Protein 1XT8 (pdb70)

InterPro domains:
  IPR001638 Solute-binding protein family 3/N-terminal domain of MltF [PF00497] (41-256)
  IPR001638 Solute-binding protein family 3/N-terminal domain of MltF [SM00062] (40-262)
  IPR051455 Bacterial solute-binding protein 3 [PTHR30085] (8-264)

Foldseek 3Di:
DFLLVVCLVVLAFEEEEACPQPLAWHQDPVRHIHHLLLLLQLVLSCVSHVGSPRYDYDYDWQQCQLVCQVVVVGFKYSHQAWDDPVCCVRWPWADFWWKWFKFKKFFPPDPQQDPVSQQAWEEEEAPNAVQNVVCCPPVVNRHYDYHPHPVVRVVCRVVPVTGMYMHILLSVQLVCVVVVSMDTSYNGDDDTTTGTMTGGPPSVVVRVSSNVVQQVCLVVVVSVVSCVVRPPVSHDPPDDSVNITDGD/DDDDFLLVVCLVVQAFEEEEAQPQPLAWHADPVRHIHHLLLLLCLVLSCLRRVGSPRYDYHYDWLQCQLVCQQVVVGFKYSHQAWDDPVVCVRWPWADFWWKWFKFKKFFPPDLQQDVVSQQAWEEFEAPNAPQCVCCCPVPVRRHYDYDRHPVVRVVCRVVVVTGMYMHILLSVQLVCLVPVRMDTSYNGDDDTITTTMIHGPPSVVSRVSSNVVQQVCLVVCNSVVSCVVRPDVSHDDVDDSVNITDRD

Secondary structure (DSSP, 8-state):
--HHHHHHHHSSEEEEE-SEETTTEEE-TTS-EESHHHHHHHHHHHHHHS-TT-EEEEE--GGGHHHHHHTTS-SEE-SS-B--HHHHTTEEE----EEEEEEEEEETT----SSGGGTTSEEEEETTSHHHHHHHHH-TTSEEEEESSHHHHHHHHHTTSSSEEEEEHHHHHHHHHH-TTEEEEEEEEEEEEEE--EEETT-HHHHHHHHHHHHHHHTTTHHHHHHHHHTGGGS-TT--HHHHB---/--PPPHHHHHHHHSSEEEEE-SEETTTEEE-TTS-EESHHHHHHHHHHHHHHS-TT-EEEEE--GGGHHHHHHTTS-SEE-SS-B--HHHHTTEEE----EEEEEEEEEETT----SGGGGTTSEEEEETTSHHHHHHHHH-TTSEEEEESSHHHHHHHHHTTSSSEEEEEHHHHHHHHHH-TTEEEEEEEEEEEEEE--EEETT-HHHHHHHHHHHHHHHTTTHHHHHHHHHTGGGS-TTS-HHHHB---

Structure (mmCIF, N/CA/C/O backbone):
data_1XT8
#
_entry.id   1XT8
#
_cell.length_a   93.863
_cell.length_b   88.787
_cell.length_c   72.110
_cell.angle_alpha   90.00
_cell.angle_beta   107.81
_cell.angle_gamma   90.00
#
_symmetry.space_group_name_H-M   'C 1 2 1'
#
loop_
_entity.id
_entity.type
_entity.pdbx_description
1 polymer 'putative amino-acid transporter periplasmic solute-binding protein'
2 non-polymer CYSTEINE
3 non-polymer GLYCEROL
4 water water
#
loop_
_atom_site.group_PDB
_atom_site.id
_atom_site.type_symbol
_atom_site.label_atom_id
_atom_site.label_alt_id
_atom_site.label_comp_id
_atom_site.label_asym_id
_atom_site.label_entity_id
_atom_site.label_seq_id
_atom_site.pdbx_PDB_ins_code
_atom_site.Cartn_x
_atom_site.Cartn_y
_atom_site.Cartn_z
_atom_site.occupancy
_atom_site.B_iso_or_equiv
_atom_site.auth_seq_id
_atom_site.auth_comp_id
_atom_site.auth_asym_id
_atom_site.auth_atom_id
_atom_site.pdbx_PDB_model_num
ATOM 1 N N . LEU A 1 34 ? -31.232 61.207 -40.065 1.00 43.77 10 LEU A N 1
ATOM 2 C CA . LEU A 1 34 ? -30.977 62.528 -40.716 1.00 43.41 10 LEU A CA 1
ATOM 3 C C . LEU A 1 34 ? -29.539 63.005 -40.567 1.00 43.44 10 LEU A C 1
ATOM 4 O O . LEU A 1 34 ? -29.009 63.045 -39.454 1.00 44.05 10 LEU A O 1
ATOM 9 N N . ASN A 1 35 ? -28.927 63.445 -41.665 1.00 42.61 11 ASN A N 1
ATOM 10 C CA . ASN A 1 35 ? -27.647 64.146 -41.562 1.00 41.67 11 ASN A CA 1
ATOM 11 C C . ASN A 1 35 ? -27.867 65.435 -40.785 1.00 40.81 11 ASN A C 1
ATOM 12 O O . ASN A 1 35 ? -29.014 65.880 -40.624 1.00 40.43 11 ASN A O 1
ATOM 17 N N . SER A 1 36 ? -26.795 66.033 -40.276 1.00 39.90 12 SER A N 1
ATOM 18 C CA . SER A 1 36 ? -26.952 67.171 -39.363 1.00 39.45 12 SER A CA 1
ATOM 19 C C . SER A 1 36 ? -27.527 68.421 -40.006 1.00 38.54 12 SER A C 1
ATOM 20 O O . SER A 1 36 ? -28.175 69.196 -39.318 1.00 38.38 12 SER A O 1
ATOM 23 N N . LEU A 1 37 ? -27.289 68.621 -41.303 1.00 37.83 13 LEU A N 1
ATOM 24 C CA . LEU A 1 37 ? -27.843 69.788 -42.027 1.00 37.65 13 LEU A CA 1
ATOM 25 C C . LEU A 1 37 ? -29.369 69.715 -42.165 1.00 36.99 13 LEU A C 1
ATOM 26 O O . LEU A 1 37 ? -30.053 70.697 -41.944 1.00 36.69 13 LEU A O 1
ATOM 31 N N . ASP A 1 38 ? -29.899 68.547 -42.491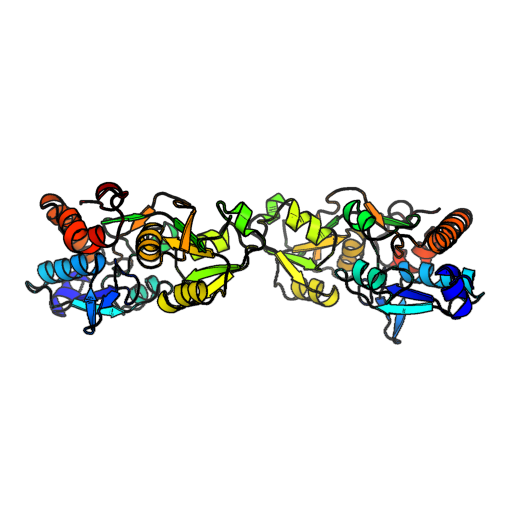 1.00 37.57 14 ASP A N 1
ATOM 32 C CA . ASP A 1 38 ? -31.348 68.355 -42.570 1.00 37.61 14 ASP A CA 1
ATOM 33 C C . ASP A 1 38 ? -31.984 68.410 -41.199 1.00 37.45 14 ASP A C 1
ATOM 34 O O . ASP A 1 38 ? -33.114 68.907 -41.055 1.00 37.21 14 ASP A O 1
ATOM 39 N N . LYS A 1 39 ? -31.263 67.933 -40.184 1.00 37.24 15 LYS A N 1
ATOM 40 C CA . LYS A 1 39 ? -31.731 68.118 -38.808 1.00 37.08 15 LYS A CA 1
ATOM 41 C C . LYS A 1 39 ? -31.881 69.599 -38.463 1.00 36.21 15 LYS A C 1
ATOM 42 O O . LYS A 1 39 ? -32.919 70.031 -37.960 1.00 34.87 15 LYS A O 1
ATOM 48 N N . ILE A 1 40 ? -30.830 70.373 -38.718 1.00 36.13 16 ILE A N 1
ATOM 49 C CA . ILE A 1 40 ? -30.856 71.800 -38.414 1.00 36.44 16 ILE A CA 1
ATOM 50 C C . ILE A 1 40 ? -31.958 72.485 -39.225 1.00 35.76 16 ILE A C 1
ATOM 51 O O . ILE A 1 40 ? -32.684 73.326 -38.701 1.00 35.66 16 ILE A O 1
ATOM 56 N N . LYS A 1 41 ? -32.101 72.116 -40.501 1.00 35.59 17 LYS A N 1
ATOM 57 C CA . LYS A 1 41 ? -33.204 72.678 -41.290 1.00 35.26 17 LYS A CA 1
ATOM 58 C C . LYS A 1 41 ? -34.551 72.308 -40.651 1.00 34.52 17 LYS A C 1
ATOM 59 O O . LYS A 1 41 ? -35.392 73.166 -40.475 1.00 34.48 17 LYS A O 1
ATOM 65 N N . GLN A 1 42 ? -34.744 71.057 -40.258 1.00 34.52 18 GLN A N 1
ATOM 66 C CA . GLN A 1 42 ? -36.006 70.668 -39.601 1.00 34.37 18 GLN A CA 1
ATOM 67 C C . GLN A 1 42 ? -36.248 71.368 -38.254 1.00 34.01 18 GLN A C 1
ATOM 68 O O . GLN A 1 42 ? -37.390 71.584 -37.871 1.00 34.35 18 GLN A O 1
ATOM 74 N N . ASN A 1 43 ? -35.176 71.674 -37.522 1.00 34.03 19 ASN A N 1
ATOM 75 C CA . ASN A 1 43 ? -35.277 72.363 -36.240 1.00 33.52 19 ASN A CA 1
ATOM 76 C C . ASN A 1 43 ? -35.892 73.760 -36.433 1.00 33.62 19 ASN A C 1
ATOM 77 O O . ASN A 1 43 ? -36.776 74.139 -35.695 1.00 34.01 19 ASN A O 1
ATOM 82 N N . GLY A 1 44 ? -35.447 74.503 -37.452 1.00 33.99 20 GLY A N 1
ATOM 83 C CA . GLY A 1 44 ? -35.935 75.887 -37.681 1.00 34.12 20 GLY A CA 1
ATOM 84 C C . GLY A 1 44 ? -35.060 76.957 -37.050 1.00 34.58 20 GLY A C 1
ATOM 85 O O . GLY A 1 44 ? -35.276 78.161 -37.255 1.00 33.38 20 GLY A O 1
ATOM 86 N N . VAL A 1 45 ? -34.076 76.511 -36.276 1.00 34.63 21 VAL A N 1
ATOM 87 C CA . VAL A 1 45 ? -33.070 77.392 -35.671 1.00 35.07 21 VAL A CA 1
ATOM 88 C C . VAL A 1 45 ? -31.692 76.719 -35.806 1.00 34.52 21 VAL A C 1
ATOM 89 O O . VAL A 1 45 ? -31.593 75.487 -35.953 1.00 35.18 21 VAL A O 1
ATOM 93 N N . VAL A 1 46 ? -30.640 77.523 -35.806 1.00 33.49 22 VAL A N 1
ATOM 94 C CA . VAL A 1 46 ? -29.284 77.010 -35.732 1.00 33.89 22 VAL A CA 1
ATOM 95 C C . VAL A 1 46 ? -28.644 77.503 -34.420 1.00 33.44 22 VAL A C 1
ATOM 96 O O . VAL A 1 46 ? -28.739 78.690 -34.068 1.00 32.85 22 VAL A O 1
ATOM 100 N N . ARG A 1 47 ? -28.087 76.554 -33.659 1.00 33.92 23 ARG A N 1
ATOM 101 C CA . ARG A 1 47 ? -27.404 76.845 -32.392 1.00 34.46 23 ARG A CA 1
ATOM 102 C C . ARG A 1 47 ? -25.946 77.145 -32.684 1.00 34.54 23 ARG A C 1
ATOM 103 O O . ARG A 1 47 ? -25.224 76.294 -33.178 1.00 33.14 23 ARG A O 1
ATOM 111 N N . ILE A 1 48 ? -25.507 78.361 -32.379 1.00 34.94 24 ILE A N 1
ATOM 112 C CA . ILE A 1 48 ? -24.135 78.736 -32.674 1.00 34.65 24 ILE A CA 1
ATOM 113 C C . ILE A 1 48 ? -23.470 79.189 -31.412 1.00 34.14 24 ILE A C 1
ATOM 114 O O . ILE A 1 48 ? -23.960 80.100 -30.750 1.00 34.54 24 ILE A O 1
ATOM 119 N N . GLY A 1 49 ? -22.347 78.562 -31.083 1.00 33.51 25 GLY A N 1
ATOM 120 C CA . GLY A 1 49 ? -21.597 78.923 -29.892 1.00 33.35 25 GLY A CA 1
ATOM 121 C C . GLY A 1 49 ? -20.811 80.166 -30.176 1.00 32.88 25 GLY A C 1
ATOM 122 O O . GLY A 1 49 ? -20.120 80.213 -31.189 1.00 33.39 25 GLY A O 1
ATOM 123 N N . VAL A 1 50 ? -20.935 81.191 -29.311 1.00 32.82 26 VAL A N 1
ATOM 124 C CA . VAL A 1 50 ? -20.173 82.430 -29.482 1.00 33.19 26 VAL A CA 1
ATOM 125 C C . VAL A 1 50 ? -19.566 82.908 -28.170 1.00 33.63 26 VAL A C 1
ATOM 126 O O . VAL A 1 50 ? -19.965 82.449 -27.109 1.00 34.74 26 VAL A O 1
ATOM 130 N N . PHE A 1 51 ? -18.566 83.795 -28.247 1.00 33.98 27 PHE A N 1
ATOM 131 C CA . PHE A 1 51 ? -18.097 84.465 -27.029 1.00 34.10 27 PHE A CA 1
ATOM 132 C C . PHE A 1 51 ? -19.142 85.496 -26.585 1.00 33.68 27 PHE A C 1
ATOM 133 O O . PHE A 1 51 ? -19.766 86.149 -27.409 1.00 34.59 27 PHE A O 1
ATOM 141 N N . GLY A 1 52 ? -19.358 85.601 -25.284 1.00 33.46 28 GLY A N 1
ATOM 142 C CA . GLY A 1 52 ? -20.092 86.731 -24.720 1.00 33.70 28 GLY A CA 1
ATOM 143 C C . GLY A 1 52 ? -19.213 87.882 -24.258 1.00 33.50 28 GLY A C 1
ATOM 144 O O . GLY A 1 52 ? -19.727 88.910 -23.811 1.00 32.94 28 GLY A O 1
ATOM 145 N N . ASP A 1 53 ? -17.890 87.726 -24.365 1.00 34.02 29 ASP A N 1
ATOM 146 C CA . ASP A 1 53 ? -16.966 88.661 -23.728 1.00 33.91 29 ASP A CA 1
ATOM 147 C C . ASP A 1 53 ? -15.614 88.808 -24.395 1.00 34.16 29 ASP A C 1
ATOM 148 O O . ASP A 1 53 ? -14.640 89.134 -23.724 1.00 34.50 29 ASP A O 1
ATOM 153 N N . LYS A 1 54 ? -15.558 88.568 -25.701 1.00 33.56 30 LYS A N 1
ATOM 154 C CA . LYS A 1 54 ? -14.369 88.874 -26.487 1.00 34.01 30 LYS A CA 1
ATOM 155 C C . LYS A 1 54 ? -14.695 89.835 -27.625 1.00 34.57 30 LYS A C 1
ATOM 156 O O . LYS A 1 54 ? -14.692 89.451 -28.795 1.00 35.21 30 LYS A O 1
ATOM 162 N N . PRO A 1 55 ? -14.975 91.086 -27.274 1.00 34.66 31 PRO A N 1
ATOM 163 C CA . PRO A 1 55 ? -15.073 92.160 -28.267 1.00 34.14 31 PRO A CA 1
ATOM 164 C C . PRO A 1 55 ? -13.716 92.493 -28.877 1.00 34.44 31 PRO A C 1
ATOM 165 O O . PRO A 1 55 ? -12.714 92.539 -28.162 1.00 34.12 31 PRO A O 1
ATOM 169 N N . PRO A 1 56 ? -13.689 92.721 -30.186 1.00 34.72 32 PRO A N 1
ATOM 170 C CA . PRO A 1 56 ? -14.899 93.089 -30.928 1.00 34.73 32 PRO A CA 1
ATOM 171 C C . PRO A 1 56 ? -15.415 91.932 -31.777 1.00 34.84 32 PRO A C 1
ATOM 172 O O . PRO A 1 56 ? -16.167 92.152 -32.727 1.00 34.38 32 PRO A O 1
ATOM 176 N N . PHE A 1 57 ? -15.011 90.714 -31.433 1.00 35.42 33 PHE A N 1
ATOM 177 C CA . PHE A 1 57 ? -15.254 89.556 -32.286 1.00 35.68 33 PHE A CA 1
ATOM 178 C C . PHE A 1 57 ? -16.547 88.848 -31.898 1.00 36.11 33 PHE A C 1
ATOM 179 O O . PHE A 1 57 ? -17.344 88.474 -32.759 1.00 36.04 33 PHE A O 1
ATOM 187 N N . GLY A 1 58 ? -16.750 88.667 -30.597 1.00 36.40 34 GLY A N 1
ATOM 188 C CA . GLY A 1 58 ? -18.019 88.187 -30.083 1.00 35.94 34 GLY A CA 1
ATOM 189 C C . GLY A 1 58 ? -18.217 88.715 -28.675 1.00 36.10 34 GLY A C 1
ATOM 190 O O . GLY A 1 58 ? -17.370 88.538 -27.808 1.00 35.81 34 GLY A O 1
ATOM 191 N N . TYR A 1 59 ? -19.321 89.409 -28.456 1.00 36.15 35 TYR A N 1
ATOM 192 C CA . TYR A 1 59 ? -19.629 89.929 -27.133 1.00 35.64 35 TYR A CA 1
ATOM 193 C C . TYR A 1 59 ? -21.094 90.247 -27.063 1.00 35.63 35 TYR A C 1
ATOM 194 O O . TYR A 1 59 ? -21.792 90.124 -28.055 1.00 34.29 35 TYR A O 1
ATOM 203 N N . VAL A 1 60 ? -21.552 90.619 -25.868 1.00 36.31 36 VAL A N 1
ATOM 204 C CA . VAL A 1 60 ? -22.924 91.025 -25.603 1.00 36.38 36 VAL A CA 1
ATOM 205 C C . VAL A 1 60 ? -22.836 92.500 -25.238 1.00 37.18 36 VAL A C 1
ATOM 206 O O . VAL A 1 60 ? -22.071 92.881 -24.334 1.00 37.11 36 VAL A O 1
ATOM 210 N N . ASP A 1 61 ? -23.583 93.338 -25.956 1.00 36.91 37 ASP A N 1
ATOM 211 C CA . ASP A 1 61 ? -23.452 94.778 -25.800 1.00 37.01 37 ASP A CA 1
ATOM 212 C C . ASP A 1 61 ? -24.255 95.263 -24.593 1.00 36.92 37 ASP A C 1
ATOM 213 O O . ASP A 1 61 ? -24.911 94.470 -23.924 1.00 37.02 37 ASP A O 1
ATOM 218 N N . GLU A 1 62 ? -24.208 96.564 -24.335 1.00 37.53 38 GLU A N 1
ATOM 219 C CA . GLU A 1 62 ? -24.859 97.168 -23.164 1.00 37.45 38 GLU A CA 1
ATOM 220 C C . GLU A 1 62 ? -26.384 96.978 -23.130 1.00 37.25 38 GLU A C 1
ATOM 221 O O . GLU A 1 62 ? -26.998 97.146 -22.078 1.00 36.58 38 GLU A O 1
ATOM 227 N N . LYS A 1 63 ? -26.979 96.615 -24.272 1.00 36.83 39 LYS A N 1
ATOM 228 C CA . LYS A 1 63 ? -28.425 96.371 -24.375 1.00 36.64 39 LYS A CA 1
ATOM 229 C C . LYS A 1 63 ? -28.775 94.884 -24.258 1.00 36.83 39 LYS A C 1
ATOM 230 O O . LYS A 1 63 ? -29.951 94.516 -24.346 1.00 37.12 39 LYS A O 1
ATOM 236 N N . GLY A 1 64 ? -27.759 94.034 -24.083 1.00 37.00 40 GLY A N 1
ATOM 237 C CA . GLY A 1 64 ? -27.951 92.588 -23.985 1.00 36.88 40 GLY A CA 1
ATOM 238 C C . GLY A 1 64 ? -28.007 91.871 -25.322 1.00 36.89 40 GLY A C 1
ATOM 239 O O . GLY A 1 64 ? -28.509 90.738 -25.403 1.00 36.66 40 GLY A O 1
ATOM 240 N N . ASN A 1 65 ? -27.473 92.504 -26.371 1.00 36.33 41 ASN A N 1
ATOM 241 C CA . ASN A 1 65 ? -27.542 91.945 -27.713 1.00 35.93 41 ASN A CA 1
ATOM 242 C C . ASN A 1 65 ? -26.186 91.412 -28.121 1.00 35.56 41 ASN A C 1
ATOM 243 O O . ASN A 1 65 ? -25.154 91.977 -27.781 1.00 35.29 41 ASN A O 1
ATOM 248 N N . ASN A 1 66 ? -26.195 90.299 -28.841 1.00 35.14 42 ASN A N 1
ATOM 249 C CA . ASN A 1 66 ? -24.970 89.678 -29.295 1.00 34.93 42 ASN A CA 1
ATOM 250 C C . ASN A 1 66 ? -24.451 90.517 -30.446 1.00 34.75 42 ASN A C 1
ATOM 251 O O . ASN A 1 66 ? -25.233 90.905 -31.319 1.00 33.97 42 ASN A O 1
ATOM 256 N N . GLN A 1 67 ? -23.158 90.845 -30.421 1.00 34.71 43 GLN A N 1
ATOM 257 C CA . GLN A 1 67 ? -22.546 91.671 -31.475 1.00 34.76 43 GLN A CA 1
ATOM 258 C C . GLN A 1 67 ? -21.149 91.169 -31.794 1.00 35.34 43 GLN A C 1
ATOM 259 O O . GLN A 1 67 ? -20.576 90.403 -31.024 1.00 35.37 43 GLN A O 1
ATOM 265 N N . GLY A 1 68 ? -20.579 91.641 -32.903 1.00 34.95 44 GLY A N 1
ATOM 266 C CA . GLY A 1 68 ? -19.190 91.362 -33.222 1.00 35.17 44 GLY A CA 1
ATOM 267 C C . GLY A 1 68 ? -18.979 90.734 -34.584 1.00 35.27 44 GLY A C 1
ATOM 268 O O . GLY A 1 68 ? -19.924 90.327 -35.241 1.00 36.01 44 GLY A O 1
ATOM 269 N N . TYR A 1 69 ? -17.720 90.665 -35.005 1.00 35.19 45 TYR A N 1
ATOM 270 C CA . TYR A 1 69 ? -17.346 90.088 -36.302 1.00 34.98 45 TYR A CA 1
ATOM 271 C C . TYR A 1 69 ? -17.848 88.643 -36.474 1.00 35.08 45 TYR A C 1
ATOM 272 O O . TYR A 1 69 ? -18.317 88.258 -37.539 1.00 35.36 45 TYR A O 1
ATOM 281 N N . ASP A 1 70 ? -17.733 87.841 -35.427 1.00 34.80 46 ASP A N 1
ATOM 282 C CA . ASP A 1 70 ? -18.187 86.444 -35.472 1.00 34.76 46 ASP A CA 1
ATOM 283 C C . ASP A 1 70 ? -19.720 86.370 -35.625 1.00 34.57 46 ASP A C 1
ATOM 284 O O . ASP A 1 70 ? -20.260 85.488 -36.314 1.00 34.72 46 ASP A O 1
ATOM 289 N N . ILE A 1 71 ? -20.402 87.283 -34.944 1.00 34.02 47 ILE A N 1
ATOM 290 C CA . ILE A 1 71 ? -21.857 87.305 -34.913 1.00 34.32 47 ILE A CA 1
ATOM 291 C C . ILE A 1 71 ? -22.419 87.648 -36.294 1.00 34.19 47 ILE A C 1
ATOM 292 O O . ILE A 1 71 ? -23.496 87.200 -36.655 1.00 34.13 47 ILE A O 1
ATOM 297 N N . ALA A 1 72 ? -21.689 88.463 -37.059 1.00 34.48 48 ALA A N 1
ATOM 298 C CA . ALA A 1 72 ? -22.118 88.816 -38.393 1.00 34.32 48 ALA A CA 1
ATOM 299 C C . ALA A 1 72 ? -22.210 87.578 -39.274 1.00 34.36 48 ALA A C 1
ATOM 300 O O . ALA A 1 72 ? -23.155 87.430 -40.023 1.00 34.49 48 ALA A O 1
ATOM 302 N N . LEU A 1 73 ? -21.216 86.694 -39.190 1.00 34.92 49 LEU A N 1
ATOM 303 C CA . LEU A 1 73 ? -21.245 85.445 -39.943 1.00 34.50 49 LEU A CA 1
ATOM 304 C C . LEU A 1 73 ? -22.363 84.554 -39.446 1.00 34.75 49 LEU A C 1
ATOM 305 O O . LEU A 1 73 ? -23.099 83.995 -40.238 1.00 33.28 49 LEU A O 1
ATOM 310 N N . ALA A 1 74 ? -22.499 84.438 -38.123 1.00 34.76 50 ALA A N 1
ATOM 311 C CA . ALA A 1 74 ? -23.551 83.623 -37.526 1.00 34.96 50 ALA A CA 1
ATOM 312 C C . ALA A 1 74 ? -24.939 83.975 -38.076 1.00 34.82 50 ALA A C 1
ATOM 313 O O . ALA A 1 74 ? -25.703 83.100 -38.452 1.00 34.27 50 ALA A O 1
ATOM 315 N N . LYS A 1 75 ? -25.255 85.259 -38.105 1.00 35.04 51 LYS A N 1
ATOM 316 C CA . LYS A 1 75 ? -26.554 85.734 -38.569 1.00 35.60 51 LYS A CA 1
ATOM 317 C C . LYS A 1 75 ? -26.680 85.503 -40.098 1.00 36.44 51 LYS A C 1
ATOM 318 O O . LYS A 1 75 ? -27.769 85.186 -40.608 1.00 37.41 51 LYS A O 1
ATOM 324 N N . ARG A 1 76 ? -25.570 85.630 -40.828 1.00 35.82 52 ARG A N 1
ATOM 325 C CA . ARG A 1 76 ? -25.601 85.328 -42.248 1.00 35.72 52 ARG A CA 1
ATOM 326 C C . ARG A 1 76 ? -25.862 83.823 -42.498 1.00 35.75 52 ARG A C 1
ATOM 327 O O . ARG A 1 76 ? -26.601 83.449 -43.413 1.00 35.81 52 ARG A O 1
ATOM 335 N N . ILE A 1 77 ? -25.285 82.967 -41.666 1.00 35.76 53 ILE A N 1
ATOM 336 C CA . ILE A 1 77 ? -25.541 81.531 -41.753 1.00 35.40 53 ILE A CA 1
ATOM 337 C C . ILE A 1 77 ? -27.038 81.238 -41.501 1.00 35.90 53 ILE A C 1
ATOM 338 O O . ILE A 1 77 ? -27.652 80.511 -42.268 1.00 36.23 53 ILE A O 1
ATOM 343 N N . ALA A 1 78 ? -27.632 81.817 -40.454 1.00 35.71 54 ALA A N 1
ATOM 344 C CA . ALA A 1 78 ? -29.086 81.661 -40.218 1.00 35.52 54 ALA A CA 1
ATOM 345 C C . ALA A 1 78 ? -29.933 82.188 -41.379 1.00 35.55 54 ALA A C 1
ATOM 346 O O . ALA A 1 78 ? -30.980 81.635 -41.703 1.00 35.04 54 ALA A O 1
ATOM 348 N N . LYS A 1 79 ? -29.481 83.270 -41.992 1.00 35.47 55 LYS A N 1
ATOM 349 C CA . LYS A 1 79 ? -30.170 83.841 -43.131 1.00 35.25 55 LYS A CA 1
ATOM 350 C C . LYS A 1 79 ? -30.209 82.827 -44.278 1.00 34.79 55 LYS A C 1
ATOM 351 O O . LYS A 1 79 ? -31.257 82.596 -44.899 1.00 33.91 55 LYS A O 1
ATOM 357 N N . GLU A 1 80 ? -29.070 82.190 -44.532 1.00 34.31 56 GLU A N 1
ATOM 358 C CA . GLU A 1 80 ? -28.966 81.210 -45.603 1.00 34.15 56 GLU A CA 1
ATOM 359 C C . GLU A 1 80 ? -29.819 79.970 -45.349 1.00 34.00 56 GLU A C 1
ATOM 360 O O . GLU A 1 80 ? -30.394 79.425 -46.286 1.00 33.83 56 GLU A O 1
ATOM 366 N N . LEU A 1 81 ? -29.862 79.513 -44.099 1.00 33.35 57 LEU A N 1
ATOM 367 C CA . LEU A 1 81 ? -30.661 78.339 -43.714 1.00 33.99 57 LEU A CA 1
ATOM 368 C C . LEU A 1 81 ? -32.168 78.626 -43.698 1.00 34.02 57 LEU A C 1
ATOM 369 O O . LEU A 1 81 ? -32.970 77.825 -44.207 1.00 34.74 57 LEU A O 1
ATOM 374 N N . PHE A 1 82 ? -32.545 79.779 -43.149 1.00 34.06 58 PHE A N 1
ATOM 375 C CA . PHE A 1 82 ? -33.925 80.061 -42.771 1.00 33.92 58 PHE A CA 1
ATOM 376 C C . PHE A 1 82 ? -34.591 81.321 -43.328 1.00 33.99 58 PHE A C 1
ATOM 377 O O . PHE A 1 82 ? -35.770 81.605 -42.998 1.00 33.01 58 PHE A O 1
ATOM 385 N N . GLY A 1 83 ? -33.862 82.073 -44.152 1.00 33.97 59 GLY A N 1
ATOM 386 C CA . GLY A 1 83 ? -34.332 83.344 -44.693 1.00 34.67 59 GLY A CA 1
ATOM 387 C C . GLY A 1 83 ? -34.511 84.450 -43.668 1.00 35.05 59 GLY A C 1
ATOM 388 O O . GLY A 1 83 ? -35.216 85.432 -43.916 1.00 34.35 59 GLY A O 1
ATOM 389 N N . ASP A 1 84 ? -33.866 84.280 -42.512 1.00 35.85 60 ASP A N 1
ATOM 390 C CA . ASP A 1 84 ? -34.121 85.106 -41.336 1.00 35.99 60 ASP A CA 1
ATOM 391 C C . ASP A 1 84 ? -32.911 85.054 -40.428 1.00 35.97 60 ASP A C 1
ATOM 392 O O . ASP A 1 84 ? -32.653 84.041 -39.804 1.00 35.29 60 ASP A O 1
ATOM 397 N N . GLU A 1 85 ? -32.203 86.175 -40.321 1.00 37.00 61 GLU A N 1
ATOM 398 C CA . GLU A 1 85 ? -30.921 86.206 -39.620 1.00 37.71 61 GLU A CA 1
ATOM 399 C C . GLU A 1 85 ? -31.088 86.057 -38.088 1.00 38.21 61 GLU A C 1
ATOM 400 O O . GLU A 1 85 ? -30.105 85.827 -37.364 1.00 38.24 61 GLU A O 1
ATOM 406 N N . ASN A 1 86 ? -32.330 86.175 -37.609 1.00 37.92 62 ASN A N 1
ATOM 407 C CA . ASN A 1 86 ? -32.654 85.989 -36.195 1.00 37.87 62 ASN A CA 1
ATOM 408 C C . ASN A 1 86 ? -33.026 84.541 -35.784 1.00 37.31 62 ASN A C 1
ATOM 409 O O . ASN A 1 86 ? -33.439 84.306 -34.648 1.00 37.90 62 ASN A O 1
ATOM 414 N N . LYS A 1 87 ? -32.931 83.586 -36.707 1.00 36.24 63 LYS A N 1
ATOM 415 C CA . LYS A 1 87 ? -33.150 82.186 -36.383 1.00 35.88 63 LYS A CA 1
ATOM 416 C C . LYS A 1 87 ? -31.782 81.551 -36.087 1.00 35.48 63 LYS A C 1
ATOM 417 O O . LYS A 1 87 ? -31.442 80.471 -36.570 1.00 34.98 63 LYS A O 1
ATOM 423 N N . VAL A 1 88 ? -30.978 82.293 -35.325 1.00 35.41 64 VAL A N 1
ATOM 424 C CA . VAL A 1 88 ? -29.851 81.759 -34.586 1.00 35.64 64 VAL A CA 1
ATOM 425 C C . VAL A 1 88 ? -30.271 81.785 -33.135 1.00 34.60 64 VAL A C 1
ATOM 426 O O . VAL A 1 88 ? -30.866 82.762 -32.670 1.00 34.18 64 VAL A O 1
ATOM 430 N N . GLN A 1 89 ? -29.993 80.694 -32.436 1.00 34.23 65 GLN A N 1
ATOM 431 C CA . GLN A 1 89 ? -29.862 80.718 -31.009 1.00 33.71 65 GLN A CA 1
ATOM 432 C C . GLN A 1 89 ? -28.387 80.844 -30.657 1.00 33.78 65 GLN A C 1
ATOM 433 O O . GLN A 1 89 ? -27.619 79.924 -30.881 1.00 32.83 65 GLN A O 1
ATOM 439 N N . PHE A 1 90 ? -28.004 81.976 -30.064 1.00 34.35 66 PHE A N 1
ATOM 440 C CA . PHE A 1 90 ? -26.630 82.172 -29.599 1.00 34.42 66 PHE A CA 1
ATOM 441 C C . PHE A 1 90 ? -26.417 81.495 -28.255 1.00 34.61 66 PHE A C 1
ATOM 442 O O . PHE A 1 90 ? -27.041 81.846 -27.268 1.00 33.60 66 PHE A O 1
ATOM 450 N N . VAL A 1 91 ? -25.528 80.507 -28.238 1.00 34.99 67 VAL A N 1
ATOM 451 C CA . VAL A 1 91 ? -25.146 79.828 -27.012 1.00 34.77 67 VAL A CA 1
ATOM 452 C C . VAL A 1 91 ? -23.785 80.364 -26.580 1.00 33.95 67 VAL A C 1
ATOM 453 O O . VAL A 1 91 ? -22.817 80.250 -27.307 1.00 33.00 67 VAL A O 1
ATOM 457 N N . LEU A 1 92 ? -23.718 80.965 -25.401 1.00 34.24 68 LEU A N 1
ATOM 458 C CA . LEU A 1 92 ? -22.458 81.486 -24.905 1.00 34.38 68 LEU A CA 1
ATOM 459 C C . LEU A 1 92 ? -21.571 80.347 -24.488 1.00 34.89 68 LEU A C 1
ATOM 460 O O . LEU A 1 92 ? -22.027 79.367 -23.875 1.00 35.40 68 LEU A O 1
ATOM 465 N N . VAL A 1 93 ? -20.295 80.478 -24.810 1.00 34.98 69 VAL A N 1
ATOM 466 C CA . VAL A 1 93 ? -19.351 79.456 -24.457 1.00 35.59 69 VAL A CA 1
ATOM 467 C C . VAL A 1 93 ? -17.984 80.067 -24.215 1.00 35.65 69 VAL A C 1
ATOM 468 O O . VAL A 1 93 ? -17.617 81.051 -24.862 1.00 36.11 69 VAL A O 1
ATOM 472 N N . GLU A 1 94 ? -17.243 79.485 -23.278 1.00 35.67 70 GLU A N 1
ATOM 473 C CA . GLU A 1 94 ? -15.879 79.936 -22.995 1.00 36.32 70 GLU A CA 1
ATOM 474 C C . GLU A 1 94 ? -14.868 79.122 -23.763 1.00 35.77 70 GLU A C 1
ATOM 475 O O . GLU A 1 94 ? -15.172 78.025 -24.258 1.00 34.97 70 GLU A O 1
ATOM 481 N N . ALA A 1 95 ? -13.651 79.662 -23.824 1.00 35.69 71 ALA A N 1
ATOM 482 C CA . ALA A 1 95 ? -12.579 79.099 -24.618 1.00 36.03 71 ALA A CA 1
ATOM 483 C C . ALA A 1 95 ? -12.305 77.612 -24.361 1.00 36.52 71 ALA A C 1
ATOM 484 O O . ALA A 1 95 ? -12.013 76.866 -25.300 1.00 37.47 71 ALA A O 1
ATOM 486 N N . ALA A 1 96 ? -12.378 77.174 -23.106 1.00 36.86 72 ALA A N 1
ATOM 487 C CA . ALA A 1 96 ? -12.087 75.770 -22.767 1.00 36.55 72 ALA A CA 1
ATOM 488 C C . ALA A 1 96 ? -13.133 74.771 -23.246 1.00 36.36 72 ALA A C 1
ATOM 489 O O . ALA A 1 96 ? -12.810 73.598 -23.421 1.00 36.73 72 ALA A O 1
ATOM 491 N N . ASN A 1 97 ? -14.363 75.222 -23.486 1.00 36.45 73 ASN A N 1
ATOM 492 C CA . ASN A 1 97 ? -15.501 74.301 -23.710 1.00 36.67 73 ASN A CA 1
ATOM 493 C C . ASN A 1 97 ? -16.083 74.252 -25.140 1.00 36.20 73 ASN A C 1
ATOM 494 O O . ASN A 1 97 ? -17.138 73.670 -25.362 1.00 35.92 73 ASN A O 1
ATOM 499 N N . ARG A 1 98 ? -15.401 74.845 -26.101 1.00 36.45 74 ARG A N 1
ATOM 500 C CA . ARG A 1 98 ? -15.916 74.924 -27.480 1.00 36.04 74 ARG A CA 1
ATOM 501 C C . ARG A 1 98 ? -16.047 73.540 -28.124 1.00 36.35 74 ARG A C 1
ATOM 502 O O . ARG A 1 98 ? -17.137 73.147 -28.580 1.00 35.78 74 ARG A O 1
ATOM 510 N N . VAL A 1 99 ? -14.954 72.784 -28.111 1.00 37.07 75 VAL A N 1
ATOM 511 C CA . VAL A 1 99 ? -14.957 71.405 -28.609 1.00 36.85 75 VAL A CA 1
ATOM 512 C C . VAL A 1 99 ? -16.013 70.553 -27.903 1.00 37.35 75 VAL A C 1
ATOM 513 O O . VAL A 1 99 ? -16.795 69.866 -28.567 1.00 37.11 75 VAL A O 1
ATOM 517 N N . GLU A 1 100 ? -16.066 70.620 -26.573 1.00 37.44 76 GLU A N 1
ATOM 518 C CA . GLU A 1 100 ? -17.048 69.823 -25.815 1.00 37.39 76 GLU A CA 1
ATOM 519 C C . GLU A 1 100 ? -18.510 70.206 -26.087 1.00 36.80 76 GLU A C 1
ATOM 520 O O . GLU A 1 100 ? -19.402 69.355 -26.025 1.00 36.46 76 GLU A O 1
ATOM 526 N N . PHE A 1 101 ? -18.756 71.482 -26.364 1.00 35.84 77 PHE A N 1
ATOM 527 C CA . PHE A 1 101 ? -20.076 71.929 -26.787 1.00 35.82 77 PHE A CA 1
ATOM 528 C C . PHE A 1 101 ? -20.472 71.321 -28.140 1.00 35.40 77 PHE A C 1
ATOM 529 O O . PHE A 1 101 ? -21.638 71.026 -28.359 1.00 35.13 77 PHE A O 1
ATOM 537 N N . LEU A 1 102 ? -19.504 71.078 -29.019 1.00 35.43 78 LEU A N 1
ATOM 538 C CA . LEU A 1 102 ? -19.794 70.356 -30.268 1.00 35.99 78 LEU A CA 1
ATOM 539 C C . LEU A 1 102 ? -19.921 68.842 -30.087 1.00 36.21 78 LEU A C 1
ATOM 540 O O . LEU A 1 102 ? -20.829 68.240 -30.640 1.00 36.62 78 LEU A O 1
ATOM 545 N N . LYS A 1 103 ? -19.017 68.222 -29.333 1.00 36.86 79 LYS A N 1
ATOM 546 C CA . LYS A 1 103 ? -19.093 66.773 -29.062 1.00 37.12 79 LYS A CA 1
ATOM 547 C C . LYS A 1 103 ? -20.374 66.385 -28.334 1.00 37.38 79 LYS A C 1
ATOM 548 O O . LYS A 1 103 ? -20.957 65.321 -28.588 1.00 36.91 79 LYS A O 1
ATOM 554 N N . SER A 1 104 ? -20.795 67.246 -27.414 1.00 36.93 80 SER A N 1
ATOM 555 C CA . SER A 1 104 ? -21.967 66.985 -26.589 1.00 37.12 80 SER A CA 1
ATOM 556 C C . SER A 1 104 ? -23.292 67.463 -27.192 1.00 36.77 80 SER A C 1
ATOM 557 O O . SER A 1 104 ? -24.333 67.313 -26.562 1.00 37.03 80 SER A O 1
ATOM 560 N N . ASN A 1 105 ? -23.252 68.008 -28.405 1.00 36.94 81 ASN A N 1
ATOM 561 C CA . ASN A 1 105 ? -24.456 68.430 -29.145 1.00 37.22 81 ASN A CA 1
ATOM 562 C C . ASN A 1 105 ? -25.190 69.629 -28.543 1.00 37.29 81 ASN A C 1
ATOM 563 O O . ASN A 1 105 ? -26.378 69.842 -28.804 1.00 37.55 81 ASN A O 1
ATOM 568 N N . LYS A 1 106 ? -24.480 70.431 -27.758 1.00 36.87 82 LYS A N 1
ATOM 569 C CA . LYS A 1 106 ? -25.048 71.672 -27.237 1.00 36.16 82 LYS A CA 1
ATOM 570 C C . LYS A 1 106 ? -25.163 72.761 -28.293 1.00 35.73 82 LYS A C 1
ATOM 571 O O . LYS A 1 106 ? -26.022 73.637 -28.166 1.00 36.82 82 LYS A O 1
ATOM 577 N N . VAL A 1 107 ? -24.282 72.720 -29.294 1.00 35.17 83 VAL A N 1
ATOM 578 C CA . VAL A 1 107 ? -24.304 73.647 -30.424 1.00 34.69 83 VAL A CA 1
ATOM 579 C C . VAL A 1 107 ? -24.109 72.921 -31.748 1.00 34.76 83 VAL A C 1
ATOM 580 O O . VAL A 1 107 ? -23.464 71.862 -31.803 1.00 33.75 83 VAL A O 1
ATOM 584 N N . ASP A 1 108 ? -24.613 73.561 -32.811 1.00 34.24 84 ASP A N 1
ATOM 585 C CA . ASP A 1 108 ? -24.497 73.096 -34.174 1.00 34.20 84 ASP A CA 1
ATOM 586 C C . ASP A 1 108 ? -23.195 73.609 -34.793 1.00 34.34 84 ASP A C 1
ATOM 587 O O . ASP A 1 108 ? -22.527 72.865 -35.502 1.00 34.13 84 ASP A O 1
ATOM 592 N N . ILE A 1 109 ? -22.847 74.865 -34.508 1.00 34.20 85 ILE A N 1
ATOM 593 C CA . ILE A 1 109 ? -21.612 75.487 -35.008 1.00 34.38 85 ILE A CA 1
ATOM 594 C C . ILE A 1 109 ? -20.926 76.262 -33.890 1.00 34.90 85 ILE A C 1
ATOM 595 O O . ILE A 1 109 ? -21.593 76.962 -33.132 1.00 33.85 85 ILE A O 1
ATOM 600 N N . ILE A 1 110 ? -19.595 76.159 -33.810 1.00 35.07 86 ILE A N 1
ATOM 601 C CA . ILE A 1 110 ? -18.805 77.076 -32.970 1.00 35.46 86 ILE A CA 1
ATOM 602 C C . ILE A 1 110 ? -18.313 78.244 -33.841 1.00 35.36 86 ILE A C 1
ATOM 603 O O . ILE A 1 110 ? -17.580 78.023 -34.796 1.00 35.66 86 ILE A O 1
ATOM 608 N N . LEU A 1 111 ? -18.753 79.464 -33.514 1.00 35.84 87 LEU A N 1
ATOM 609 C CA . LEU A 1 111 ? -18.158 80.712 -34.032 1.00 35.82 87 LEU A CA 1
ATOM 610 C C . LEU A 1 111 ? -17.648 81.581 -32.868 1.00 35.93 87 LEU A C 1
ATOM 611 O O . LEU A 1 111 ? -17.769 82.806 -32.879 1.00 34.98 87 LEU A O 1
ATOM 616 N N . ALA A 1 112 ? -17.087 80.917 -31.856 1.00 36.21 88 ALA A N 1
ATOM 617 C CA . ALA A 1 112 ? -16.415 81.598 -30.761 1.00 36.30 88 ALA A CA 1
ATOM 618 C C . ALA A 1 112 ? -14.983 81.808 -31.177 1.00 36.88 88 ALA A C 1
ATOM 619 O O . ALA A 1 112 ? -14.110 81.058 -30.792 1.00 37.16 88 ALA A O 1
ATOM 621 N N . ASN A 1 113 ? -14.760 82.851 -31.975 1.00 36.73 89 ASN A N 1
ATOM 622 C CA . ASN A 1 113 ? -13.446 83.206 -32.514 1.00 35.97 89 ASN A CA 1
ATOM 623 C C . ASN A 1 113 ? -12.407 82.108 -32.292 1.00 35.46 89 ASN A C 1
ATOM 624 O O . ASN A 1 113 ? -11.488 82.241 -31.471 1.00 34.14 89 ASN A O 1
ATOM 629 N N . PHE A 1 114 ? -12.555 81.041 -33.082 1.00 35.85 90 PHE A N 1
ATOM 630 C CA . PHE A 1 114 ? -11.940 79.749 -32.834 1.00 35.61 90 PHE A CA 1
ATOM 631 C C . PHE A 1 114 ? -10.780 79.475 -33.786 1.00 35.90 90 PHE A C 1
ATOM 632 O O . PHE A 1 114 ? -10.982 79.332 -34.995 1.00 36.02 90 PHE A O 1
ATOM 640 N N . THR A 1 115 ? -9.573 79.371 -33.221 1.00 35.34 91 THR A N 1
ATOM 641 C CA . THR A 1 115 ? -8.363 79.080 -33.986 1.00 35.19 91 THR A CA 1
ATOM 642 C C . THR A 1 115 ? -8.260 77.620 -34.412 1.00 35.11 91 THR A C 1
ATOM 643 O O . THR A 1 115 ? -8.404 76.693 -33.611 1.00 34.86 91 THR A O 1
ATOM 647 N N . GLN A 1 116 ? -7.998 77.438 -35.696 1.00 35.30 92 GLN A N 1
ATOM 648 C CA . GLN A 1 116 ? -7.722 76.130 -36.249 1.00 35.06 92 GLN A CA 1
ATOM 649 C C . GLN A 1 116 ? -6.337 75.656 -35.819 1.00 34.97 92 GLN A C 1
ATOM 650 O O . GLN A 1 116 ? -5.338 76.334 -36.045 1.00 34.88 92 GLN A O 1
ATOM 656 N N . THR A 1 117 ? -6.301 74.495 -35.176 1.00 35.30 93 THR A N 1
ATOM 657 C CA . THR A 1 117 ? -5.048 73.806 -34.872 1.00 35.08 93 THR A CA 1
ATOM 658 C C . THR A 1 117 ? -5.192 72.354 -35.309 1.00 35.26 93 THR A C 1
ATOM 659 O O . THR A 1 117 ? -6.306 71.818 -35.277 1.00 35.20 93 THR A O 1
ATOM 663 N N . PRO A 1 118 ? -4.077 71.707 -35.721 1.00 35.52 94 PRO A N 1
ATOM 664 C CA . PRO A 1 118 ? -4.133 70.266 -35.996 1.00 35.82 94 PRO A CA 1
ATOM 665 C C . PRO A 1 118 ? -4.758 69.452 -34.856 1.00 35.98 94 PRO A C 1
ATOM 666 O O . PRO A 1 118 ? -5.494 68.496 -35.098 1.00 35.56 94 PRO A O 1
ATOM 670 N N . GLN A 1 119 ? -4.495 69.866 -33.622 1.00 36.58 95 GLN A N 1
ATOM 671 C CA . GLN A 1 119 ? -4.931 69.121 -32.461 1.00 36.68 95 GLN A CA 1
ATOM 672 C C . GLN A 1 119 ? -6.446 69.196 -32.332 1.00 36.64 95 GLN A C 1
ATOM 673 O O . GLN A 1 119 ? -7.094 68.183 -32.104 1.00 37.37 95 GLN A O 1
ATOM 679 N N . ARG A 1 120 ? -7.016 70.388 -32.484 1.00 36.24 96 ARG A N 1
ATOM 680 C CA . ARG A 1 120 ? -8.475 70.542 -32.441 1.00 35.75 96 ARG A CA 1
ATOM 681 C C . ARG A 1 120 ? -9.147 69.854 -33.632 1.00 35.60 96 ARG A C 1
ATOM 682 O O . ARG A 1 120 ? -10.264 69.382 -33.519 1.00 34.92 96 ARG A O 1
ATOM 690 N N . ALA A 1 121 ? -8.437 69.770 -34.758 1.00 35.60 97 ALA A N 1
ATOM 691 C CA . ALA A 1 121 ? -8.965 69.154 -35.970 1.00 35.69 97 ALA A CA 1
ATOM 692 C C . ALA A 1 121 ? -9.085 67.627 -35.868 1.00 36.00 97 ALA A C 1
ATOM 693 O O . ALA A 1 121 ? -9.846 67.020 -36.624 1.00 36.68 97 ALA A O 1
ATOM 695 N N . GLU A 1 122 ? -8.335 67.000 -34.958 1.00 35.47 98 GLU A N 1
ATOM 696 C CA . GLU A 1 122 ? -8.579 65.595 -34.603 1.00 35.34 98 GLU A CA 1
ATOM 697 C C . GLU A 1 122 ? -9.947 65.415 -33.910 1.00 34.85 98 GLU A C 1
ATOM 698 O O . GLU A 1 122 ? -10.487 64.314 -33.859 1.00 34.04 98 GLU A O 1
ATOM 704 N N . GLN A 1 123 ? -10.501 66.510 -33.398 1.00 34.63 99 GLN A N 1
ATOM 705 C CA . GLN A 1 123 ? -11.652 66.474 -32.479 1.00 35.20 99 GLN A CA 1
ATOM 706 C C . GLN A 1 123 ? -12.950 67.033 -33.059 1.00 34.94 99 GLN A C 1
ATOM 707 O O . GLN A 1 123 ? -14.026 66.541 -32.746 1.00 34.71 99 GLN A O 1
ATOM 713 N N . VAL A 1 124 ? -12.831 68.071 -33.876 1.00 35.26 100 VAL A N 1
ATOM 714 C CA . VAL A 1 124 ? -13.958 68.691 -34.562 1.00 35.41 100 VAL A CA 1
ATOM 715 C C . VAL A 1 124 ? -13.551 68.938 -36.005 1.00 35.24 100 VAL A C 1
ATOM 716 O O . VAL A 1 124 ? -12.358 68.916 -36.325 1.00 35.45 100 VAL A O 1
ATOM 720 N N . ASP A 1 125 ? -14.535 69.142 -36.877 1.00 34.98 101 ASP A N 1
ATOM 721 C CA . ASP A 1 125 ? -14.267 69.450 -38.296 1.00 34.40 101 ASP A CA 1
ATOM 722 C C . ASP A 1 125 ? -14.326 70.973 -38.488 1.00 34.73 101 ASP A C 1
ATOM 723 O O . ASP A 1 125 ? -15.342 71.594 -38.214 1.00 34.36 101 ASP A O 1
ATOM 728 N N . PHE A 1 126 ? -13.237 71.569 -38.958 1.00 34.86 102 PHE A N 1
ATOM 729 C CA . PHE A 1 126 ? -13.233 73.006 -39.205 1.00 35.11 102 PHE A CA 1
ATOM 730 C C . PHE A 1 126 ? -13.778 73.331 -40.601 1.00 35.36 102 PHE A C 1
ATOM 731 O O . PHE A 1 126 ? -13.499 72.603 -41.556 1.00 33.79 102 PHE A O 1
ATOM 739 N N . CYS A 1 127 ? -14.540 74.417 -40.695 1.00 34.14 103 CYS A N 1
ATOM 740 C CA . CYS A 1 127 ? -14.973 74.937 -41.973 1.00 35.14 103 CYS A CA 1
ATOM 741 C C . CYS A 1 127 ? -13.944 75.924 -42.510 1.00 35.36 103 CYS A C 1
ATOM 742 O O . CYS A 1 127 ? -12.868 76.078 -41.923 1.00 35.61 103 CYS A O 1
ATOM 745 N N . SER A 1 128 ? -14.259 76.573 -43.631 1.00 35.44 104 SER A N 1
ATOM 746 C CA . SER A 1 128 ? -13.345 77.544 -44.250 1.00 35.79 104 SER A CA 1
ATOM 747 C C . SER A 1 128 ? -13.053 78.759 -43.354 1.00 35.52 104 SER A C 1
ATOM 748 O O . SER A 1 128 ? -13.969 79.318 -42.733 1.00 35.38 104 SER A O 1
ATOM 751 N N . PRO A 1 129 ? -11.775 79.186 -43.304 1.00 35.52 105 PRO A N 1
ATOM 752 C CA . PRO A 1 129 ? -11.365 80.267 -42.418 1.00 35.95 105 PRO A CA 1
ATOM 753 C C . PRO A 1 129 ? -11.915 81.644 -42.810 1.00 36.11 105 PRO A C 1
ATOM 754 O O . PRO A 1 129 ? -12.152 81.919 -43.986 1.00 36.38 105 PRO A O 1
ATOM 758 N N . TYR A 1 130 ? -12.119 82.507 -41.822 1.00 36.53 106 TYR A N 1
ATOM 759 C CA . TYR A 1 130 ? -12.565 83.876 -42.104 1.00 36.72 106 TYR A CA 1
ATOM 760 C C . TYR A 1 130 ? -11.780 84.991 -41.391 1.00 36.56 106 TYR A C 1
ATOM 761 O O . TYR A 1 130 ? -12.084 86.166 -41.581 1.00 36.29 106 TYR A O 1
ATOM 770 N N . MET A 1 131 ? -10.777 84.645 -40.589 1.00 36.22 107 MET A N 1
ATOM 771 C CA . MET A 1 131 ? -9.763 85.640 -40.235 1.00 36.75 107 MET A CA 1
ATOM 772 C C . MET A 1 131 ? -8.399 85.059 -39.916 1.00 35.91 107 MET A C 1
ATOM 773 O O . MET A 1 131 ? -8.245 83.861 -39.719 1.00 35.59 107 MET A O 1
ATOM 778 N N . LYS A 1 132 ? -7.406 85.940 -39.964 1.00 35.44 108 LYS A N 1
ATOM 779 C CA . LYS A 1 132 ? -6.033 85.612 -39.639 1.00 35.22 108 LYS A CA 1
ATOM 780 C C . LYS A 1 132 ? -5.750 86.010 -38.202 1.00 34.73 108 LYS A C 1
ATOM 781 O O . LYS A 1 132 ? -6.312 86.982 -37.687 1.00 34.00 108 LYS A O 1
ATOM 787 N N . VAL A 1 133 ? -4.847 85.268 -37.573 1.00 34.28 109 VAL A N 1
ATOM 788 C CA . VAL A 1 133 ? -4.555 85.455 -36.175 1.00 33.69 109 VAL A CA 1
ATOM 789 C C . VAL A 1 133 ? -3.189 84.917 -35.779 1.00 33.47 109 VAL A C 1
ATOM 790 O O . VAL A 1 133 ? -2.656 83.998 -36.391 1.00 33.42 109 VAL A O 1
ATOM 794 N N . ALA A 1 134 ? -2.634 85.519 -34.738 1.00 33.32 110 ALA A N 1
ATOM 795 C CA . ALA A 1 134 ? -1.393 85.074 -34.144 1.00 33.38 110 ALA A CA 1
ATOM 796 C C . ALA A 1 134 ? -1.516 85.438 -32.676 1.00 33.41 110 ALA A C 1
ATOM 797 O O . ALA A 1 134 ? -2.580 85.864 -32.241 1.00 34.21 110 ALA A O 1
ATOM 799 N N . LEU A 1 135 ? -0.469 85.241 -31.892 1.00 33.49 111 LEU A N 1
ATOM 800 C CA . LEU A 1 135 ? -0.572 85.573 -30.483 1.00 33.88 111 LEU A CA 1
ATOM 801 C C . LEU A 1 135 ? 0.174 86.850 -30.191 1.00 34.08 111 LEU A C 1
ATOM 802 O O . LEU A 1 135 ? 0.965 87.333 -31.010 1.00 33.65 111 LEU A O 1
ATOM 807 N N . GLY A 1 136 ? -0.134 87.424 -29.031 1.00 33.91 112 GLY A N 1
ATOM 808 C CA . GLY A 1 136 ? 0.612 88.542 -28.503 1.00 34.27 112 GLY A CA 1
ATOM 809 C C . GLY A 1 136 ? 0.628 88.532 -26.989 1.00 34.41 112 GLY A C 1
ATOM 810 O O . GLY A 1 136 ? -0.030 87.669 -26.339 1.00 33.76 112 GLY A O 1
ATOM 811 N N . VAL A 1 137 ? 1.419 89.463 -26.446 1.00 34.00 113 VAL A N 1
ATOM 812 C CA . VAL A 1 137 ? 1.489 89.731 -25.014 1.00 33.72 113 VAL A CA 1
ATOM 813 C C . VAL A 1 137 ? 1.273 91.227 -24.746 1.00 33.92 113 VAL A C 1
ATOM 814 O O . VAL A 1 137 ? 1.990 92.074 -25.283 1.00 33.63 113 VAL A O 1
ATOM 818 N N . ALA A 1 138 ? 0.248 91.542 -23.950 1.00 33.76 114 ALA A N 1
ATOM 819 C CA . ALA A 1 138 ? 0.016 92.908 -23.490 1.00 34.11 114 ALA A CA 1
ATOM 820 C C . ALA A 1 138 ? 0.632 93.103 -22.107 1.00 34.28 114 ALA A C 1
ATOM 821 O O . ALA A 1 138 ? 0.705 92.163 -21.313 1.00 33.59 114 ALA A O 1
ATOM 823 N N . VAL A 1 139 ? 1.084 94.330 -21.843 1.00 34.99 115 VAL A N 1
ATOM 824 C CA . VAL A 1 139 ? 1.838 94.664 -20.646 1.00 35.19 115 VAL A CA 1
ATOM 825 C C . VAL A 1 139 ? 1.503 96.095 -20.187 1.00 35.77 115 VAL A C 1
ATOM 826 O O . VAL A 1 139 ? 1.016 96.914 -20.989 1.00 34.99 115 VAL A O 1
ATOM 830 N N . PRO A 1 140 ? 1.744 96.396 -18.896 1.00 36.10 116 PRO A N 1
ATOM 831 C CA . PRO A 1 140 ? 1.522 97.775 -18.433 1.00 36.40 116 PRO A CA 1
ATOM 832 C C . PRO A 1 140 ? 2.363 98.787 -19.196 1.00 36.81 116 PRO A C 1
ATOM 833 O O . PRO A 1 140 ? 3.472 98.477 -19.634 1.00 36.80 116 PRO A O 1
ATOM 837 N N . LYS A 1 141 ? 1.801 99.979 -19.363 1.00 37.43 117 LYS A N 1
ATOM 838 C CA . LYS A 1 141 ? 2.473 101.133 -19.976 1.00 37.81 117 LYS A CA 1
ATOM 839 C C . LYS A 1 141 ? 3.973 101.190 -19.660 1.00 37.87 117 LYS A C 1
ATOM 840 O O . LYS A 1 141 ? 4.807 101.378 -20.552 1.00 37.70 117 LYS A O 1
ATOM 846 N N . ASP A 1 142 ? 4.300 101.025 -18.378 1.00 37.99 118 ASP A N 1
ATOM 847 C CA . ASP A 1 142 ? 5.678 101.182 -17.883 1.00 37.87 118 ASP A CA 1
ATOM 848 C C . ASP A 1 142 ? 6.524 99.900 -17.942 1.00 37.70 118 ASP A C 1
ATOM 849 O O . ASP A 1 142 ? 7.597 99.836 -17.347 1.00 37.70 118 ASP A O 1
ATOM 854 N N . SER A 1 143 ? 6.059 98.889 -18.667 1.00 37.51 119 SER A N 1
ATOM 855 C CA . SER A 1 143 ? 6.767 97.609 -18.721 1.00 37.31 119 SER A CA 1
ATOM 856 C C . SER A 1 143 ? 7.951 97.669 -19.679 1.00 37.37 119 SER A C 1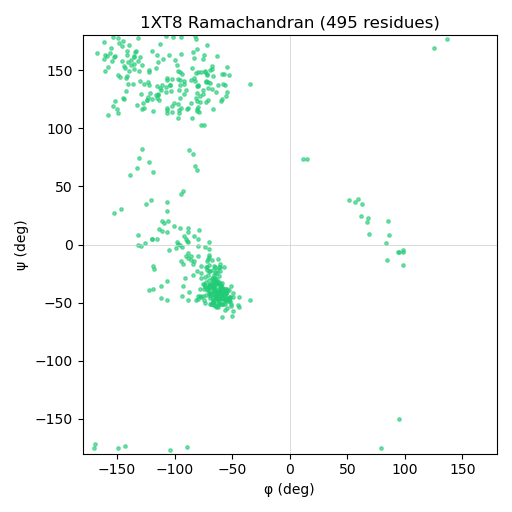
ATOM 857 O O . SER A 1 143 ? 7.937 98.420 -20.654 1.00 37.53 119 SER A O 1
ATOM 860 N N . ASN A 1 144 ? 8.990 96.899 -19.362 1.00 37.36 120 ASN A N 1
ATOM 861 C CA . ASN A 1 144 ? 10.156 96.742 -20.229 1.00 36.88 120 ASN A CA 1
ATOM 862 C C . ASN A 1 144 ? 10.197 95.312 -20.794 1.00 36.90 120 ASN A C 1
ATOM 863 O O . ASN A 1 144 ? 11.243 94.831 -21.244 1.00 37.22 120 ASN A O 1
ATOM 868 N N . ILE A 1 145 ? 9.052 94.641 -20.769 1.00 36.20 121 ILE A N 1
ATOM 869 C CA . ILE A 1 145 ? 8.935 93.289 -21.305 1.00 36.29 121 ILE A CA 1
ATOM 870 C C . ILE A 1 145 ? 8.671 93.391 -22.797 1.00 36.34 121 ILE A C 1
ATOM 871 O O . ILE A 1 145 ? 7.573 93.787 -23.219 1.00 36.11 121 ILE A O 1
ATOM 876 N N . THR A 1 146 ? 9.682 93.028 -23.585 1.00 36.31 122 THR A N 1
ATOM 877 C CA . THR A 1 146 ? 9.547 92.968 -25.033 1.00 36.50 122 THR A CA 1
ATOM 878 C C . THR A 1 146 ? 9.795 91.570 -25.623 1.00 36.62 122 THR A C 1
ATOM 879 O O . THR A 1 146 ? 9.803 91.416 -26.833 1.00 37.24 122 THR A O 1
ATOM 883 N N . SER A 1 147 ? 9.997 90.554 -24.791 1.00 36.85 123 SER A N 1
ATOM 884 C CA . SER A 1 147 ? 10.246 89.203 -25.306 1.00 37.08 123 SER A CA 1
ATOM 885 C C . SER A 1 147 ? 9.884 88.142 -24.282 1.00 37.41 123 SER A C 1
ATOM 886 O O . SER A 1 147 ? 9.704 88.447 -23.093 1.00 37.94 123 SER A O 1
ATOM 889 N N . VAL A 1 148 ? 9.767 86.896 -24.747 1.00 37.44 124 VAL A N 1
ATOM 890 C CA . VAL A 1 148 ? 9.413 85.771 -23.873 1.00 37.17 124 VAL A CA 1
ATOM 891 C C . VAL A 1 148 ? 10.522 85.530 -22.848 1.00 36.73 124 VAL A C 1
ATOM 892 O O . VAL A 1 148 ? 10.256 85.079 -21.745 1.00 36.21 124 VAL A O 1
ATOM 896 N N . GLU A 1 149 ? 11.764 85.853 -23.203 1.00 36.56 125 GLU A N 1
ATOM 897 C CA . GLU A 1 149 ? 12.850 85.756 -22.240 1.00 36.65 125 GLU A CA 1
ATOM 898 C C . GLU A 1 149 ? 12.528 86.634 -21.032 1.00 36.54 125 GLU A C 1
ATOM 899 O O . GLU A 1 149 ? 12.746 86.232 -19.887 1.00 36.48 125 GLU A O 1
ATOM 905 N N . ASP A 1 150 ? 11.974 87.814 -21.293 1.00 36.33 126 ASP A N 1
ATOM 906 C CA . ASP A 1 150 ? 11.656 88.767 -20.228 1.00 36.80 126 ASP A CA 1
ATOM 907 C C . ASP A 1 150 ? 10.528 88.303 -19.294 1.00 36.90 126 ASP A C 1
ATOM 908 O O . ASP A 1 150 ? 10.340 88.884 -18.228 1.00 36.85 126 ASP A O 1
ATOM 913 N N . LEU A 1 151 ? 9.794 87.264 -19.690 1.00 37.45 127 LEU A N 1
ATOM 914 C CA . LEU A 1 151 ? 8.718 86.712 -18.854 1.00 38.18 127 LEU A CA 1
ATOM 915 C C . LEU A 1 151 ? 9.203 85.620 -17.883 1.00 38.31 127 LEU A C 1
ATOM 916 O O . LEU A 1 151 ? 8.400 85.060 -17.131 1.00 38.07 127 LEU A O 1
ATOM 921 N N . LYS A 1 152 ? 10.509 85.344 -17.856 1.00 38.63 128 LYS A N 1
ATOM 922 C CA . LYS A 1 152 ? 11.012 84.210 -17.072 1.00 39.19 128 LYS A CA 1
ATOM 923 C C . LYS A 1 152 ? 10.482 84.178 -15.640 1.00 39.71 128 LYS A C 1
ATOM 924 O O . LYS A 1 152 ? 9.841 83.182 -15.225 1.00 40.26 128 LYS A O 1
ATOM 930 N N . ASP A 1 153 ? 10.726 85.260 -14.901 1.00 39.69 129 ASP A N 1
ATOM 931 C CA . ASP A 1 153 ? 10.352 85.331 -13.484 1.00 39.42 129 ASP A CA 1
ATOM 932 C C . ASP A 1 153 ? 9.157 86.244 -13.271 1.00 39.10 129 ASP A C 1
ATOM 933 O O . ASP A 1 153 ? 9.065 86.936 -12.254 1.00 39.45 129 ASP A O 1
ATOM 938 N N . LYS A 1 154 ? 8.234 86.212 -14.232 1.00 38.81 130 LYS A N 1
ATOM 939 C CA . LYS A 1 154 ? 7.033 87.049 -14.240 1.00 38.15 130 LYS A CA 1
ATOM 940 C C . LYS A 1 154 ? 5.806 86.167 -14.092 1.00 37.73 130 LYS A C 1
ATOM 941 O O . LYS A 1 154 ? 5.882 84.986 -14.375 1.00 38.59 130 LYS A O 1
ATOM 947 N N . THR A 1 155 ? 4.696 86.736 -13.621 1.00 37.07 131 THR A N 1
ATOM 948 C CA . THR A 1 155 ? 3.394 86.067 -13.649 1.00 36.76 131 THR A CA 1
ATOM 949 C C . THR A 1 155 ? 2.634 86.516 -14.896 1.00 36.16 131 THR A C 1
ATOM 950 O O . THR A 1 155 ? 2.442 87.712 -15.138 1.00 35.89 131 THR A O 1
ATOM 954 N N . LEU A 1 156 ? 2.193 85.535 -15.673 1.00 35.47 132 LEU A N 1
ATOM 955 C CA . LEU A 1 156 ? 1.582 85.760 -16.968 1.00 35.10 132 LEU A CA 1
ATOM 956 C C . LEU A 1 156 ? 0.131 85.311 -16.861 1.00 35.22 132 LEU A C 1
ATOM 957 O O . LEU A 1 156 ? -0.157 84.196 -16.400 1.00 34.39 132 LEU A O 1
ATOM 962 N N . LEU A 1 157 ? -0.779 86.195 -17.266 1.00 34.87 133 LEU A N 1
ATOM 963 C CA . LEU A 1 157 ? -2.218 85.953 -17.139 1.00 34.84 133 LEU A CA 1
ATOM 964 C C . LEU A 1 157 ? -2.775 85.374 -18.433 1.00 34.59 133 LEU A C 1
ATOM 965 O O . LEU A 1 157 ? -2.433 85.836 -19.517 1.00 33.78 133 LEU A O 1
ATOM 970 N N . LEU A 1 158 ? -3.644 84.376 -18.315 1.00 34.58 134 LEU A N 1
ATOM 971 C CA . LEU A 1 158 ? -4.186 83.678 -19.472 1.00 34.54 134 LEU A CA 1
ATOM 972 C C . LEU A 1 158 ? -5.660 83.341 -19.279 1.00 34.53 134 LEU A C 1
ATOM 973 O O . LEU A 1 158 ? -6.103 83.049 -18.165 1.00 33.98 134 LEU A O 1
ATOM 978 N N . ASN A 1 159 ? -6.414 83.396 -20.370 1.00 33.66 135 ASN A N 1
ATOM 979 C CA . ASN A 1 159 ? -7.747 82.808 -20.436 1.00 34.51 135 ASN A CA 1
ATOM 980 C C . ASN A 1 159 ? -7.592 81.295 -20.683 1.00 35.55 135 ASN A C 1
ATOM 981 O O . ASN A 1 159 ? -6.941 80.884 -21.660 1.00 35.07 135 ASN A O 1
ATOM 986 N N . LYS A 1 160 ? -8.165 80.479 -19.805 1.00 36.28 136 LYS A N 1
ATOM 987 C CA . LYS A 1 160 ? -8.012 79.012 -19.869 1.00 36.82 136 LYS A CA 1
ATOM 988 C C . LYS A 1 160 ? -8.639 78.476 -21.170 1.00 36.88 136 LYS A C 1
ATOM 989 O O . LYS A 1 160 ? -9.760 78.837 -21.507 1.00 36.81 136 LYS A O 1
ATOM 995 N N . GLY A 1 161 ? -7.907 77.632 -21.893 1.00 37.27 137 GLY A N 1
ATOM 996 C CA . GLY A 1 161 ? -8.422 76.982 -23.102 1.00 37.72 137 GLY A CA 1
ATOM 997 C C . GLY A 1 161 ? -8.076 77.690 -24.412 1.00 38.01 137 GLY A C 1
ATOM 998 O O . GLY A 1 161 ? -8.343 77.171 -25.491 1.00 38.37 137 GLY A O 1
ATOM 999 N N . THR A 1 162 ? -7.474 78.870 -24.328 1.00 37.69 138 THR A N 1
ATOM 1000 C CA . THR A 1 162 ? -7.098 79.605 -25.519 1.00 37.38 138 THR A CA 1
ATOM 1001 C C . THR A 1 162 ? -5.779 79.029 -26.075 1.00 36.98 138 THR A C 1
ATOM 1002 O O . THR A 1 162 ? -5.111 78.239 -25.412 1.00 37.36 138 THR A O 1
ATOM 1006 N N . THR A 1 163 ? -5.415 79.416 -27.294 1.00 36.56 139 THR A N 1
ATOM 1007 C CA . THR A 1 163 ? -4.146 79.022 -27.895 1.00 36.32 139 THR A CA 1
ATOM 1008 C C . THR A 1 163 ? -2.905 79.601 -27.158 1.00 36.38 139 THR A C 1
ATOM 1009 O O . THR A 1 163 ? -1.840 78.978 -27.122 1.00 37.48 139 THR A O 1
ATOM 1013 N N . ALA A 1 164 ? -3.033 80.809 -26.621 1.00 36.18 140 ALA A N 1
ATOM 1014 C CA . ALA A 1 164 ? -2.005 81.407 -25.741 1.00 35.54 140 ALA A CA 1
ATOM 1015 C C . ALA A 1 164 ? -1.691 80.518 -24.526 1.00 35.55 140 ALA A C 1
ATOM 1016 O O . ALA A 1 164 ? -0.526 80.288 -24.185 1.00 36.06 140 ALA A O 1
ATOM 1018 N N . ASP A 1 165 ? -2.735 80.000 -23.894 1.00 35.44 141 ASP A N 1
ATOM 1019 C CA . ASP A 1 165 ? -2.611 79.028 -22.796 1.00 35.84 141 ASP A CA 1
ATOM 1020 C C . ASP A 1 165 ? -1.810 77.808 -23.234 1.00 36.08 141 ASP A C 1
ATOM 1021 O O . ASP A 1 165 ? -0.793 77.487 -22.617 1.00 37.07 141 ASP A O 1
ATOM 1026 N N . ALA A 1 166 ? -2.245 77.142 -24.309 1.00 35.66 142 ALA A N 1
ATOM 1027 C CA . ALA A 1 166 ? -1.537 75.993 -24.853 1.00 35.73 142 ALA A CA 1
ATOM 1028 C C . ALA A 1 166 ? -0.081 76.309 -25.192 1.00 35.65 142 ALA A C 1
ATOM 1029 O O . ALA A 1 166 ? 0.825 75.528 -24.918 1.00 35.18 142 ALA A O 1
ATOM 1031 N N . TYR A 1 167 ? 0.137 77.468 -25.795 1.00 35.66 143 TYR A N 1
ATOM 1032 C CA . TYR A 1 167 ? 1.469 77.848 -26.265 1.00 35.22 143 TYR A CA 1
ATOM 1033 C C . TYR A 1 167 ? 2.491 77.982 -25.128 1.00 35.16 143 TYR A C 1
ATOM 1034 O O . TYR A 1 167 ? 3.611 77.501 -25.239 1.00 34.99 143 TYR A O 1
ATOM 1043 N N . PHE A 1 168 ? 2.113 78.669 -24.055 1.00 35.00 144 PHE A N 1
ATOM 1044 C CA . PHE A 1 168 ? 3.028 78.858 -22.909 1.00 35.01 144 PHE A CA 1
ATOM 1045 C C . PHE A 1 168 ? 3.155 77.613 -22.064 1.00 34.60 144 PHE A C 1
ATOM 1046 O O . PHE A 1 168 ? 4.255 77.229 -21.692 1.00 34.21 144 PHE A O 1
ATOM 1054 N N . THR A 1 169 ? 2.023 76.985 -21.785 1.00 34.67 145 THR A N 1
ATOM 1055 C CA . THR A 1 169 ? 1.997 75.742 -21.043 1.00 35.29 145 THR A CA 1
ATOM 1056 C C . THR A 1 169 ? 2.948 74.699 -21.664 1.00 36.08 145 THR A C 1
ATOM 1057 O O . THR A 1 169 ? 3.747 74.095 -20.962 1.00 35.84 145 THR A O 1
ATOM 1061 N N . GLN A 1 170 ? 2.915 74.551 -22.987 1.00 36.51 146 GLN A N 1
ATOM 1062 C CA . GLN A 1 170 ? 3.745 73.557 -23.658 1.00 36.82 146 GLN A CA 1
ATOM 1063 C C . GLN A 1 170 ? 5.190 74.002 -23.842 1.00 36.52 146 GLN A C 1
ATOM 1064 O O . GLN A 1 170 ? 6.108 73.230 -23.572 1.00 37.26 146 GLN A O 1
ATOM 1070 N N . ASN A 1 171 ? 5.397 75.230 -24.313 1.00 35.69 147 ASN A N 1
ATOM 1071 C CA . ASN A 1 171 ? 6.742 75.690 -24.699 1.00 35.42 147 ASN A CA 1
ATOM 1072 C C . ASN A 1 171 ? 7.536 76.369 -23.565 1.00 34.64 147 ASN A C 1
ATOM 1073 O O . ASN A 1 171 ? 8.774 76.343 -23.555 1.00 34.13 147 ASN A O 1
ATOM 1078 N N . TYR A 1 172 ? 6.826 76.998 -22.632 1.00 33.98 148 TYR A N 1
ATOM 1079 C CA . TYR A 1 172 ? 7.461 77.669 -21.492 1.00 33.91 148 TYR A CA 1
ATOM 1080 C C . TYR A 1 172 ? 6.730 77.270 -20.197 1.00 33.68 148 TYR A C 1
ATOM 1081 O O . TYR A 1 172 ? 6.080 78.102 -19.560 1.00 33.49 148 TYR A O 1
ATOM 1090 N N . PRO A 1 173 ? 6.816 75.973 -19.828 1.00 33.27 149 PRO A N 1
ATOM 1091 C CA . PRO A 1 173 ? 6.025 75.406 -18.732 1.00 33.35 149 PRO A CA 1
ATOM 1092 C C . PRO A 1 173 ? 6.397 75.975 -17.358 1.00 33.48 149 PRO A C 1
ATOM 1093 O O . PRO A 1 173 ? 5.588 75.909 -16.426 1.00 33.57 149 PRO A O 1
ATOM 1097 N N . ASN A 1 174 ? 7.608 76.519 -17.243 1.00 33.42 150 ASN A N 1
ATOM 1098 C CA . ASN A 1 174 ? 8.085 77.079 -15.977 1.00 33.56 150 ASN A CA 1
ATOM 1099 C C . ASN A 1 174 ? 7.735 78.562 -15.769 1.00 34.15 150 ASN A C 1
ATOM 1100 O O . ASN A 1 174 ? 7.915 79.090 -14.664 1.00 33.68 150 ASN A O 1
ATOM 1105 N N . ILE A 1 175 ? 7.179 79.220 -16.792 1.00 34.45 151 ILE A N 1
ATOM 1106 C CA . ILE A 1 175 ? 6.643 80.565 -16.603 1.00 34.57 151 ILE A CA 1
ATOM 1107 C C . ILE A 1 175 ? 5.363 80.462 -15.772 1.00 35.23 151 ILE A C 1
ATOM 1108 O O . ILE A 1 175 ? 4.442 79.751 -16.141 1.00 35.08 151 ILE A O 1
ATOM 1113 N N . LYS A 1 176 ? 5.322 81.193 -14.654 1.00 35.92 152 LYS A N 1
ATOM 1114 C CA . LYS A 1 176 ? 4.206 81.172 -13.712 1.00 36.26 152 LYS A CA 1
ATOM 1115 C C . LYS A 1 176 ? 2.979 81.780 -14.370 1.00 36.27 152 LYS A C 1
ATOM 1116 O O . LYS A 1 176 ? 3.071 82.808 -15.021 1.00 35.83 152 LYS A O 1
ATOM 1122 N N . THR A 1 177 ? 1.826 81.138 -14.254 1.00 36.76 153 THR A N 1
ATOM 1123 C CA . THR A 1 177 ? 0.629 81.719 -14.872 1.00 36.86 153 THR A CA 1
ATOM 1124 C C . THR A 1 177 ? -0.520 81.733 -13.910 1.00 37.36 153 THR A C 1
ATOM 1125 O O . THR A 1 177 ? -0.533 81.015 -12.915 1.00 38.93 153 THR A O 1
ATOM 1129 N N . LEU A 1 178 ? -1.471 82.606 -14.185 1.00 37.14 154 LEU A N 1
ATOM 1130 C CA . LEU A 1 178 ? -2.751 82.566 -13.515 1.00 36.64 154 LEU A CA 1
ATOM 1131 C C . LEU A 1 178 ? -3.752 82.469 -14.649 1.00 35.86 154 LEU A C 1
ATOM 1132 O O . LEU A 1 178 ? -3.726 83.280 -15.565 1.00 35.15 154 LEU A O 1
ATOM 1137 N N . LYS A 1 179 ? -4.598 81.447 -14.608 1.00 35.44 155 LYS A N 1
ATOM 1138 C CA . LYS A 1 179 ? -5.494 81.142 -15.708 1.00 35.82 155 LYS A CA 1
ATOM 1139 C C . LYS A 1 179 ? -6.920 81.387 -15.263 1.00 35.81 155 LYS A C 1
ATOM 1140 O O . LYS A 1 179 ? -7.288 81.010 -14.146 1.00 34.87 155 LYS A O 1
ATOM 1146 N N . TYR A 1 180 ? -7.713 82.055 -16.094 1.00 34.77 156 TYR A N 1
ATOM 1147 C CA . TYR A 1 180 ? -9.106 82.319 -15.744 1.00 34.45 156 TYR A CA 1
ATOM 1148 C C . TYR A 1 180 ? -10.060 81.751 -16.801 1.00 34.06 156 TYR A C 1
ATOM 1149 O O . TYR A 1 180 ? -9.740 81.650 -18.007 1.00 32.71 156 TYR A O 1
ATOM 1158 N N . ASP A 1 181 ? -11.233 81.385 -16.325 1.00 33.22 157 ASP A N 1
ATOM 1159 C CA . ASP A 1 181 ? -12.259 80.778 -17.148 1.00 33.59 157 ASP A CA 1
ATOM 1160 C C . ASP A 1 181 ? -12.750 81.709 -18.217 1.00 33.33 157 ASP A C 1
ATOM 1161 O O . ASP A 1 181 ? -12.914 81.278 -19.359 1.00 34.43 157 ASP A O 1
ATOM 1166 N N . GLN A 1 182 ? -12.992 82.971 -17.840 1.00 33.15 158 GLN A N 1
ATOM 1167 C CA . GLN A 1 182 ? -13.561 83.995 -18.742 1.00 33.61 158 GLN A CA 1
ATOM 1168 C C . GLN A 1 182 ? -12.550 85.083 -19.138 1.00 32.70 158 GLN A C 1
ATOM 1169 O O . GLN A 1 182 ? -11.541 85.335 -18.440 1.00 31.93 158 GLN A O 1
ATOM 1175 N N . ASN A 1 183 ? -12.852 85.758 -20.238 1.00 33.15 159 ASN A N 1
ATOM 1176 C CA . ASN A 1 183 ? -12.036 86.884 -20.702 1.00 33.46 159 ASN A CA 1
ATOM 1177 C C . ASN A 1 183 ? -12.174 88.071 -19.748 1.00 33.48 159 ASN A C 1
ATOM 1178 O O . ASN A 1 183 ? -11.197 88.693 -19.376 1.00 33.47 159 ASN A O 1
ATOM 1183 N N . THR A 1 184 ? -13.396 88.352 -19.336 1.00 33.67 160 THR A N 1
ATOM 1184 C CA . THR A 1 184 ? -13.645 89.455 -18.417 1.00 33.92 160 THR A CA 1
ATOM 1185 C C . THR A 1 184 ? -12.758 89.371 -17.177 1.00 33.82 160 THR A C 1
ATOM 1186 O O . THR A 1 184 ? -12.192 90.379 -16.756 1.00 34.10 160 THR A O 1
ATOM 1190 N N . GLU A 1 185 ? -12.667 88.167 -16.614 1.00 33.37 161 GLU A N 1
ATOM 1191 C CA . GLU A 1 185 ? -11.816 87.861 -15.456 1.00 33.56 161 GLU A CA 1
ATOM 1192 C C . GLU A 1 185 ? -10.316 88.049 -15.744 1.00 33.72 161 GLU A C 1
ATOM 1193 O O . GLU A 1 185 ? -9.558 88.497 -14.884 1.00 32.96 161 GLU A O 1
ATOM 1199 N N . THR A 1 186 ? -9.894 87.659 -16.938 1.00 33.30 162 THR A N 1
ATOM 1200 C CA . THR A 1 186 ? -8.477 87.666 -17.286 1.00 34.02 162 THR A CA 1
ATOM 1201 C C . THR A 1 186 ? -7.958 89.087 -17.399 1.00 34.19 162 THR A C 1
ATOM 1202 O O . THR A 1 186 ? -6.953 89.414 -16.785 1.00 34.48 162 THR A O 1
ATOM 1206 N N . PHE A 1 187 ? -8.657 89.919 -18.173 1.00 34.78 163 PHE A N 1
ATOM 1207 C CA . PHE A 1 187 ? -8.318 91.345 -18.295 1.00 35.22 163 PHE A CA 1
ATOM 1208 C C . PHE A 1 187 ? -8.525 92.121 -17.010 1.00 34.79 163 PHE A C 1
ATOM 1209 O O . PHE A 1 187 ? -7.799 93.056 -16.757 1.00 34.87 163 PHE A O 1
ATOM 1217 N N . ALA A 1 188 ? -9.499 91.725 -16.198 1.00 35.01 164 ALA A N 1
ATOM 1218 C CA . ALA A 1 188 ? -9.715 92.340 -14.896 1.00 34.90 164 ALA A CA 1
ATOM 1219 C C . ALA A 1 188 ? -8.529 92.105 -13.960 1.00 35.33 164 ALA A C 1
ATOM 1220 O O . ALA A 1 188 ? -8.215 92.951 -13.128 1.00 34.18 164 ALA A O 1
ATOM 1222 N N . ALA A 1 189 ? -7.884 90.943 -14.095 1.00 35.28 165 ALA A N 1
ATOM 1223 C CA . ALA A 1 189 ? -6.754 90.588 -13.254 1.00 35.59 165 ALA A CA 1
ATOM 1224 C C . ALA A 1 189 ? -5.502 91.332 -13.710 1.00 35.75 165 ALA A C 1
ATOM 1225 O O . ALA A 1 189 ? -4.608 91.624 -12.900 1.00 35.50 165 ALA A O 1
ATOM 1227 N N . LEU A 1 190 ? -5.432 91.645 -15.001 1.00 35.84 166 LEU A N 1
ATOM 1228 C CA . LEU A 1 190 ? -4.388 92.530 -15.507 1.00 36.12 166 LEU A CA 1
ATOM 1229 C C . LEU A 1 190 ? -4.539 93.932 -14.953 1.00 36.20 166 LEU A C 1
ATOM 1230 O O . LEU A 1 190 ? -3.586 94.515 -14.413 1.00 36.52 166 LEU A O 1
ATOM 1235 N N . MET A 1 191 ? -5.742 94.479 -15.089 1.00 36.57 167 MET A N 1
ATOM 1236 C CA . MET A 1 191 ? -6.030 95.819 -14.584 1.00 36.59 167 MET A CA 1
ATOM 1237 C C . MET A 1 191 ? -5.867 95.922 -13.053 1.00 36.61 167 MET A C 1
ATOM 1238 O O . MET A 1 191 ? -5.500 96.977 -12.545 1.00 36.05 167 MET A O 1
ATOM 1243 N N . ASP A 1 192 ? -6.137 94.829 -12.336 1.00 36.94 168 ASP A N 1
ATOM 1244 C CA . ASP A 1 192 ? -5.917 94.741 -10.883 1.00 37.29 168 ASP A CA 1
ATOM 1245 C C . ASP A 1 192 ? -4.467 94.389 -10.494 1.00 37.57 168 ASP A C 1
ATOM 1246 O O . ASP A 1 192 ? -4.184 94.145 -9.319 1.00 37.47 168 ASP A O 1
ATOM 1251 N N . LYS A 1 193 ? -3.566 94.356 -11.473 1.00 37.35 169 LYS A N 1
ATOM 1252 C CA . LYS A 1 193 ? -2.146 94.121 -11.236 1.00 37.60 169 LYS A CA 1
ATOM 1253 C C . LYS A 1 193 ? -1.896 92.774 -10.560 1.00 37.56 169 LYS A C 1
ATOM 1254 O O . LYS A 1 193 ? -1.015 92.654 -9.702 1.00 37.40 169 LYS A O 1
ATOM 1260 N N . ARG A 1 194 ? -2.664 91.762 -10.974 1.00 37.48 170 ARG A N 1
ATOM 1261 C CA . ARG A 1 194 ? -2.530 90.402 -10.454 1.00 37.59 170 ARG A CA 1
ATOM 1262 C C . ARG A 1 194 ? -1.421 89.630 -11.203 1.00 37.25 170 ARG A C 1
ATOM 1263 O O . ARG A 1 194 ? -0.941 88.608 -10.724 1.00 37.06 170 ARG A O 1
ATOM 1271 N N . GLY A 1 195 ? -1.018 90.137 -12.366 1.00 36.91 171 GLY A N 1
ATOM 1272 C CA . GLY A 1 195 ? 0.147 89.614 -13.093 1.00 36.57 171 GLY A CA 1
ATOM 1273 C C . GLY A 1 195 ? 0.892 90.723 -13.805 1.00 36.07 171 GLY A C 1
ATOM 1274 O O . GLY A 1 195 ? 0.439 91.852 -13.792 1.00 36.01 171 GLY A O 1
ATOM 1275 N N . ASP A 1 196 ? 2.027 90.387 -14.423 1.00 35.75 172 ASP A N 1
ATOM 1276 C CA . ASP A 1 196 ? 2.895 91.350 -15.111 1.00 35.64 172 ASP A CA 1
ATOM 1277 C C . ASP A 1 196 ? 2.584 91.484 -16.622 1.00 35.51 172 ASP A C 1
ATOM 1278 O O . ASP A 1 196 ? 3.046 92.422 -17.272 1.00 34.97 172 ASP A O 1
ATOM 1283 N N . ALA A 1 197 ? 1.854 90.527 -17.181 1.00 35.09 173 ALA A N 1
ATOM 1284 C CA . ALA A 1 197 ? 1.554 90.508 -18.603 1.00 34.85 173 ALA A CA 1
ATOM 1285 C C . ALA A 1 197 ? 0.369 89.604 -18.838 1.00 34.90 173 ALA A C 1
ATOM 1286 O O . ALA A 1 197 ? 0.062 88.777 -17.996 1.00 34.94 173 ALA A O 1
ATOM 1288 N N . LEU A 1 198 ? -0.295 89.777 -19.979 1.00 35.19 174 LEU A N 1
ATOM 1289 C CA . LEU A 1 198 ? -1.390 88.892 -20.414 1.00 34.99 174 LEU A CA 1
ATOM 1290 C C . LEU A 1 198 ? -1.106 88.445 -21.855 1.00 35.46 174 LEU A C 1
ATOM 1291 O O . LEU A 1 198 ? -0.798 89.266 -22.722 1.00 35.52 174 LEU A O 1
ATOM 1296 N N . SER A 1 199 ? -1.175 87.143 -22.113 1.00 35.72 175 SER A N 1
ATOM 1297 C CA . SER A 1 199 ? -1.072 86.638 -23.497 1.00 35.31 175 SER A CA 1
ATOM 1298 C C . SER A 1 199 ? -2.417 86.152 -24.032 1.00 35.70 175 SER A C 1
ATOM 1299 O O . SER A 1 199 ? -3.201 85.515 -23.310 1.00 34.45 175 SER A O 1
ATOM 1302 N N . HIS A 1 200 ? -2.656 86.440 -25.312 1.00 35.56 176 HIS A N 1
ATOM 1303 C CA . HIS A 1 200 ? -3.912 86.110 -25.985 1.00 36.05 176 HIS A CA 1
ATOM 1304 C C . HIS A 1 200 ? -3.671 86.374 -27.472 1.00 35.96 176 HIS A C 1
ATOM 1305 O O . HIS A 1 200 ? -2.533 86.662 -27.863 1.00 34.74 176 HIS A O 1
ATOM 1312 N N . ASP A 1 201 ? -4.719 86.239 -28.280 1.00 35.74 177 ASP A N 1
ATOM 1313 C CA . ASP A 1 201 ? -4.715 86.597 -29.684 1.00 36.46 177 ASP A CA 1
ATOM 1314 C C . ASP A 1 201 ? -4.263 88.031 -29.806 1.00 36.53 177 ASP A C 1
ATOM 1315 O O . ASP A 1 201 ? -4.778 88.880 -29.101 1.00 37.19 177 ASP A O 1
ATOM 1320 N N . ASN A 1 202 ? -3.312 88.310 -30.688 1.00 37.09 178 ASN A N 1
ATOM 1321 C CA . ASN A 1 202 ? -2.800 89.685 -30.816 1.00 37.15 178 ASN A CA 1
ATOM 1322 C C . ASN A 1 202 ? -3.820 90.655 -31.372 1.00 37.76 178 ASN A C 1
ATOM 1323 O O . ASN A 1 202 ? -3.830 91.824 -30.990 1.00 38.52 178 ASN A O 1
ATOM 1328 N N . THR A 1 203 ? -4.676 90.166 -32.263 1.00 37.87 179 THR A N 1
ATOM 1329 C CA . THR A 1 203 ? -5.811 90.943 -32.775 1.00 37.58 179 THR A CA 1
ATOM 1330 C C . THR A 1 203 ? -6.715 91.440 -31.621 1.00 36.78 179 THR A C 1
ATOM 1331 O O . THR A 1 203 ? -7.078 92.614 -31.538 1.00 36.66 179 THR A O 1
ATOM 1335 N N . LEU A 1 204 ? -7.053 90.546 -30.711 1.00 36.85 180 LEU A N 1
ATOM 1336 C CA . LEU A 1 204 ? -7.822 90.934 -29.532 1.00 36.40 180 LEU A CA 1
ATOM 1337 C C . LEU A 1 204 ? -7.074 91.954 -28.679 1.00 36.28 180 LEU A C 1
ATOM 1338 O O . LEU A 1 204 ? -7.657 92.939 -28.216 1.00 36.10 180 LEU A O 1
ATOM 1343 N N . LEU A 1 205 ? -5.793 91.698 -28.453 1.00 36.24 181 LEU A N 1
ATOM 1344 C CA . LEU A 1 205 ? -4.996 92.550 -27.574 1.00 36.79 181 LEU A CA 1
ATOM 1345 C C . LEU A 1 205 ? -4.713 93.929 -28.199 1.00 36.69 181 LEU A C 1
ATOM 1346 O O . LEU A 1 205 ? -4.522 94.884 -27.452 1.00 36.45 181 LEU A O 1
ATOM 1351 N N . PHE A 1 206 ? -4.695 94.043 -29.535 1.00 36.72 182 PHE A N 1
ATOM 1352 C CA . PHE A 1 206 ? -4.636 95.361 -30.171 1.00 36.70 182 PHE A CA 1
ATOM 1353 C C . PHE A 1 206 ? -5.874 96.178 -29.828 1.00 36.50 182 PHE A C 1
ATOM 1354 O O . PHE A 1 206 ? -5.759 97.339 -29.441 1.00 36.18 182 PHE A O 1
ATOM 1362 N N . ALA A 1 207 ? -7.056 95.599 -30.008 1.00 36.22 183 ALA A N 1
ATOM 1363 C CA . ALA A 1 207 ? -8.294 96.323 -29.741 1.00 36.59 183 ALA A CA 1
ATOM 1364 C C . ALA A 1 207 ? -8.380 96.717 -28.272 1.00 36.80 183 ALA A C 1
ATOM 1365 O O . ALA A 1 207 ? -8.708 97.865 -27.944 1.00 36.06 183 ALA A O 1
ATOM 1367 N N . TRP A 1 208 ? -8.058 95.769 -27.395 1.00 37.24 184 TRP A N 1
ATOM 1368 C CA . TRP A 1 208 ? -8.120 96.007 -25.959 1.00 37.24 184 TRP A CA 1
ATOM 1369 C C . TRP A 1 208 ? -7.119 97.090 -25.508 1.00 37.00 184 TRP A C 1
ATOM 1370 O O . TRP A 1 208 ? -7.485 97.978 -24.755 1.00 35.87 184 TRP A O 1
ATOM 1381 N N . VAL A 1 209 ? -5.867 97.034 -25.964 1.00 37.51 185 VAL A N 1
ATOM 1382 C CA . VAL A 1 209 ? -4.918 98.087 -25.577 1.00 37.94 185 VAL A CA 1
ATOM 1383 C C . VAL A 1 209 ? -5.308 99.452 -26.124 1.00 38.25 185 VAL A C 1
ATOM 1384 O O . VAL A 1 209 ? -4.939 100.471 -25.548 1.00 38.58 185 VAL A O 1
ATOM 1388 N N . LYS A 1 210 ? -6.066 99.473 -27.219 1.00 38.35 186 LYS A N 1
ATOM 1389 C CA . LYS A 1 210 ? -6.590 100.725 -27.775 1.00 38.52 186 LYS A CA 1
ATOM 1390 C C . LYS A 1 210 ? -7.662 101.363 -26.870 1.00 38.41 186 LYS A C 1
ATOM 1391 O O . LYS A 1 210 ? -7.739 102.580 -26.776 1.00 37.82 186 LYS A O 1
ATOM 1397 N N . ASP A 1 211 ? -8.484 100.542 -26.220 1.00 38.60 187 ASP A N 1
ATOM 1398 C CA . ASP A 1 211 ? -9.488 101.034 -25.266 1.00 39.18 187 ASP A CA 1
ATOM 1399 C C . ASP A 1 211 ? -8.935 101.165 -23.842 1.00 39.50 187 ASP A C 1
ATOM 1400 O O . ASP A 1 211 ? -9.593 101.736 -22.976 1.00 39.83 187 ASP A O 1
ATOM 1405 N N . HIS A 1 212 ? -7.745 100.616 -23.601 1.00 39.74 188 HIS A N 1
ATOM 1406 C CA . HIS A 1 212 ? -7.118 100.613 -22.275 1.00 39.49 188 HIS A CA 1
ATOM 1407 C C . HIS A 1 212 ? -5.679 101.097 -22.354 1.00 39.39 188 HIS A C 1
ATOM 1408 O O . HIS A 1 212 ? -4.751 100.297 -22.249 1.00 39.63 188 HIS A O 1
ATOM 1415 N N . PRO A 1 213 ? -5.491 102.413 -22.528 1.00 39.09 189 PRO A N 1
ATOM 1416 C CA . PRO A 1 213 ? -4.167 102.999 -22.757 1.00 38.91 189 PRO A CA 1
ATOM 1417 C C . PRO A 1 213 ? -3.184 103.004 -21.570 1.00 38.62 189 PRO A C 1
ATOM 1418 O O . PRO A 1 213 ? -2.082 103.528 -21.715 1.00 38.88 189 PRO A O 1
ATOM 1422 N N . ASP A 1 214 ? -3.557 102.444 -20.421 1.00 38.09 190 ASP A N 1
ATOM 1423 C CA . ASP A 1 214 ? -2.580 102.219 -19.352 1.00 37.63 190 ASP A CA 1
ATOM 1424 C C . ASP A 1 214 ? -1.759 100.962 -19.653 1.00 37.39 190 ASP A C 1
ATOM 1425 O O . ASP A 1 214 ? -0.866 100.596 -18.883 1.00 37.42 190 ASP A O 1
ATOM 1430 N N . PHE A 1 215 ? -2.075 100.305 -20.770 1.00 37.02 191 PHE A N 1
ATOM 1431 C CA . PHE A 1 215 ? -1.392 99.094 -21.209 1.00 36.59 191 PHE A CA 1
ATOM 1432 C C . PHE A 1 215 ? -0.954 99.201 -22.663 1.00 36.47 191 PHE A C 1
ATOM 1433 O O . PHE A 1 215 ? -1.457 100.038 -23.403 1.00 35.98 191 PHE A O 1
ATOM 1441 N N . LYS A 1 216 ? -0.002 98.352 -23.051 1.00 36.48 192 LYS A N 1
ATOM 1442 C CA . LYS A 1 216 ? 0.558 98.353 -24.396 1.00 36.19 192 LYS A CA 1
ATOM 1443 C C . LYS A 1 216 ? 0.915 96.933 -24.837 1.00 36.44 192 LYS A C 1
ATOM 1444 O O . LYS A 1 216 ? 0.904 95.998 -24.026 1.00 36.65 192 LYS A O 1
ATOM 1450 N N . MET A 1 217 ? 1.250 96.784 -26.116 1.00 36.04 193 MET A N 1
ATOM 1451 C CA . MET A 1 217 ? 1.769 95.529 -26.641 1.00 36.41 193 MET A CA 1
ATOM 1452 C C . MET A 1 217 ? 3.244 95.397 -26.274 1.00 36.29 193 MET A C 1
ATOM 1453 O O . MET A 1 217 ? 4.070 96.159 -26.747 1.00 36.25 193 MET A O 1
ATOM 1458 N N . GLY A 1 218 ? 3.576 94.427 -25.435 1.00 36.42 194 GLY A N 1
ATOM 1459 C CA . GLY A 1 218 ? 4.981 94.079 -25.202 1.00 36.30 194 GLY A CA 1
ATOM 1460 C C . GLY A 1 218 ? 5.515 93.264 -26.365 1.00 35.98 194 GLY A C 1
ATOM 1461 O O . GLY A 1 218 ? 6.608 93.493 -26.852 1.00 35.34 194 GLY A O 1
ATOM 1462 N N . ILE A 1 219 ? 4.724 92.293 -26.801 1.00 36.06 195 ILE A N 1
ATOM 1463 C CA . ILE A 1 219 ? 5.046 91.506 -27.982 1.00 36.05 195 ILE A CA 1
ATOM 1464 C C . ILE A 1 219 ? 3.817 91.541 -28.890 1.00 36.16 195 ILE A C 1
ATOM 1465 O O . ILE A 1 219 ? 2.738 91.075 -28.519 1.00 36.16 195 ILE A O 1
ATOM 1470 N N . LYS A 1 220 ? 3.996 92.120 -30.072 1.00 36.71 196 LYS A N 1
ATOM 1471 C CA . LYS A 1 220 ? 2.902 92.333 -31.031 1.00 36.50 196 LYS A CA 1
ATOM 1472 C C . LYS A 1 220 ? 2.490 91.039 -31.726 1.00 36.47 196 LYS A C 1
ATOM 1473 O O . LYS A 1 220 ? 1.308 90.847 -32.040 1.00 36.10 196 LYS A O 1
ATOM 1479 N N . GLU A 1 221 ? 3.455 90.158 -31.965 1.00 36.17 197 GLU A N 1
ATOM 1480 C CA . GLU A 1 221 ? 3.195 88.964 -32.742 1.00 36.63 197 GLU A CA 1
ATOM 1481 C C . GLU A 1 221 ? 4.052 87.777 -32.345 1.00 36.93 197 GLU A C 1
ATOM 1482 O O . GLU A 1 221 ? 5.265 87.738 -32.592 1.00 36.41 197 GLU A O 1
ATOM 1488 N N . LEU A 1 222 ? 3.371 86.776 -31.795 1.00 37.42 198 LEU A N 1
ATOM 1489 C CA . LEU A 1 222 ? 4.003 85.578 -31.310 1.00 37.67 198 LEU A CA 1
ATOM 1490 C C . LEU A 1 222 ? 3.363 84.311 -31.920 1.00 37.94 198 LEU A C 1
ATOM 1491 O O . LEU A 1 222 ? 2.127 84.196 -32.040 1.00 38.38 198 LEU A O 1
ATOM 1496 N N . GLY A 1 223 ? 4.216 83.365 -32.296 1.00 37.71 199 GLY A N 1
ATOM 1497 C CA . GLY A 1 223 ? 3.779 82.033 -32.691 1.00 37.90 199 GLY A CA 1
ATOM 1498 C C . GLY A 1 223 ? 3.603 81.888 -34.189 1.00 38.15 199 GLY A C 1
ATOM 1499 O O . GLY A 1 223 ? 4.291 82.547 -34.984 1.00 37.60 199 GLY A O 1
ATOM 1500 N N . ASN A 1 224 ? 2.683 81.010 -34.573 1.00 38.25 200 ASN A N 1
ATOM 1501 C CA . ASN A 1 224 ? 2.408 80.740 -35.984 1.00 38.48 200 ASN A CA 1
ATOM 1502 C C . ASN A 1 224 ? 1.416 81.746 -36.536 1.00 38.32 200 ASN A C 1
ATOM 1503 O O . ASN A 1 224 ? 0.597 82.293 -35.799 1.00 38.58 200 ASN A O 1
ATOM 1508 N N . LYS A 1 225 ? 1.500 82.005 -37.832 1.00 37.81 201 LYS A N 1
ATOM 1509 C CA . LYS A 1 225 ? 0.470 82.785 -38.494 1.00 37.35 201 LYS A CA 1
ATOM 1510 C C . LYS A 1 225 ? -0.744 81.863 -38.697 1.00 37.09 201 LYS A C 1
ATOM 1511 O O . LYS A 1 225 ? -0.754 81.017 -39.584 1.00 36.95 201 LYS A O 1
ATOM 1517 N N . ASP A 1 226 ? -1.758 82.033 -37.856 1.00 35.93 202 ASP A N 1
ATOM 1518 C CA . ASP A 1 226 ? -2.862 81.080 -37.763 1.00 36.51 202 ASP A CA 1
ATOM 1519 C C . ASP A 1 226 ? -4.121 81.608 -38.452 1.00 36.45 202 ASP A C 1
ATOM 1520 O O . ASP A 1 226 ? -4.083 82.673 -39.077 1.00 35.94 202 ASP A O 1
ATOM 1525 N N . VAL A 1 227 ? -5.219 80.852 -38.366 1.00 36.20 203 VAL A N 1
ATOM 1526 C CA . VAL A 1 227 ? -6.508 81.331 -38.839 1.00 36.72 203 VAL A CA 1
ATOM 1527 C C . VAL A 1 227 ? -7.624 80.934 -37.911 1.00 36.87 203 VAL A C 1
ATOM 1528 O O . VAL A 1 227 ? -7.570 79.889 -37.254 1.00 36.97 203 VAL A O 1
ATOM 1532 N N . ILE A 1 228 ? -8.628 81.797 -37.883 1.00 36.72 204 ILE A N 1
ATOM 1533 C CA . ILE A 1 228 ? -9.914 81.529 -37.239 1.00 36.64 204 ILE A CA 1
ATOM 1534 C C . ILE A 1 228 ? -10.887 80.930 -38.264 1.00 36.47 204 ILE A C 1
ATOM 1535 O O . ILE A 1 228 ? -10.949 81.387 -39.423 1.00 36.08 204 ILE A O 1
ATOM 1540 N N . ALA A 1 229 ? -11.681 79.962 -37.824 1.00 35.98 205 ALA A N 1
ATOM 1541 C CA . ALA A 1 229 ? -12.646 79.317 -38.696 1.00 35.82 205 ALA A CA 1
ATOM 1542 C C . ALA A 1 229 ? -13.794 78.793 -37.881 1.00 35.82 205 ALA A C 1
ATOM 1543 O O . ALA A 1 229 ? -13.658 78.650 -36.660 1.00 35.61 205 ALA A O 1
ATOM 1545 N N . PRO A 1 230 ? -14.935 78.511 -38.538 1.00 35.70 206 PRO A N 1
ATOM 1546 C CA . PRO A 1 230 ? -16.015 77.858 -37.806 1.00 35.40 206 PRO A CA 1
ATOM 1547 C C . PRO A 1 230 ? -15.646 76.402 -37.618 1.00 35.15 206 PRO A C 1
ATOM 1548 O O . PRO A 1 230 ? -14.786 75.904 -38.328 1.00 35.23 206 PRO A O 1
ATOM 1552 N N . ALA A 1 231 ? -16.266 75.749 -36.644 1.00 35.40 207 ALA A N 1
ATOM 1553 C CA . ALA A 1 231 ? -16.074 74.317 -36.414 1.00 35.24 207 ALA A CA 1
ATOM 1554 C C . ALA A 1 231 ? -17.425 73.665 -36.302 1.00 34.83 207 ALA A C 1
ATOM 1555 O O . ALA A 1 231 ? -18.329 74.235 -35.735 1.00 35.06 207 ALA A O 1
ATOM 1557 N N . VAL A 1 232 ? -17.557 72.474 -36.876 1.00 34.75 208 VAL A N 1
ATOM 1558 C CA . VAL A 1 232 ? -18.764 71.666 -36.697 1.00 34.71 208 VAL A CA 1
ATOM 1559 C C . VAL A 1 232 ? -18.357 70.350 -36.046 1.00 34.60 208 VAL A C 1
ATOM 1560 O O . VAL A 1 232 ? -17.170 70.008 -35.984 1.00 33.23 208 VAL A O 1
ATOM 1564 N N . LYS A 1 233 ? -19.336 69.606 -35.555 1.00 34.91 209 LYS A N 1
ATOM 1565 C CA . LYS A 1 233 ? -19.038 68.331 -34.935 1.00 35.14 209 LYS A CA 1
ATOM 1566 C C . LYS A 1 233 ? -18.298 67.465 -35.927 1.00 35.29 209 LYS A C 1
ATOM 1567 O O . LYS A 1 233 ? -18.552 67.520 -37.131 1.00 35.68 209 LYS A O 1
ATOM 1573 N N . LYS A 1 234 ? -17.400 66.635 -35.420 1.00 35.75 210 LYS A N 1
ATOM 1574 C CA . LYS A 1 234 ? -16.656 65.708 -36.266 1.00 34.90 210 LYS A CA 1
ATOM 1575 C C . LYS A 1 234 ? -17.653 64.792 -36.974 1.00 34.63 210 LYS A C 1
ATOM 1576 O O . LYS A 1 234 ? -18.468 64.146 -36.318 1.00 34.36 210 LYS A O 1
ATOM 1582 N N . GLY A 1 235 ? -17.607 64.763 -38.306 1.00 34.20 211 GLY A N 1
ATOM 1583 C CA . GLY A 1 235 ? -18.494 63.920 -39.098 1.00 34.53 211 GLY A CA 1
ATOM 1584 C C . GLY A 1 235 ? -19.727 64.598 -39.686 1.00 34.54 211 GLY A C 1
ATOM 1585 O O . GLY A 1 235 ? -20.473 63.977 -40.471 1.00 33.88 211 GLY A O 1
ATOM 1586 N N . ASP A 1 236 ? -19.950 65.862 -39.316 1.00 34.77 212 ASP A N 1
ATOM 1587 C CA . ASP A 1 236 ? -21.013 66.680 -39.914 1.00 34.81 212 ASP A CA 1
ATOM 1588 C C . ASP A 1 236 ? -20.583 67.266 -41.269 1.00 34.77 212 ASP A C 1
ATOM 1589 O O . ASP A 1 236 ? -20.484 68.478 -41.435 1.00 34.84 212 ASP A O 1
ATOM 1594 N N . LYS A 1 237 ? -20.346 66.373 -42.220 1.00 34.82 213 LYS A N 1
ATOM 1595 C CA . LYS A 1 237 ? -19.896 66.697 -43.577 1.00 34.67 213 LYS A CA 1
ATOM 1596 C C . LYS A 1 237 ? -20.852 67.585 -44.352 1.00 34.49 213 LYS A C 1
ATOM 1597 O O . LYS A 1 237 ? -20.430 68.512 -45.030 1.00 33.42 213 LYS A O 1
ATOM 1603 N N . GLU A 1 238 ? -22.142 67.287 -44.250 1.00 35.02 214 GLU A N 1
ATOM 1604 C CA . GLU A 1 238 ? -23.170 68.030 -44.977 1.00 34.92 214 GLU A CA 1
ATOM 1605 C C . GLU A 1 238 ? -23.264 69.500 -44.489 1.00 34.74 214 GLU A C 1
ATOM 1606 O O . GLU A 1 238 ? -23.394 70.429 -45.297 1.00 32.80 214 GLU A O 1
ATOM 1612 N N . LEU A 1 239 ? -23.170 69.689 -43.174 1.00 34.32 215 LEU A N 1
ATOM 1613 C CA . LEU A 1 239 ? -23.150 71.022 -42.570 1.00 35.10 215 LEU A CA 1
ATOM 1614 C C . LEU A 1 239 ? -21.888 71.791 -42.944 1.00 35.06 215 LEU A C 1
ATOM 1615 O O . LEU A 1 239 ? -21.968 72.932 -43.373 1.00 35.13 215 LEU A O 1
ATOM 1620 N N . LYS A 1 240 ? -20.730 71.154 -42.793 1.00 35.65 216 LYS A N 1
ATOM 1621 C CA . LYS A 1 240 ? -19.454 71.766 -43.146 1.00 36.02 216 LYS A CA 1
ATOM 1622 C C . LYS A 1 240 ? -19.445 72.265 -44.603 1.00 36.40 216 LYS A C 1
ATOM 1623 O O . LYS A 1 240 ? -19.026 73.382 -44.883 1.00 36.34 216 LYS A O 1
ATOM 1629 N N . GLU A 1 241 ? -19.905 71.431 -45.532 1.00 36.49 217 GLU A N 1
ATOM 1630 C CA . GLU A 1 241 ? -19.853 71.781 -46.953 1.00 36.31 217 GLU A CA 1
ATOM 1631 C C . GLU A 1 241 ? -20.833 72.919 -47.219 1.00 35.53 217 GLU A C 1
ATOM 1632 O O . GLU A 1 241 ? -20.542 73.823 -47.994 1.00 35.34 217 GLU A O 1
ATOM 1638 N N . PHE A 1 242 ? -21.975 72.895 -46.541 1.00 34.76 218 PHE A N 1
ATOM 1639 C CA . PHE A 1 242 ? -22.932 74.005 -46.614 1.00 34.70 218 PHE A CA 1
ATOM 1640 C C . PHE A 1 242 ? -22.268 75.331 -46.256 1.00 34.15 218 PHE A C 1
ATOM 1641 O O . PHE A 1 242 ? -22.388 76.297 -46.979 1.00 34.40 218 PHE A O 1
ATOM 1649 N N . ILE A 1 243 ? -21.542 75.353 -45.142 1.00 34.21 219 ILE A N 1
ATOM 1650 C CA . ILE A 1 243 ? -20.868 76.553 -44.652 1.00 34.26 219 ILE A CA 1
ATOM 1651 C C . ILE A 1 243 ? -19.675 76.952 -45.518 1.00 34.26 219 ILE A C 1
ATOM 1652 O O . ILE A 1 243 ? -19.424 78.135 -45.747 1.00 34.39 219 ILE A O 1
ATOM 1657 N N . ASP A 1 244 ? -18.925 75.978 -45.998 1.00 33.99 220 ASP A N 1
ATOM 1658 C CA . ASP A 1 244 ? -17.796 76.275 -46.858 1.00 34.07 220 ASP A CA 1
ATOM 1659 C C . ASP A 1 244 ? -18.299 76.971 -48.121 1.00 33.83 220 ASP A C 1
ATOM 1660 O O . ASP A 1 244 ? -17.790 78.011 -48.510 1.00 33.73 220 ASP A O 1
ATOM 1665 N N . ASN A 1 245 ? -19.327 76.398 -48.739 1.00 34.24 221 ASN A N 1
ATOM 1666 C CA . ASN A 1 245 ? -19.933 76.958 -49.947 1.00 34.22 221 ASN A CA 1
ATOM 1667 C C . ASN A 1 245 ? -20.462 78.373 -49.714 1.00 34.03 221 ASN A C 1
ATOM 1668 O O . ASN A 1 245 ? -20.327 79.238 -50.572 1.00 33.22 221 ASN A O 1
ATOM 1673 N N . LEU A 1 246 ? -21.105 78.590 -48.571 1.00 33.88 222 LEU A N 1
ATOM 1674 C CA . LEU A 1 246 ? -21.591 79.928 -48.210 1.00 33.86 222 LEU A CA 1
ATOM 1675 C C . LEU A 1 246 ? -20.444 80.926 -48.072 1.00 34.08 222 LEU A C 1
ATOM 1676 O O . LEU A 1 246 ? -20.531 82.057 -48.569 1.00 34.09 222 LEU A O 1
ATOM 1681 N N . ILE A 1 247 ? -19.364 80.504 -47.425 1.00 34.43 223 ILE A N 1
ATOM 1682 C CA . ILE A 1 247 ? -18.185 81.354 -47.259 1.00 34.61 223 ILE A CA 1
ATOM 1683 C C . ILE A 1 247 ? -17.559 81.718 -48.629 1.00 35.00 223 ILE A C 1
ATOM 1684 O O . ILE A 1 247 ? -17.155 82.858 -48.848 1.00 34.42 223 ILE A O 1
ATOM 1689 N N . ILE A 1 248 ? -17.498 80.770 -49.554 1.00 35.19 224 ILE A N 1
ATOM 1690 C CA . ILE A 1 248 ? -17.131 81.098 -50.953 1.00 35.44 224 ILE A CA 1
ATOM 1691 C C . ILE A 1 248 ? -18.054 82.156 -51.600 1.00 35.76 224 ILE A C 1
ATOM 1692 O O . ILE A 1 248 ? -17.586 83.079 -52.254 1.00 35.45 224 ILE A O 1
ATOM 1697 N N . LYS A 1 249 ? -19.363 82.014 -51.426 1.00 36.71 225 LYS A N 1
ATOM 1698 C CA . LYS A 1 249 ? -20.315 82.947 -52.036 1.00 36.89 225 LYS A CA 1
ATOM 1699 C C . LYS A 1 249 ? -20.254 84.335 -51.373 1.00 36.89 225 LYS A C 1
ATOM 1700 O O . LYS A 1 249 ? -20.393 85.356 -52.041 1.00 36.59 225 LYS A O 1
ATOM 1706 N N . LEU A 1 250 ? -20.027 84.371 -50.064 1.00 36.96 226 LEU A N 1
ATOM 1707 C CA . LEU A 1 250 ? -19.890 85.637 -49.347 1.00 37.03 226 LEU A CA 1
ATOM 1708 C C . LEU A 1 250 ? -18.595 86.355 -49.703 1.00 37.34 226 LEU A C 1
ATOM 1709 O O . LEU A 1 250 ? -18.556 87.582 -49.768 1.00 36.54 226 LEU A O 1
ATOM 1714 N N . GLY A 1 251 ? -17.532 85.592 -49.945 1.00 38.11 227 GLY A N 1
ATOM 1715 C CA . GLY A 1 251 ? -16.252 86.168 -50.376 1.00 38.49 227 GLY A CA 1
ATOM 1716 C C . GLY A 1 251 ? -16.304 86.822 -51.743 1.00 38.89 227 GLY A C 1
ATOM 1717 O O . GLY A 1 251 ? -15.529 87.732 -52.036 1.00 38.97 227 GLY A O 1
ATOM 1718 N N . GLN A 1 252 ? -17.219 86.365 -52.591 1.00 39.52 228 GLN A N 1
ATOM 1719 C CA . GLN A 1 252 ? -17.443 87.011 -53.883 1.00 39.71 228 GLN A CA 1
ATOM 1720 C C . GLN A 1 252 ? -18.140 88.366 -53.743 1.00 39.67 228 GLN A C 1
ATOM 1721 O O . GLN A 1 252 ? -18.092 89.174 -54.673 1.00 39.43 228 GLN A O 1
ATOM 1727 N N . GLU A 1 253 ? -18.798 88.610 -52.607 1.00 39.15 229 GLU A N 1
ATOM 1728 C CA . GLU A 1 253 ? -19.497 89.886 -52.380 1.00 39.15 229 GLU A CA 1
ATOM 1729 C C . GLU A 1 253 ? -18.804 90.773 -51.330 1.00 38.44 229 GLU A C 1
ATOM 1730 O O . GLU A 1 253 ? -19.393 91.720 -50.808 1.00 37.90 229 GLU A O 1
ATOM 1736 N N . GLN A 1 254 ? -17.534 90.477 -51.076 1.00 38.04 230 GLN A N 1
ATOM 1737 C CA . GLN A 1 254 ? -16.713 91.185 -50.082 1.00 38.13 230 GLN A CA 1
ATOM 1738 C C . GLN A 1 254 ? -17.372 91.280 -48.699 1.00 37.55 230 GLN A C 1
ATOM 1739 O O . GLN A 1 254 ? -17.224 92.291 -48.002 1.00 37.79 230 GLN A O 1
ATOM 1745 N N . PHE A 1 255 ? -18.060 90.205 -48.309 1.00 36.89 231 PHE A N 1
ATOM 1746 C CA . PHE A 1 255 ? -18.822 90.145 -47.053 1.00 36.56 231 PHE A CA 1
ATOM 1747 C C . PHE A 1 255 ? -17.933 90.380 -45.829 1.00 36.10 231 PHE A C 1
ATOM 1748 O O . PHE A 1 255 ? -18.340 91.062 -44.878 1.00 34.97 231 PHE A O 1
ATOM 1756 N N . PHE A 1 256 ? -16.719 89.831 -45.858 1.00 35.92 232 PHE A N 1
ATOM 1757 C CA . PHE A 1 256 ? -15.837 89.913 -44.679 1.00 35.98 232 PHE A CA 1
ATOM 1758 C C . PHE A 1 256 ? -15.167 91.259 -44.529 1.00 35.77 232 PHE A C 1
ATOM 1759 O O . PHE A 1 256 ? -15.047 91.750 -43.412 1.00 35.58 232 PHE A O 1
ATOM 1767 N N . HIS A 1 257 ? -14.763 91.875 -45.646 1.00 35.93 233 HIS A N 1
ATOM 1768 C CA . HIS A 1 257 ? -14.315 93.266 -45.619 1.00 36.08 233 HIS A CA 1
ATOM 1769 C C . HIS A 1 257 ? -15.424 94.192 -45.084 1.00 36.29 233 HIS A C 1
ATOM 1770 O O . HIS A 1 257 ? -15.190 94.975 -44.170 1.00 36.37 233 HIS A O 1
ATOM 1777 N N . LYS A 1 258 ? -16.628 94.093 -45.637 1.00 36.05 234 LYS A N 1
ATOM 1778 C CA . LYS A 1 258 ? -17.756 94.866 -45.130 1.00 36.11 234 LYS A CA 1
ATOM 1779 C C . LYS A 1 258 ? -17.968 94.629 -43.619 1.00 36.45 234 LYS A C 1
ATOM 1780 O O . LYS A 1 258 ? -18.138 95.580 -42.864 1.00 36.24 234 LYS A O 1
ATOM 1786 N N . ALA A 1 259 ? -17.950 93.364 -43.192 1.00 36.93 235 ALA A N 1
ATOM 1787 C CA . ALA A 1 259 ? -18.035 93.016 -41.759 1.00 36.86 235 ALA A CA 1
ATOM 1788 C C . ALA A 1 259 ? -16.893 93.630 -40.943 1.00 36.97 235 ALA A C 1
ATOM 1789 O O . ALA A 1 259 ? -17.107 94.116 -39.830 1.00 36.76 235 ALA A O 1
ATOM 1791 N N . TYR A 1 260 ? -15.682 93.597 -41.490 1.00 37.12 236 TYR A N 1
ATOM 1792 C CA . TYR A 1 260 ? -14.536 94.283 -40.879 1.00 37.11 236 TYR A CA 1
ATOM 1793 C C . TYR A 1 260 ? -14.786 95.775 -40.651 1.00 36.97 236 TYR A C 1
ATOM 1794 O O . TYR A 1 260 ? -14.409 96.305 -39.613 1.00 36.91 236 TYR A O 1
ATOM 1803 N N . ASP A 1 261 ? -15.407 96.441 -41.627 1.00 36.78 237 ASP A N 1
ATOM 1804 C CA . ASP A 1 261 ? -15.745 97.866 -41.513 1.00 36.83 237 ASP A CA 1
ATOM 1805 C C . ASP A 1 261 ? -16.851 98.117 -40.518 1.00 36.43 237 ASP A C 1
ATOM 1806 O O . ASP A 1 261 ? -16.828 99.116 -39.808 1.00 35.97 237 ASP A O 1
ATOM 1811 N N . GLU A 1 262 ? -17.849 97.239 -40.509 1.00 36.04 238 GLU A N 1
ATOM 1812 C CA . GLU A 1 262 ? -18.996 97.407 -39.624 1.00 36.36 238 GLU A CA 1
ATOM 1813 C C . GLU A 1 262 ? -18.623 97.093 -38.160 1.00 35.68 238 GLU A C 1
ATOM 1814 O O . GLU A 1 262 ? -19.083 97.771 -37.234 1.00 34.90 238 GLU A O 1
ATOM 1820 N N . THR A 1 263 ? -17.758 96.104 -37.958 1.00 35.21 239 THR A N 1
ATOM 1821 C CA . THR A 1 263 ? -17.537 95.566 -36.600 1.00 35.11 239 THR A CA 1
ATOM 1822 C C . THR A 1 263 ? -16.123 95.665 -36.003 1.00 35.06 239 THR A C 1
ATOM 1823 O O . THR A 1 263 ? -15.985 95.532 -34.786 1.00 35.96 239 THR A O 1
ATOM 1827 N N . LEU A 1 264 ? -15.093 95.876 -36.828 1.00 34.28 240 LEU A N 1
ATOM 1828 C CA . LEU A 1 264 ? -13.692 95.792 -36.370 1.00 33.65 240 LEU A CA 1
ATOM 1829 C C . LEU A 1 264 ? -12.860 97.047 -36.573 1.00 33.42 240 LEU A C 1
ATOM 1830 O O . LEU A 1 264 ? -12.008 97.363 -35.741 1.00 33.44 240 LEU A O 1
ATOM 1835 N N . LYS A 1 265 ? -13.052 97.721 -37.700 1.00 33.13 241 LYS A N 1
ATOM 1836 C CA . LYS A 1 265 ? -12.216 98.876 -38.076 1.00 33.41 241 LYS A CA 1
ATOM 1837 C C . LYS A 1 265 ? -12.125 99.938 -36.986 1.00 33.38 241 LYS A C 1
ATOM 1838 O O . LYS A 1 265 ? -11.033 100.437 -36.687 1.00 33.88 241 LYS A O 1
ATOM 1844 N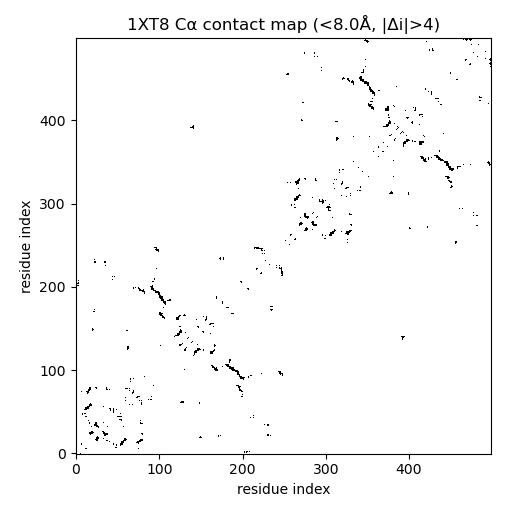 N . ALA A 1 266 ? -13.268 100.300 -36.413 1.00 33.18 242 ALA A N 1
ATOM 18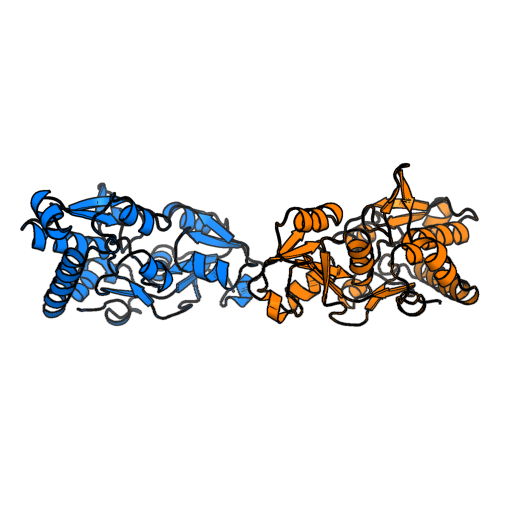45 C CA . ALA A 1 266 ? -13.312 101.309 -35.353 1.00 33.54 242 ALA A CA 1
ATOM 1846 C C . ALA A 1 266 ? -12.554 100.895 -34.083 1.00 33.68 242 ALA A C 1
ATOM 1847 O O . ALA A 1 266 ? -12.171 101.751 -33.291 1.00 32.87 242 ALA A O 1
ATOM 1849 N N . HIS A 1 267 ? -12.348 99.589 -33.896 1.00 33.92 243 HIS A N 1
ATOM 1850 C CA . HIS A 1 267 ? -11.705 99.060 -32.693 1.00 34.44 243 HIS A CA 1
ATOM 1851 C C . HIS A 1 267 ? -10.217 98.772 -32.867 1.00 35.08 243 HIS A C 1
ATOM 1852 O O . HIS A 1 267 ? -9.564 98.339 -31.920 1.00 36.36 243 HIS A O 1
ATOM 1859 N N . PHE A 1 268 ? -9.677 99.066 -34.052 1.00 35.30 244 PHE A N 1
ATOM 1860 C CA . PHE A 1 268 ? -8.240 99.038 -34.279 1.00 34.98 244 PHE A CA 1
ATOM 1861 C C . PHE A 1 268 ? -7.699 100.439 -34.607 1.00 35.11 244 PHE A C 1
ATOM 1862 O O . PHE A 1 268 ? -8.451 101.347 -34.967 1.00 35.09 244 PHE A O 1
ATOM 1870 N N . GLY A 1 269 ? -6.384 100.607 -34.485 1.00 34.52 245 GLY A N 1
ATOM 1871 C CA . GLY A 1 269 ? -5.736 101.838 -34.918 1.00 34.26 245 GLY A CA 1
ATOM 1872 C C . GLY A 1 269 ? -5.709 101.913 -36.432 1.00 33.99 245 GLY A C 1
ATOM 1873 O O . GLY A 1 269 ? -6.050 100.940 -37.112 1.00 33.56 245 GLY A O 1
ATOM 1874 N N . ASP A 1 270 ? -5.299 103.067 -36.962 1.00 33.72 246 ASP A N 1
ATOM 1875 C CA . ASP A 1 270 ? -5.087 103.228 -38.410 1.00 33.65 246 ASP A CA 1
ATOM 1876 C C . ASP A 1 270 ? -3.860 102.432 -38.904 1.00 33.65 246 ASP A C 1
ATOM 1877 O O . ASP A 1 270 ? -3.573 102.385 -40.100 1.00 33.63 246 ASP A O 1
ATOM 1882 N N . ASP A 1 271 ? -3.151 101.814 -37.963 1.00 33.78 247 ASP A N 1
ATOM 1883 C CA . ASP A 1 271 ? -2.016 100.943 -38.238 1.00 33.72 247 ASP A CA 1
ATOM 1884 C C . ASP A 1 271 ? -2.393 99.625 -38.973 1.00 33.72 247 ASP A C 1
ATOM 1885 O O . ASP A 1 271 ? -1.626 99.131 -39.806 1.00 33.86 247 ASP A O 1
ATOM 1890 N N . VAL A 1 272 ? -3.557 99.056 -38.673 1.00 33.55 248 VAL A N 1
ATOM 1891 C CA . VAL A 1 272 ? -3.917 97.743 -39.220 1.00 33.23 248 VAL A CA 1
ATOM 1892 C C . VAL A 1 272 ? -4.665 97.818 -40.571 1.00 33.01 248 VAL A C 1
ATOM 1893 O O . VAL A 1 272 ? -5.599 98.605 -40.740 1.00 33.04 248 VAL A O 1
ATOM 1897 N N . LYS A 1 273 ? -4.223 97.001 -41.528 1.00 32.61 249 LYS A N 1
ATOM 1898 C CA . LYS A 1 273 ? -4.943 96.785 -42.787 1.00 32.22 249 LYS A CA 1
ATOM 1899 C C . LYS A 1 273 ? -6.041 95.734 -42.564 1.00 31.95 249 LYS A C 1
ATOM 1900 O O . LYS A 1 273 ? -5.834 94.763 -41.833 1.00 31.48 249 LYS A O 1
ATOM 1906 N N . ALA A 1 274 ? -7.184 95.926 -43.224 1.00 31.44 250 ALA A N 1
ATOM 1907 C CA . ALA A 1 274 ? -8.246 94.932 -43.248 1.00 31.23 250 ALA A CA 1
ATOM 1908 C C . ALA A 1 274 ? -7.707 93.603 -43.774 1.00 31.10 250 ALA A C 1
ATOM 1909 O O . ALA A 1 274 ? -8.044 92.536 -43.262 1.00 30.22 250 ALA A O 1
ATOM 1911 N N . ASP A 1 275 ? -6.827 93.683 -44.767 1.00 30.83 251 ASP A N 1
ATOM 1912 C CA . ASP A 1 275 ? -6.178 92.500 -45.333 1.00 31.03 251 ASP A CA 1
ATOM 1913 C C . ASP A 1 275 ? -5.253 91.732 -44.371 1.00 30.71 251 ASP A C 1
ATOM 1914 O O . ASP A 1 275 ? -4.947 90.574 -44.623 1.00 30.36 251 ASP A O 1
ATOM 1919 N N . ASP A 1 276 ? -4.799 92.367 -43.290 1.00 30.53 252 ASP A N 1
ATOM 1920 C CA . ASP A 1 276 ? -3.998 91.667 -42.281 1.00 30.22 252 ASP A CA 1
ATOM 1921 C C . ASP A 1 276 ? -4.851 90.788 -41.374 1.00 29.75 252 ASP A C 1
ATOM 1922 O O . ASP A 1 276 ? -4.317 89.893 -40.724 1.00 27.95 252 ASP A O 1
ATOM 1927 N N . VAL A 1 277 ? -6.159 91.058 -41.352 1.00 30.03 253 VAL A N 1
ATOM 1928 C CA . VAL A 1 277 ? -7.124 90.395 -40.476 1.00 30.46 253 VAL A CA 1
ATOM 1929 C C . VAL A 1 277 ? -8.119 89.497 -41.240 1.00 30.54 253 VAL A C 1
ATOM 1930 O O . VAL A 1 277 ? -8.395 88.363 -40.843 1.00 30.22 253 VAL A O 1
ATOM 1934 N N . VAL A 1 278 ? -8.667 90.020 -42.324 1.00 30.84 254 VAL A N 1
ATOM 1935 C CA . VAL A 1 278 ? -9.759 89.374 -43.034 1.00 31.56 254 VAL A CA 1
ATOM 1936 C C . VAL A 1 278 ? -9.240 88.299 -43.989 1.00 31.77 254 VAL A C 1
ATOM 1937 O O . VAL A 1 278 ? -8.204 88.475 -44.615 1.00 31.65 254 VAL A O 1
ATOM 1941 N N . ILE A 1 279 ? -9.964 87.179 -44.054 1.00 32.08 255 ILE A N 1
ATOM 1942 C CA . ILE A 1 279 ? -9.878 86.230 -45.167 1.00 31.88 255 ILE A CA 1
ATOM 1943 C C . ILE A 1 279 ? -11.243 86.230 -45.893 1.00 31.90 255 ILE A C 1
ATOM 1944 O O . ILE A 1 279 ? -12.290 86.131 -45.251 1.00 31.31 255 ILE A O 1
ATOM 1949 N N . GLU A 1 280 ? -11.226 86.393 -47.221 1.00 31.80 256 GLU A N 1
ATOM 1950 C CA . GLU A 1 280 ? -12.453 86.292 -48.034 1.00 32.03 256 GLU A CA 1
ATOM 1951 C C . GLU A 1 280 ? -12.488 84.948 -48.741 1.00 32.28 256 GLU A C 1
ATOM 1952 O O . GLU A 1 280 ? -11.494 84.538 -49.355 1.00 31.73 256 GLU A O 1
ATOM 1958 N N . GLY A 1 281 ? -13.632 84.268 -48.667 1.00 32.63 257 GLY A N 1
ATOM 1959 C CA . GLY A 1 281 ? -13.740 82.912 -49.197 1.00 32.89 257 GLY A CA 1
ATOM 1960 C C . GLY A 1 281 ? -12.934 81.923 -48.374 1.00 33.13 257 GLY A C 1
ATOM 1961 O O . GLY A 1 281 ? -11.754 81.694 -48.639 1.00 34.19 257 GLY A O 1
ATOM 1962 N N . SER B 1 31 ? 36.277 96.801 25.420 1.00 41.86 7 SER B N 1
ATOM 1963 C CA . SER B 1 31 ? 36.240 97.977 24.496 1.00 41.81 7 SER B CA 1
ATOM 1964 C C . SER B 1 31 ? 36.397 97.611 23.012 1.00 41.68 7 SER B C 1
ATOM 1965 O O . SER B 1 31 ? 36.184 98.465 22.143 1.00 42.81 7 SER B O 1
ATOM 1968 N N . LYS B 1 32 ? 36.850 96.389 22.735 1.00 41.33 8 LYS B N 1
ATOM 1969 C CA . LYS B 1 32 ? 36.747 95.774 21.411 1.00 40.68 8 LYS B CA 1
ATOM 1970 C C . LYS B 1 32 ? 35.632 94.742 21.453 1.00 40.45 8 LYS B C 1
ATOM 1971 O O . LYS B 1 32 ? 35.520 93.985 22.422 1.00 40.38 8 LYS B O 1
ATOM 1977 N N . THR B 1 33 ? 34.802 94.710 20.413 1.00 39.69 9 THR B N 1
ATOM 1978 C CA . THR B 1 33 ? 33.768 93.682 20.318 1.00 39.36 9 THR B CA 1
ATOM 1979 C C . THR B 1 33 ? 34.458 92.373 19.951 1.00 38.84 9 THR B C 1
ATOM 1980 O O . THR B 1 33 ? 35.499 92.385 19.302 1.00 38.67 9 THR B O 1
ATOM 1984 N N . LEU B 1 34 ? 33.907 91.248 20.397 1.00 38.04 10 LEU B N 1
ATOM 1985 C CA . LEU B 1 34 ? 34.528 89.968 20.106 1.00 37.57 10 LEU B CA 1
ATOM 1986 C C . LEU B 1 34 ? 34.336 89.626 18.635 1.00 37.04 10 LEU B C 1
ATOM 1987 O O . LEU B 1 34 ? 33.308 89.950 18.048 1.00 36.29 10 LEU B O 1
ATOM 1992 N N . ASN B 1 35 ? 35.314 88.939 18.050 1.00 36.64 11 ASN B N 1
ATOM 1993 C CA . ASN B 1 35 ? 35.104 88.319 16.746 1.00 36.62 11 ASN B CA 1
ATOM 1994 C C . ASN B 1 35 ? 34.232 87.089 16.961 1.00 36.41 11 ASN B C 1
ATOM 1995 O O . ASN B 1 35 ? 34.076 86.624 18.092 1.00 35.58 11 ASN B O 1
ATOM 2000 N N . SER B 1 36 ? 33.649 86.583 15.883 1.00 36.60 12 SER B N 1
ATOM 2001 C CA . SER B 1 36 ? 32.677 85.492 15.969 1.00 36.38 12 SER B CA 1
ATOM 2002 C C . SER B 1 36 ? 33.286 84.212 16.536 1.00 35.87 12 SER B C 1
ATOM 2003 O O . SER B 1 36 ? 32.603 83.459 17.202 1.00 35.69 12 SER B O 1
ATOM 2006 N N . LEU B 1 37 ? 34.565 83.948 16.261 1.00 35.29 13 LEU B N 1
ATOM 2007 C CA . LEU B 1 37 ? 35.216 82.787 16.869 1.00 34.92 13 LEU B CA 1
ATOM 2008 C C . LEU B 1 37 ? 35.223 82.873 18.422 1.00 34.68 13 LEU B C 1
ATOM 2009 O O . LEU B 1 37 ? 34.989 81.872 19.114 1.00 34.32 13 LEU B O 1
ATOM 2014 N N . ASP B 1 38 ? 35.457 84.066 18.958 1.00 34.69 14 ASP B N 1
ATOM 2015 C CA . ASP B 1 38 ? 35.479 84.261 20.407 1.00 34.98 14 ASP B CA 1
ATOM 2016 C C . ASP B 1 38 ? 34.092 84.230 21.002 1.00 34.81 14 ASP B C 1
ATOM 2017 O O . ASP B 1 38 ? 33.917 83.696 22.081 1.00 34.40 14 ASP B O 1
ATOM 2022 N N . LYS B 1 39 ? 33.112 84.796 20.302 1.00 35.29 15 LYS B N 1
ATOM 2023 C CA . LYS B 1 39 ? 31.705 84.684 20.733 1.00 35.58 15 LYS B CA 1
ATOM 2024 C C . LYS B 1 39 ? 31.275 83.227 20.822 1.00 34.78 15 LYS B C 1
ATOM 2025 O O . LYS B 1 39 ? 30.519 82.854 21.710 1.00 34.58 15 LYS B O 1
ATOM 2031 N N . ILE B 1 40 ? 31.755 82.414 19.877 1.00 35.01 16 ILE B N 1
ATOM 2032 C CA . ILE B 1 40 ? 31.446 80.995 19.845 1.00 34.14 16 ILE B CA 1
ATOM 2033 C C . ILE B 1 40 ? 32.050 80.256 21.050 1.00 33.54 16 ILE B C 1
ATOM 2034 O O . ILE B 1 40 ? 31.352 79.539 21.756 1.00 33.84 16 ILE B O 1
ATOM 2039 N N . LYS B 1 41 ? 33.347 80.440 21.269 1.00 33.11 17 LYS B N 1
ATOM 2040 C CA . LYS B 1 41 ? 34.042 79.844 22.406 1.00 32.17 17 LYS B CA 1
ATOM 2041 C C . LYS B 1 41 ? 33.400 80.267 23.710 1.00 32.15 17 LYS B C 1
ATOM 2042 O O . LYS B 1 41 ? 33.155 79.429 24.569 1.00 33.25 17 LYS B O 1
ATOM 2048 N N . GLN B 1 42 ? 33.121 81.552 23.855 1.00 32.35 18 GLN B N 1
ATOM 2049 C CA . GLN B 1 42 ? 32.449 82.055 25.072 1.00 32.48 18 GLN B CA 1
ATOM 2050 C C . GLN B 1 42 ? 31.038 81.483 25.269 1.00 32.65 18 GLN B C 1
ATOM 2051 O O . GLN B 1 42 ? 30.527 81.473 26.395 1.00 33.31 18 GLN B O 1
ATOM 2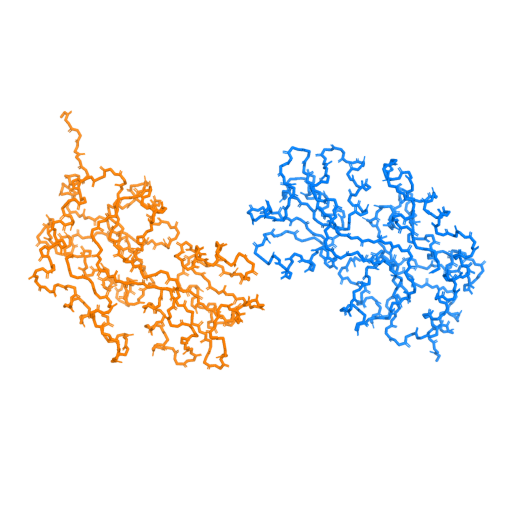057 N N . ASN B 1 43 ? 30.390 81.056 24.185 1.00 32.82 19 ASN B N 1
ATOM 2058 C CA . ASN B 1 43 ? 29.018 80.539 24.265 1.00 33.18 19 ASN B CA 1
ATOM 2059 C C . ASN B 1 43 ? 28.927 79.089 24.736 1.00 33.60 19 ASN B C 1
ATOM 2060 O O . ASN B 1 43 ? 27.870 78.659 25.208 1.00 34.33 19 ASN B O 1
ATOM 2065 N N . GLY B 1 44 ? 30.012 78.331 24.573 1.00 33.81 20 GLY B N 1
ATOM 2066 C CA . GLY B 1 44 ? 30.089 76.951 25.069 1.00 34.52 20 GLY B CA 1
ATOM 2067 C C . GLY B 1 44 ? 29.505 75.914 24.124 1.00 35.21 20 GLY B C 1
ATOM 2068 O O . GLY B 1 44 ? 29.700 74.729 24.324 1.00 35.23 20 GLY B O 1
ATOM 2069 N N . VAL B 1 45 ? 28.765 76.364 23.106 1.00 36.53 21 VAL B N 1
ATOM 2070 C CA . VAL B 1 45 ? 28.222 75.496 22.066 1.00 36.68 21 VAL B CA 1
ATOM 2071 C C . VAL B 1 45 ? 28.286 76.247 20.747 1.00 36.61 21 VAL B C 1
ATOM 2072 O O . VAL B 1 45 ? 28.264 77.485 20.721 1.00 36.80 21 VAL B O 1
ATOM 2076 N N . VAL B 1 46 ? 28.397 75.487 19.661 1.00 36.30 22 VAL B N 1
ATOM 2077 C CA . VAL B 1 46 ? 28.458 76.050 18.319 1.00 36.16 22 VAL B CA 1
ATOM 2078 C C . VAL B 1 46 ? 27.180 75.668 17.590 1.00 36.46 22 VAL B C 1
ATOM 2079 O O . VAL B 1 46 ? 26.773 74.498 17.616 1.00 35.68 22 VAL B O 1
ATOM 2083 N N . ARG B 1 47 ? 26.564 76.654 16.940 1.00 36.23 23 ARG B N 1
ATOM 2084 C CA . ARG B 1 47 ? 25.350 76.426 16.158 1.00 36.46 23 ARG B CA 1
ATOM 2085 C C . ARG B 1 47 ? 25.727 76.057 14.731 1.00 36.64 23 ARG B C 1
ATOM 2086 O O . ARG B 1 47 ? 26.353 76.856 14.016 1.00 36.05 23 ARG B O 1
ATOM 2094 N N . ILE B 1 48 ? 25.374 74.832 14.332 1.00 36.09 24 ILE B N 1
ATOM 2095 C CA . ILE B 1 48 ? 25.710 74.335 13.013 1.00 36.03 24 ILE B CA 1
ATOM 2096 C C . ILE B 1 48 ? 24.413 74.001 12.281 1.00 36.26 24 ILE B C 1
ATOM 2097 O O . ILE B 1 48 ? 23.548 73.283 12.804 1.00 34.96 24 ILE B O 1
ATOM 2102 N N . GLY B 1 49 ? 24.266 74.600 11.095 1.00 35.41 25 GLY B N 1
ATOM 2103 C CA . GLY B 1 49 ? 23.102 74.360 10.257 1.00 35.02 25 GLY B CA 1
ATOM 2104 C C . GLY B 1 49 ? 23.335 73.064 9.510 1.00 34.36 25 GLY B C 1
ATOM 2105 O O . GLY B 1 49 ? 24.365 72.901 8.904 1.00 34.07 25 GLY B O 1
ATOM 2106 N N . VAL B 1 50 ? 22.393 72.134 9.611 1.00 34.10 26 VAL B N 1
ATOM 2107 C CA . VAL B 1 50 ? 22.500 70.831 8.969 1.00 34.34 26 VAL B CA 1
ATOM 2108 C C . VAL B 1 50 ? 21.157 70.417 8.342 1.00 34.08 26 VAL B C 1
ATOM 2109 O O . VAL B 1 50 ? 20.098 70.927 8.722 1.00 32.73 26 VAL B O 1
ATOM 2113 N N . PHE B 1 51 ? 21.212 69.505 7.378 1.00 33.61 27 PHE B N 1
ATOM 2114 C CA . PHE B 1 51 ? 19.999 68.879 6.867 1.00 33.42 27 PHE B CA 1
ATOM 2115 C C . PHE B 1 51 ? 19.427 67.921 7.880 1.00 33.06 27 PHE B C 1
ATOM 2116 O O . PHE B 1 51 ? 20.162 67.252 8.604 1.00 33.30 27 PHE B O 1
ATOM 2124 N N . GLY B 1 52 ? 18.105 67.840 7.910 1.00 32.95 28 GLY B N 1
ATOM 2125 C CA . GLY B 1 52 ? 17.410 66.856 8.735 1.00 32.42 28 GLY B CA 1
ATOM 2126 C C . GLY B 1 52 ? 16.856 65.708 7.913 1.00 32.01 28 GLY B C 1
ATOM 2127 O O . GLY B 1 52 ? 16.309 64.768 8.474 1.00 32.16 28 GLY B O 1
ATOM 2128 N N . ASP B 1 53 ? 16.986 65.787 6.587 1.00 31.49 29 ASP B N 1
ATOM 2129 C CA . ASP B 1 53 ? 16.383 64.799 5.681 1.00 31.46 29 ASP B CA 1
ATOM 2130 C C . ASP B 1 53 ? 17.203 64.527 4.403 1.00 31.41 29 ASP B C 1
ATOM 2131 O O . ASP B 1 53 ? 16.630 64.184 3.364 1.00 30.48 29 ASP B O 1
ATOM 2136 N N . LYS B 1 54 ? 18.531 64.647 4.500 1.00 31.97 30 LYS B N 1
ATOM 2137 C CA . LYS B 1 54 ? 19.439 64.257 3.414 1.00 32.61 30 LYS B CA 1
ATOM 2138 C C . LYS B 1 54 ? 20.379 63.149 3.860 1.00 33.27 30 LYS B C 1
ATOM 2139 O O . LYS B 1 54 ? 21.598 63.318 3.858 1.00 33.59 30 LYS B O 1
ATOM 2145 N N . PRO B 1 55 ? 19.818 61.982 4.214 1.00 34.03 31 PRO B N 1
ATOM 2146 C CA . PRO B 1 55 ? 20.696 60.856 4.485 1.00 34.11 31 PRO B CA 1
ATOM 2147 C C . PRO B 1 55 ? 21.370 60.416 3.193 1.00 34.06 31 PRO B C 1
ATOM 2148 O O . PRO B 1 55 ? 20.785 60.584 2.127 1.00 33.52 31 PRO B O 1
ATOM 2152 N N . PRO B 1 56 ? 22.584 59.841 3.278 1.00 34.48 32 PRO B N 1
ATOM 2153 C CA . PRO B 1 56 ? 23.407 59.613 4.474 1.00 34.75 32 PRO B CA 1
ATOM 2154 C C . PRO B 1 56 ? 24.209 60.808 5.014 1.00 34.38 32 PRO B C 1
ATOM 2155 O O . PRO B 1 56 ? 24.969 60.644 5.962 1.00 34.33 32 PRO B O 1
ATOM 2159 N N . PHE B 1 57 ? 24.032 61.992 4.434 1.00 34.81 33 PHE B N 1
ATOM 2160 C CA . PHE B 1 57 ? 24.887 63.167 4.732 1.00 34.97 33 PHE B CA 1
ATOM 2161 C C . PHE B 1 57 ? 24.523 63.934 5.986 1.00 35.43 33 PHE B C 1
ATOM 2162 O O . PHE B 1 57 ? 25.389 64.257 6.804 1.00 35.69 33 PHE B O 1
ATOM 2170 N N . GLY B 1 58 ? 23.242 64.232 6.122 1.00 35.64 34 GLY B N 1
ATOM 2171 C CA . GLY B 1 58 ? 22.729 64.854 7.319 1.00 35.44 34 GLY B CA 1
ATOM 2172 C C . GLY B 1 58 ? 21.281 64.453 7.436 1.00 35.75 34 GLY B C 1
ATOM 2173 O O . GLY B 1 58 ? 20.490 64.729 6.543 1.00 35.67 34 GLY B O 1
ATOM 2174 N N . TYR B 1 59 ? 20.937 63.766 8.519 1.00 36.24 35 TYR B N 1
ATOM 2175 C CA . TYR B 1 59 ? 19.551 63.418 8.791 1.00 36.53 35 TYR B CA 1
ATOM 2176 C C . TYR B 1 59 ? 19.364 63.249 10.285 1.00 37.12 35 TYR B C 1
ATOM 2177 O O . TYR B 1 59 ? 20.331 63.368 11.063 1.00 36.91 35 TYR B O 1
ATOM 2186 N N . VAL B 1 60 ? 18.120 62.962 10.666 1.00 37.28 36 VAL B N 1
ATOM 2187 C CA . VAL B 1 60 ? 17.759 62.736 12.043 1.00 37.99 36 VAL B CA 1
ATOM 2188 C C . VAL B 1 60 ? 17.293 61.283 12.183 1.00 38.41 36 VAL B C 1
ATOM 2189 O O . VAL B 1 60 ? 16.400 60.815 11.452 1.00 37.95 36 VAL B O 1
ATOM 2193 N N . ASP B 1 61 ? 17.910 60.566 13.113 1.00 38.83 37 ASP B N 1
ATOM 2194 C CA . ASP B 1 61 ? 17.607 59.150 13.275 1.00 39.59 37 ASP B CA 1
ATOM 2195 C C . ASP B 1 61 ? 16.329 58.946 14.102 1.00 40.11 37 ASP B C 1
ATOM 2196 O O . ASP B 1 61 ? 15.711 59.908 14.584 1.00 40.15 37 ASP B O 1
ATOM 2201 N N . GLU B 1 62 ? 15.939 57.685 14.249 1.00 40.77 38 GLU B N 1
ATOM 2202 C CA . GLU B 1 62 ? 14.677 57.331 14.890 1.00 41.30 38 GLU B CA 1
ATOM 2203 C C . GLU B 1 62 ? 14.669 57.604 16.389 1.00 41.28 38 GLU B C 1
ATOM 2204 O O . GLU B 1 62 ? 13.612 57.541 17.019 1.00 41.25 38 GLU B O 1
ATOM 2210 N N . LYS B 1 63 ? 15.836 57.933 16.952 1.00 40.99 39 LYS B N 1
ATOM 2211 C CA . LYS B 1 63 ? 15.925 58.388 18.345 1.00 40.83 39 LYS B CA 1
ATOM 2212 C C . LYS B 1 63 ? 15.909 59.920 18.455 1.00 40.57 39 LYS B C 1
ATOM 2213 O O . LYS B 1 63 ? 15.935 60.464 19.547 1.00 41.07 39 LYS B O 1
ATOM 2219 N N . GLY B 1 64 ? 15.822 60.615 17.326 1.00 40.20 40 GLY B N 1
ATOM 2220 C CA . GLY B 1 64 ? 15.806 62.069 17.326 1.00 39.68 40 GLY B CA 1
ATOM 2221 C C . GLY B 1 64 ? 17.196 62.668 17.324 1.00 39.38 40 GLY B C 1
ATOM 2222 O O . GLY B 1 64 ? 17.352 63.873 17.467 1.00 39.33 40 GLY B O 1
ATOM 2223 N N . ASN B 1 65 ? 18.211 61.831 17.146 1.00 39.07 41 ASN B N 1
ATOM 2224 C CA . ASN B 1 65 ? 19.586 62.300 17.144 1.00 38.77 41 ASN B CA 1
ATOM 2225 C C . ASN B 1 65 ? 20.011 62.595 15.738 1.00 38.39 41 ASN B C 1
ATOM 2226 O O . ASN B 1 65 ? 19.585 61.904 14.809 1.00 38.72 41 ASN B O 1
ATOM 2231 N N . ASN B 1 66 ? 20.873 63.597 15.590 1.00 38.03 42 ASN B N 1
ATOM 2232 C CA . ASN B 1 66 ? 21.422 63.999 14.279 1.00 37.43 42 ASN B CA 1
ATOM 2233 C C . ASN B 1 66 ? 22.550 63.085 13.868 1.00 36.99 42 ASN B C 1
ATOM 2234 O O . ASN B 1 66 ? 23.411 62.760 14.703 1.00 35.87 42 ASN B O 1
ATOM 2239 N N . GLN B 1 67 ? 22.559 62.687 12.593 1.00 36.64 43 GLN B N 1
ATOM 2240 C CA . GLN B 1 67 ? 23.527 61.698 12.091 1.00 36.75 43 GLN B CA 1
ATOM 2241 C C . GLN B 1 67 ? 23.972 62.010 10.670 1.00 36.96 43 GLN B C 1
ATOM 2242 O O . GLN B 1 67 ? 23.242 62.650 9.906 1.00 36.93 43 GLN B O 1
ATOM 2248 N N . GLY B 1 68 ? 25.179 61.561 10.328 1.00 36.93 44 GLY B N 1
ATOM 2249 C CA . GLY B 1 68 ? 25.615 61.523 8.936 1.00 36.68 44 GLY B CA 1
ATOM 2250 C C . GLY B 1 68 ? 27.030 62.008 8.753 1.00 36.52 44 GLY B C 1
ATOM 2251 O O . GLY B 1 68 ? 27.667 62.453 9.700 1.00 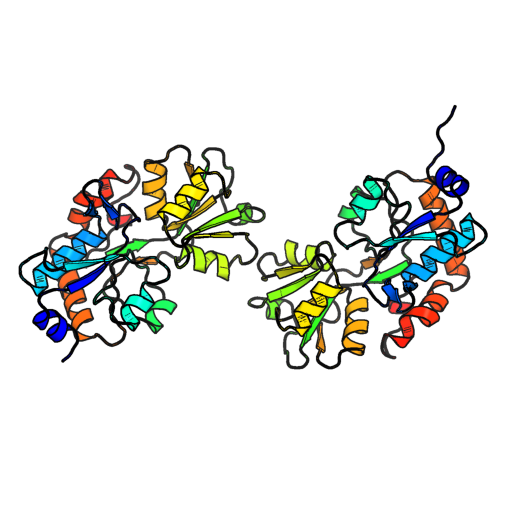36.03 44 GLY B O 1
ATOM 2252 N N . TYR B 1 69 ? 27.498 61.932 7.511 1.00 36.22 45 TYR B N 1
ATOM 2253 C CA . TYR B 1 69 ? 28.822 62.398 7.116 1.00 36.55 45 TYR B CA 1
ATOM 2254 C C . TYR B 1 69 ? 29.079 63.850 7.549 1.00 36.90 45 TYR B C 1
ATOM 2255 O O . TYR B 1 69 ? 30.126 64.146 8.132 1.00 37.24 45 TYR B O 1
ATOM 2264 N N . ASP B 1 70 ? 28.127 64.748 7.275 1.00 37.38 46 ASP B N 1
ATOM 2265 C CA . ASP B 1 70 ? 28.285 66.165 7.647 1.00 37.30 46 ASP B CA 1
ATOM 2266 C C . ASP B 1 70 ? 28.319 66.338 9.152 1.00 37.38 46 ASP B C 1
ATOM 2267 O O . ASP B 1 70 ? 29.049 67.201 9.677 1.00 38.22 46 ASP B O 1
ATOM 2272 N N . ILE B 1 71 ? 27.526 65.516 9.837 1.00 37.12 47 ILE B N 1
ATOM 2273 C CA . ILE B 1 71 ? 27.429 65.535 11.289 1.00 36.49 47 ILE B CA 1
ATOM 2274 C C . ILE B 1 71 ? 28.742 65.121 11.951 1.00 36.65 47 ILE B C 1
ATOM 2275 O O . ILE B 1 71 ? 29.133 65.707 12.967 1.00 35.71 47 ILE B O 1
ATOM 2280 N N . ALA B 1 72 ? 29.419 64.123 11.387 1.00 36.68 48 ALA B N 1
ATOM 2281 C CA . ALA B 1 72 ? 30.740 63.732 11.873 1.00 36.52 48 ALA B CA 1
ATOM 2282 C C . ALA B 1 72 ? 31.682 64.932 11.937 1.00 36.74 48 ALA B C 1
ATOM 2283 O O . ALA B 1 72 ? 32.384 65.129 12.929 1.00 37.18 48 ALA B O 1
ATOM 2285 N N . LEU B 1 73 ? 31.699 65.740 10.884 1.00 36.31 49 LEU B N 1
ATOM 2286 C CA . LEU B 1 73 ? 32.550 66.919 10.878 1.00 36.35 49 LEU B CA 1
ATOM 2287 C C . LEU B 1 73 ? 32.048 67.974 11.873 1.00 36.31 49 LEU B C 1
ATOM 2288 O O . LEU B 1 73 ? 32.853 68.579 12.590 1.00 36.53 49 LEU B O 1
ATOM 2293 N N . ALA B 1 74 ? 30.735 68.208 11.929 1.00 36.39 50 ALA B N 1
ATOM 2294 C CA . ALA B 1 74 ? 30.188 69.175 12.886 1.00 36.17 50 ALA B CA 1
ATOM 2295 C C . ALA B 1 74 ? 30.727 68.847 14.288 1.00 36.40 50 ALA B C 1
ATOM 2296 O O . ALA B 1 74 ? 31.328 69.691 14.939 1.00 36.37 50 ALA B O 1
ATOM 2298 N N . LYS B 1 75 ? 30.557 67.595 14.710 1.00 36.36 51 LYS B N 1
ATOM 2299 C CA . LYS B 1 75 ? 31.014 67.133 16.019 1.00 36.39 51 LYS B CA 1
ATOM 2300 C C . LYS B 1 75 ? 32.524 67.290 16.254 1.00 36.60 51 LYS B C 1
ATOM 2301 O O . LYS B 1 75 ? 32.954 67.596 17.372 1.00 37.45 51 LYS B O 1
ATOM 2307 N N . ARG B 1 76 ? 33.344 67.089 15.229 1.00 36.53 52 ARG B N 1
ATOM 2308 C CA . ARG B 1 76 ? 34.789 67.222 15.416 1.00 36.47 52 ARG B CA 1
ATOM 2309 C C . ARG B 1 76 ? 35.182 68.700 15.580 1.00 36.73 52 ARG B C 1
ATOM 2310 O O . ARG B 1 76 ? 36.133 69.021 16.284 1.00 36.48 52 ARG B O 1
ATOM 2318 N N . ILE B 1 77 ? 34.441 69.584 14.923 1.00 36.76 53 ILE B N 1
ATOM 2319 C CA . ILE B 1 77 ? 34.585 71.016 15.111 1.00 36.88 53 ILE B CA 1
ATOM 2320 C C . ILE B 1 77 ? 34.285 71.442 16.558 1.00 36.91 53 ILE B C 1
ATOM 2321 O O . ILE B 1 77 ? 35.052 72.178 17.168 1.00 36.43 53 ILE B O 1
ATOM 2326 N N . ALA B 1 78 ? 33.141 71.002 17.059 1.00 36.82 54 ALA B N 1
ATOM 2327 C CA . ALA B 1 78 ? 32.781 71.146 18.451 1.00 36.64 54 ALA B CA 1
ATOM 2328 C C . ALA B 1 78 ? 33.827 70.555 19.405 1.00 36.69 54 ALA B C 1
ATOM 2329 O O . ALA B 1 78 ? 34.125 71.150 20.431 1.00 37.18 54 ALA B O 1
ATOM 2331 N N . LYS B 1 79 ? 34.380 69.391 19.083 1.00 36.73 55 LYS B N 1
ATOM 2332 C CA . LYS B 1 79 ? 35.447 68.814 19.892 1.00 36.36 55 LYS B CA 1
ATOM 2333 C C . LYS B 1 79 ? 36.739 69.671 19.872 1.00 37.07 55 LYS B C 1
ATOM 2334 O O . LYS B 1 79 ? 37.436 69.804 20.907 1.00 37.15 55 LYS B O 1
ATOM 2340 N N . GLU B 1 80 ? 37.039 70.276 18.725 1.00 36.79 56 GLU B N 1
ATOM 2341 C CA . GLU B 1 80 ? 38.181 71.186 18.616 1.00 36.45 56 GLU B CA 1
ATOM 2342 C C . GLU B 1 80 ? 38.008 72.442 19.473 1.00 36.47 56 GLU B C 1
ATOM 2343 O O . GLU B 1 80 ? 38.970 72.912 20.099 1.00 36.51 56 GLU B O 1
ATOM 2349 N N . LEU B 1 81 ? 36.786 72.966 19.522 1.00 36.04 57 LEU B N 1
ATOM 2350 C CA . LEU B 1 81 ? 36.500 74.186 20.269 1.00 35.65 57 LEU B CA 1
ATOM 2351 C C . LEU B 1 81 ? 36.349 73.970 21.767 1.00 35.46 57 LEU B C 1
ATOM 2352 O O . LEU B 1 81 ? 36.902 74.746 22.556 1.00 35.24 57 LEU B O 1
ATOM 2357 N N . PHE B 1 82 ? 35.615 72.915 22.144 1.00 34.93 58 PHE B N 1
ATOM 2358 C CA . PHE B 1 82 ? 35.146 72.705 23.513 1.00 34.82 58 PHE B CA 1
ATOM 2359 C C . PHE B 1 82 ? 35.617 71.436 24.223 1.00 34.32 58 PHE B C 1
ATOM 2360 O O . PHE B 1 82 ? 35.186 71.177 25.347 1.00 34.47 58 PHE B O 1
ATOM 2368 N N . GLY B 1 83 ? 36.493 70.657 23.585 1.00 34.20 59 GLY B N 1
ATOM 2369 C CA . GLY B 1 83 ? 36.977 69.388 24.146 1.00 34.14 59 GLY B CA 1
ATOM 2370 C C . GLY B 1 83 ? 35.951 68.274 24.241 1.00 33.79 59 GLY B C 1
ATOM 2371 O O . GLY B 1 83 ? 36.230 67.214 24.815 1.00 33.55 59 GLY B O 1
ATOM 2372 N N . ASP B 1 84 ? 34.781 68.509 23.640 1.00 33.69 60 ASP B N 1
ATOM 2373 C CA . ASP B 1 84 ? 33.614 67.645 23.766 1.00 33.72 60 ASP B CA 1
ATOM 2374 C C . ASP B 1 84 ? 32.803 67.756 22.470 1.00 34.26 60 ASP B C 1
ATOM 2375 O O . ASP B 1 84 ? 32.314 68.833 22.116 1.00 33.41 60 ASP B O 1
ATOM 2380 N N . GLU B 1 85 ? 32.688 66.637 21.749 1.00 34.69 61 GLU B N 1
ATOM 2381 C CA . GLU B 1 85 ? 32.053 66.626 20.430 1.00 35.13 61 GLU B CA 1
ATOM 2382 C C . GLU B 1 85 ? 30.536 66.855 20.462 1.00 35.43 61 GLU B C 1
ATOM 2383 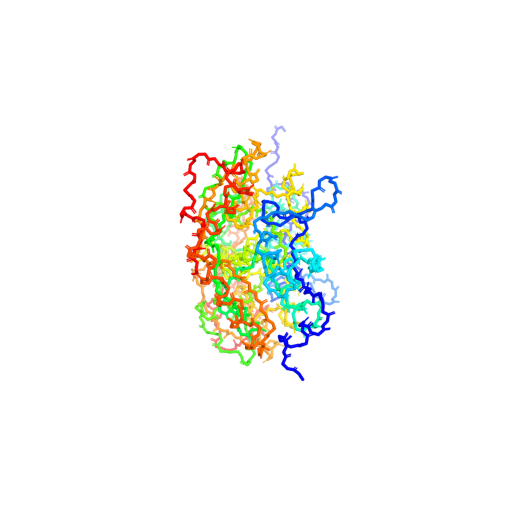O O . GLU B 1 85 ? 29.915 67.047 19.414 1.00 35.96 61 GLU B O 1
ATOM 2389 N N . ASN B 1 86 ? 29.944 66.817 21.650 1.00 35.80 62 ASN B N 1
ATOM 2390 C CA . ASN B 1 86 ? 28.511 67.019 21.825 1.00 35.95 62 ASN B CA 1
ATOM 2391 C C . ASN B 1 86 ? 28.110 68.493 22.092 1.00 36.22 62 ASN B C 1
ATOM 2392 O O . ASN B 1 86 ? 26.944 68.783 22.392 1.00 35.78 62 ASN B O 1
ATOM 2397 N N . LYS B 1 87 ? 29.067 69.426 21.992 1.00 35.87 63 LYS B N 1
ATOM 2398 C CA . LYS B 1 87 ? 28.811 70.844 22.252 1.00 35.34 63 LYS B CA 1
ATOM 2399 C C . LYS B 1 87 ? 28.464 71.554 20.950 1.00 35.20 63 LYS B C 1
ATOM 2400 O O . LYS B 1 87 ? 29.002 72.617 20.636 1.00 34.93 63 LYS B O 1
ATOM 2406 N N . VAL B 1 88 ? 27.581 70.925 20.185 1.00 34.81 64 VAL B N 1
ATOM 2407 C CA . VAL B 1 88 ? 27.081 71.464 18.946 1.00 34.84 64 VAL B CA 1
ATOM 2408 C C . VAL B 1 88 ? 25.553 71.559 19.111 1.00 34.73 64 VAL B C 1
ATOM 2409 O O . VAL B 1 88 ? 24.878 70.615 19.613 1.00 33.11 64 VAL B O 1
ATOM 2413 N N . GLN B 1 89 ? 25.026 72.737 18.787 1.00 33.91 65 GLN B N 1
ATOM 2414 C CA . GLN B 1 89 ? 23.598 72.903 18.684 1.00 34.94 65 GLN B CA 1
ATOM 2415 C C . GLN B 1 89 ? 23.237 72.768 17.214 1.00 35.31 65 GLN B C 1
ATOM 2416 O O . GLN B 1 89 ? 23.551 73.645 16.418 1.00 35.38 65 GLN B O 1
ATOM 2422 N N . PHE B 1 90 ? 22.590 71.658 16.862 1.00 36.05 66 PHE B N 1
ATOM 2423 C CA . PHE B 1 90 ? 22.222 71.412 15.487 1.00 35.57 66 PHE B CA 1
ATOM 2424 C C . PHE B 1 90 ? 20.966 72.190 15.166 1.00 35.73 66 PHE B C 1
ATOM 2425 O O . PHE B 1 90 ? 19.987 72.146 15.912 1.00 35.08 66 PHE B O 1
ATOM 2433 N N . VAL B 1 91 ? 21.023 72.914 14.052 1.00 35.55 67 VAL B N 1
ATOM 2434 C CA . VAL B 1 91 ? 19.910 73.696 13.556 1.00 35.41 67 VAL B CA 1
ATOM 2435 C C . VAL B 1 91 ? 19.523 73.175 12.171 1.00 34.87 67 VAL B C 1
ATOM 2436 O O . VAL B 1 91 ? 20.306 73.263 11.242 1.00 35.18 67 VAL B O 1
ATOM 2440 N N . LEU B 1 92 ? 18.323 72.623 12.040 1.00 35.04 68 LEU B N 1
ATOM 2441 C CA . LEU B 1 92 ? 17.886 72.064 10.747 1.00 34.90 68 LEU B CA 1
ATOM 2442 C C . LEU B 1 92 ? 17.617 73.199 9.743 1.00 34.64 68 LEU B C 1
ATOM 2443 O O . LEU B 1 92 ? 17.021 74.225 10.081 1.00 34.37 68 LEU B O 1
ATOM 2448 N N . VAL B 1 93 ? 18.104 73.029 8.524 1.00 34.62 69 VAL B N 1
ATOM 2449 C CA . VAL B 1 93 ? 17.925 74.033 7.496 1.00 34.69 69 VAL B CA 1
ATOM 2450 C C . VAL B 1 93 ? 17.672 73.346 6.140 1.00 35.06 69 VAL B C 1
ATOM 2451 O O . VAL B 1 93 ? 18.271 72.289 5.829 1.00 35.32 69 VAL B O 1
ATOM 2455 N N . GLU B 1 94 ? 16.796 73.983 5.355 1.00 35.72 70 GLU B N 1
ATOM 2456 C CA . GLU B 1 94 ? 16.462 73.587 3.984 1.00 35.64 70 GLU B CA 1
ATOM 2457 C C . GLU B 1 94 ? 17.485 74.143 3.013 1.00 36.08 70 GLU B C 1
ATOM 2458 O O . GLU B 1 94 ? 18.171 75.133 3.299 1.00 35.43 70 GLU B O 1
ATOM 2464 N N . ALA B 1 95 ? 17.533 73.536 1.830 1.00 36.11 71 ALA B N 1
ATOM 2465 C CA . ALA B 1 95 ? 18.485 73.929 0.787 1.00 36.03 71 ALA B CA 1
ATOM 2466 C C . ALA B 1 95 ? 18.440 75.418 0.415 1.00 35.81 71 ALA B C 1
ATOM 2467 O O . ALA B 1 95 ? 19.495 76.026 0.188 1.00 36.87 71 ALA B O 1
ATOM 2469 N N . ALA B 1 96 ? 17.248 76.013 0.366 1.00 35.59 72 ALA B N 1
ATOM 2470 C CA . ALA B 1 96 ? 17.115 77.405 -0.064 1.00 35.68 72 ALA B CA 1
ATOM 2471 C C . ALA B 1 96 ? 17.464 78.436 1.024 1.00 36.21 72 ALA B C 1
ATOM 2472 O O . ALA B 1 96 ? 17.541 79.626 0.727 1.00 36.54 72 ALA B O 1
ATOM 2474 N N . ASN B 1 97 ? 17.655 78.013 2.275 1.00 35.88 73 ASN B N 1
ATOM 2475 C CA . ASN B 1 97 ? 17.878 78.960 3.377 1.00 35.56 73 ASN B CA 1
ATOM 2476 C C . ASN B 1 97 ? 19.254 78.934 4.047 1.00 35.23 73 ASN B C 1
ATOM 2477 O O . ASN B 1 97 ? 19.447 79.508 5.117 1.00 34.43 73 ASN B O 1
ATOM 2482 N N . ARG B 1 98 ? 20.211 78.271 3.425 1.00 35.38 74 ARG B N 1
ATOM 2483 C CA . ARG B 1 98 ? 21.538 78.122 4.008 1.00 35.53 74 ARG B CA 1
ATOM 2484 C C . ARG B 1 98 ? 22.320 79.447 4.087 1.00 35.47 74 ARG B C 1
ATOM 2485 O O . ARG B 1 98 ? 22.841 79.786 5.140 1.00 34.18 74 ARG B O 1
ATOM 2493 N N . VAL B 1 99 ? 22.424 80.182 2.985 1.00 35.97 75 VAL B N 1
ATOM 2494 C CA . VAL B 1 99 ? 23.033 81.515 3.029 1.00 36.19 75 VAL B CA 1
ATOM 2495 C C . VAL B 1 99 ? 22.275 82.452 3.991 1.00 36.29 75 VAL B C 1
ATOM 2496 O O . VAL B 1 99 ? 22.894 83.197 4.735 1.00 36.23 75 VAL B O 1
ATOM 2500 N N . GLU B 1 100 ? 20.948 82.395 3.993 1.00 36.97 76 GLU B N 1
ATOM 2501 C CA . GLU B 1 100 ? 20.138 83.307 4.838 1.00 36.97 76 GLU B CA 1
ATOM 2502 C C . GLU B 1 100 ? 20.307 83.060 6.339 1.00 36.94 76 GLU B C 1
ATOM 2503 O O . GLU B 1 100 ? 20.303 84.003 7.141 1.00 36.68 76 GLU B O 1
ATOM 2509 N N . PHE B 1 101 ? 20.435 81.789 6.707 1.00 36.68 77 PHE B N 1
ATOM 2510 C CA . PHE B 1 101 ? 20.727 81.400 8.090 1.00 36.49 77 PHE B CA 1
ATOM 2511 C C . PHE B 1 101 ? 22.063 81.949 8.587 1.00 36.25 77 PHE B C 1
ATOM 2512 O O . PHE B 1 101 ? 22.215 82.252 9.769 1.00 36.17 77 PHE B O 1
ATOM 2520 N N . LEU B 1 102 ? 23.037 82.042 7.691 1.00 36.22 78 LEU B N 1
ATOM 2521 C CA . LEU B 1 102 ? 24.305 82.684 8.022 1.00 36.61 78 LEU B CA 1
ATOM 2522 C C . LEU B 1 102 ? 24.182 84.201 8.106 1.00 36.95 78 LEU B C 1
ATOM 2523 O O . LEU B 1 102 ? 24.612 84.806 9.105 1.00 37.54 78 LEU B O 1
ATOM 2528 N N . LYS B 1 103 ? 23.590 84.811 7.077 1.00 37.07 79 LYS B N 1
ATOM 2529 C CA . LYS B 1 103 ? 23.491 86.280 7.009 1.00 37.36 79 LYS B CA 1
ATOM 2530 C C . LYS B 1 103 ? 22.667 86.834 8.162 1.00 37.21 79 LYS B C 1
ATOM 2531 O O . LYS B 1 103 ? 22.897 87.961 8.631 1.00 37.74 79 LYS B O 1
ATOM 2537 N N . SER B 1 104 ? 21.672 86.065 8.587 1.00 37.12 80 SER B N 1
ATOM 2538 C CA . SER B 1 104 ? 20.798 86.487 9.686 1.00 37.41 80 SER B CA 1
ATOM 2539 C C . SER B 1 104 ? 21.261 85.933 11.050 1.00 37.51 80 SER B C 1
ATOM 2540 O O . SER B 1 104 ? 20.509 85.971 12.024 1.00 37.98 80 SER B O 1
ATOM 2543 N N . ASN B 1 105 ? 22.488 85.425 11.126 1.00 37.72 81 ASN B N 1
ATOM 2544 C CA . ASN B 1 105 ? 23.077 85.034 12.420 1.00 38.03 81 ASN B CA 1
ATOM 2545 C C . ASN B 1 105 ? 22.301 83.911 13.151 1.00 38.04 81 ASN B C 1
ATOM 2546 O O . ASN B 1 105 ? 22.377 83.813 14.378 1.00 38.42 81 ASN B O 1
ATOM 2551 N N . LYS B 1 106 ? 21.555 83.085 12.409 1.00 37.74 82 LYS B N 1
ATOM 2552 C CA . LYS B 1 106 ? 20.846 81.929 12.970 1.00 37.72 82 LYS B CA 1
ATOM 2553 C C . LYS B 1 106 ? 21.789 80.757 13.239 1.00 37.11 82 LYS B C 1
ATOM 2554 O O . LYS B 1 106 ? 21.474 79.897 14.043 1.00 36.94 82 LYS B O 1
ATOM 2560 N N . VAL B 1 107 ? 22.905 80.696 12.531 1.00 35.95 83 VAL B N 1
ATOM 2561 C CA . VAL B 1 107 ? 23.910 79.660 12.758 1.00 36.00 83 VAL B CA 1
ATOM 2562 C C . VAL B 1 107 ? 25.304 80.255 12.613 1.00 35.33 83 VAL B C 1
ATOM 2563 O O . VAL B 1 107 ? 25.466 81.311 12.015 1.00 34.37 83 VAL B O 1
ATOM 2567 N N . ASP B 1 108 ? 26.298 79.533 13.133 1.00 35.42 84 ASP B N 1
ATOM 2568 C CA . ASP B 1 108 ? 27.725 79.920 13.073 1.00 35.53 84 ASP B CA 1
ATOM 2569 C C . ASP B 1 108 ? 28.418 79.326 11.863 1.00 35.58 84 ASP B C 1
ATOM 2570 O O . ASP B 1 108 ? 29.324 79.939 11.268 1.00 36.83 84 ASP B O 1
ATOM 2575 N N . ILE B 1 109 ? 27.995 78.115 11.529 1.00 35.36 85 ILE B N 1
ATOM 2576 C CA . ILE B 1 109 ? 28.534 77.331 10.446 1.00 34.90 85 ILE B CA 1
ATOM 2577 C C . ILE B 1 109 ? 27.369 76.618 9.746 1.00 34.87 85 ILE B C 1
ATOM 2578 O O . ILE B 1 109 ? 26.428 76.098 10.392 1.00 33.73 85 ILE B O 1
ATOM 2583 N N . ILE B 1 110 ? 27.447 76.615 8.419 1.00 34.84 86 ILE B N 1
ATOM 2584 C CA . ILE B 1 110 ? 26.601 75.766 7.574 1.00 34.68 86 ILE B CA 1
ATOM 2585 C C . ILE B 1 110 ? 27.359 74.493 7.207 1.00 34.33 86 ILE B C 1
ATOM 2586 O O . ILE B 1 110 ? 28.399 74.551 6.572 1.00 33.11 86 ILE B O 1
ATOM 2591 N N . LEU B 1 111 ? 26.829 73.352 7.676 1.00 34.92 87 LEU B N 1
ATOM 2592 C CA . LEU B 1 111 ? 27.251 72.004 7.266 1.00 34.50 87 LEU B CA 1
ATOM 2593 C C . LEU B 1 111 ? 26.039 71.194 6.742 1.00 35.10 87 LEU B C 1
ATOM 2594 O O . LEU B 1 111 ? 25.943 69.970 6.907 1.00 35.63 87 LEU B O 1
ATOM 2599 N N . ALA B 1 112 ? 25.119 71.900 6.088 1.00 35.64 88 ALA B N 1
ATOM 2600 C CA . ALA B 1 112 ? 24.053 71.291 5.290 1.00 35.32 88 ALA B CA 1
ATOM 2601 C C . ALA B 1 112 ? 24.556 70.966 3.867 1.00 35.96 88 ALA B C 1
ATOM 2602 O O . ALA B 1 112 ? 24.285 71.705 2.901 1.00 36.99 88 ALA B O 1
ATOM 2604 N N . ASN B 1 113 ? 25.306 69.861 3.783 1.00 35.52 89 ASN B N 1
ATOM 2605 C CA . ASN B 1 113 ? 25.918 69.315 2.577 1.00 35.40 89 ASN B CA 1
ATOM 2606 C C . ASN B 1 113 ? 25.927 70.325 1.426 1.00 35.54 89 ASN B C 1
ATOM 2607 O O . ASN B 1 113 ? 25.168 70.214 0.468 1.00 35.50 89 ASN B O 1
ATOM 2612 N N . PHE B 1 114 ? 26.808 71.314 1.563 1.00 35.90 90 PHE B N 1
ATOM 2613 C CA . PHE B 1 114 ? 26.729 72.590 0.842 1.00 35.53 90 PHE B CA 1
ATOM 2614 C C . PHE B 1 114 ? 27.782 72.655 -0.231 1.00 34.54 90 PHE B C 1
ATOM 2615 O O . PHE B 1 114 ? 28.953 72.604 0.063 1.00 33.89 90 PHE B O 1
ATOM 2623 N N . THR B 1 115 ? 27.354 72.753 -1.483 1.00 34.60 91 THR B N 1
ATOM 2624 C CA . THR B 1 115 ? 28.272 72.822 -2.609 1.00 34.68 91 THR B CA 1
ATOM 2625 C C . THR B 1 115 ? 28.843 74.227 -2.799 1.00 34.29 91 THR B C 1
ATOM 2626 O O . THR B 1 115 ? 28.124 75.225 -2.755 1.00 34.05 91 THR B O 1
ATOM 2630 N N . GLN B 1 116 ? 30.145 74.301 -3.048 1.00 34.63 92 GLN B N 1
ATOM 2631 C CA . GLN B 1 116 ? 30.779 75.583 -3.318 1.00 34.32 92 GLN B CA 1
ATOM 2632 C C . GLN B 1 116 ? 30.492 76.023 -4.744 1.00 34.07 92 GLN B C 1
ATOM 2633 O O . GLN B 1 116 ? 30.826 75.319 -5.716 1.00 33.15 92 GLN B O 1
ATOM 2639 N N . THR B 1 117 ? 29.895 77.210 -4.867 1.00 33.58 93 THR B N 1
ATOM 2640 C CA . THR B 1 117 ? 29.741 77.860 -6.173 1.00 33.39 93 THR B CA 1
ATOM 2641 C C . THR B 1 117 ? 30.275 79.298 -6.116 1.00 33.26 93 THR B C 1
ATOM 2642 O O . THR B 1 117 ? 30.339 79.891 -5.036 1.00 33.21 93 THR B O 1
ATOM 2646 N N . PRO B 1 118 ? 30.694 79.853 -7.279 1.00 33.22 94 PRO B N 1
ATOM 2647 C CA . PRO B 1 118 ? 31.077 81.267 -7.312 1.00 33.24 94 PRO B CA 1
ATOM 2648 C C . PRO B 1 118 ? 29.991 82.216 -6.791 1.00 33.32 94 PRO B C 1
ATOM 2649 O O . PRO B 1 118 ? 30.301 83.148 -6.055 1.00 33.20 94 PRO B O 1
ATOM 2653 N N . GLN B 1 119 ? 28.732 81.954 -7.129 1.00 33.62 95 GLN B N 1
ATOM 2654 C CA . GLN B 1 119 ? 27.631 82.839 -6.716 1.00 33.99 95 GLN B CA 1
ATOM 2655 C C . GLN B 1 119 ? 27.409 82.825 -5.215 1.00 34.11 95 GLN B C 1
ATOM 2656 O O . GLN B 1 119 ? 27.297 83.889 -4.613 1.00 34.56 95 GLN B O 1
ATOM 2662 N N . ARG B 1 120 ? 27.355 81.638 -4.611 1.00 34.13 96 ARG B N 1
ATOM 2663 C CA . ARG B 1 120 ? 27.239 81.520 -3.153 1.00 34.65 96 ARG B CA 1
ATOM 2664 C C . ARG B 1 120 ? 28.434 82.170 -2.441 1.00 34.62 96 ARG B C 1
ATOM 2665 O O . ARG B 1 120 ? 28.265 82.873 -1.437 1.00 34.66 96 ARG B O 1
ATOM 2673 N N . ALA B 1 121 ? 29.629 81.976 -2.997 1.00 35.08 97 ALA B N 1
ATOM 2674 C CA . ALA B 1 121 ? 30.858 82.551 -2.451 1.00 34.93 97 ALA B CA 1
ATOM 2675 C C . ALA B 1 121 ? 30.867 84.079 -2.425 1.00 35.01 97 ALA B C 1
ATOM 2676 O O . ALA B 1 121 ? 31.649 84.674 -1.684 1.00 34.88 97 ALA B O 1
ATOM 2678 N N . GLU B 1 122 ? 30.014 84.724 -3.217 1.00 34.98 98 GLU B N 1
ATOM 2679 C CA . GLU B 1 122 ? 29.837 86.168 -3.084 1.00 35.27 98 GLU B CA 1
ATOM 2680 C C . GLU B 1 122 ? 29.057 86.525 -1.812 1.00 35.00 98 GLU B C 1
ATOM 2681 O O . GLU B 1 122 ? 29.126 87.656 -1.334 1.00 34.78 98 GLU B O 1
ATOM 2687 N N . GLN B 1 123 ? 28.330 85.557 -1.261 1.00 34.85 99 GLN B N 1
ATOM 2688 C CA . GLN B 1 123 ? 27.413 85.802 -0.168 1.00 34.70 99 GLN B CA 1
ATOM 2689 C C . GLN B 1 123 ? 27.906 85.270 1.185 1.00 34.91 99 GLN B C 1
ATOM 2690 O O . GLN B 1 123 ? 27.569 85.849 2.223 1.00 33.95 99 GLN B O 1
ATOM 2696 N N . VAL B 1 124 ? 28.665 84.168 1.156 1.00 34.59 100 VAL B N 1
ATOM 2697 C CA . VAL B 1 124 ? 29.236 83.541 2.351 1.00 34.56 100 VAL B CA 1
ATOM 2698 C C . VAL B 1 124 ? 30.692 83.208 2.092 1.00 34.85 100 VAL B C 1
ATOM 2699 O O . VAL B 1 124 ? 31.151 83.241 0.935 1.00 34.74 100 VAL B O 1
ATOM 2703 N N . ASP B 1 125 ? 31.412 82.915 3.170 1.00 34.82 101 ASP B N 1
ATOM 2704 C CA . ASP B 1 125 ? 32.779 82.423 3.090 1.00 35.27 101 ASP B CA 1
ATOM 2705 C C . ASP B 1 125 ? 32.864 80.910 3.322 1.00 35.36 101 ASP B C 1
ATOM 2706 O O . ASP B 1 125 ? 32.611 80.416 4.443 1.00 35.12 101 ASP B O 1
ATOM 2711 N N . PHE B 1 126 ? 33.257 80.215 2.252 1.00 35.33 102 PHE B N 1
ATOM 2712 C CA . PHE B 1 126 ? 33.496 78.767 2.245 1.00 35.44 102 PHE B CA 1
ATOM 2713 C C . PHE B 1 126 ? 34.853 78.417 2.817 1.00 35.56 102 PHE B C 1
ATOM 2714 O O . PHE B 1 126 ? 35.874 79.031 2.460 1.00 34.13 102 PHE B O 1
ATOM 2722 N N . CYS B 1 127 ? 34.854 77.380 3.647 1.00 35.54 103 CYS B N 1
ATOM 2723 C CA . CYS B 1 127 ? 36.071 76.809 4.204 1.00 35.87 103 CYS B CA 1
ATOM 2724 C C . CYS B 1 127 ? 36.504 75.647 3.333 1.00 36.26 103 CYS B C 1
ATOM 2725 O O . CYS B 1 127 ? 35.816 75.290 2.389 1.00 36.11 103 CYS B O 1
ATOM 2728 N N . SER B 1 128 ? 37.626 75.032 3.689 1.00 36.41 104 SER B N 1
ATOM 2729 C CA . SER B 1 128 ? 38.225 73.984 2.867 1.00 36.66 104 SER B CA 1
ATOM 2730 C C . SER B 1 128 ? 37.229 72.839 2.616 1.00 36.90 104 SER B C 1
ATOM 2731 O O . SER B 1 128 ? 36.474 72.438 3.517 1.00 36.32 104 SER B O 1
ATOM 2734 N N . PRO B 1 129 ? 37.186 72.343 1.371 1.00 36.75 105 PRO B N 1
ATOM 2735 C CA . PRO B 1 129 ? 36.207 71.314 1.027 1.00 37.10 105 PRO B CA 1
ATOM 2736 C C . PRO B 1 129 ? 36.427 69.944 1.706 1.00 37.36 105 PRO B C 1
ATOM 2737 O O . PRO B 1 129 ? 37.567 69.595 2.051 1.00 38.35 105 PRO B O 1
ATOM 2741 N N . TYR B 1 130 ? 35.350 69.175 1.879 1.00 36.97 106 TYR B N 1
ATOM 2742 C CA . TYR B 1 130 ? 35.461 67.837 2.509 1.00 36.88 106 TYR B CA 1
ATOM 2743 C C . TYR B 1 130 ? 34.815 66.671 1.741 1.00 36.58 106 TYR B C 1
ATOM 2744 O O . TYR B 1 130 ? 34.911 65.526 2.186 1.00 36.24 106 TYR B O 1
ATOM 2753 N N . MET B 1 131 ? 34.183 66.947 0.598 1.00 36.25 107 MET B N 1
ATOM 2754 C CA . MET B 1 131 ? 33.853 65.899 -0.349 1.00 36.55 107 MET B CA 1
ATOM 2755 C C . MET B 1 131 ? 33.579 66.418 -1.764 1.00 35.67 107 MET B C 1
ATOM 2756 O O . MET B 1 131 ? 33.343 67.609 -1.985 1.00 35.47 107 MET B O 1
ATOM 2761 N N . LYS B 1 132 ? 33.629 65.490 -2.708 1.00 34.56 108 LYS B N 1
ATOM 2762 C CA . LYS B 1 132 ? 33.417 65.777 -4.107 1.00 34.37 108 LYS B CA 1
ATOM 2763 C C . LYS B 1 132 ? 31.980 65.435 -4.412 1.00 33.98 108 LYS B C 1
ATOM 2764 O O . LYS B 1 132 ? 31.387 64.594 -3.741 1.00 33.73 108 LYS B O 1
ATOM 2770 N N . VAL B 1 133 ? 31.430 66.085 -5.435 1.00 34.11 109 VAL B N 1
ATOM 2771 C CA . VAL B 1 133 ? 30.025 65.937 -5.773 1.00 34.43 109 VAL B CA 1
ATOM 2772 C C . VAL B 1 133 ? 29.760 66.378 -7.217 1.00 34.41 109 VAL B C 1
ATOM 2773 O O . VAL B 1 133 ? 30.451 67.234 -7.767 1.00 34.76 109 VAL B O 1
ATOM 2777 N N . ALA B 1 134 ? 28.771 65.755 -7.826 1.00 34.09 110 ALA B N 1
ATOM 2778 C CA . ALA B 1 134 ? 28.250 66.223 -9.095 1.00 34.67 110 ALA B CA 1
ATOM 2779 C C . ALA B 1 134 ? 26.738 65.999 -9.075 1.00 34.59 110 ALA B C 1
ATOM 2780 O O . ALA B 1 134 ? 26.153 65.684 -8.018 1.00 34.30 110 ALA B O 1
ATOM 2782 N N . LEU B 1 135 ? 26.095 66.239 -10.207 1.00 34.75 111 LEU B N 1
ATOM 2783 C CA . LEU B 1 135 ? 24.660 66.054 -10.307 1.00 34.87 111 LEU B CA 1
ATOM 2784 C C . LEU B 1 135 ? 24.331 64.715 -10.961 1.00 34.56 111 LEU B C 1
ATOM 2785 O O . LEU B 1 135 ? 25.161 64.125 -11.625 1.00 34.38 111 LEU B O 1
ATOM 2790 N N . GLY B 1 136 ? 23.111 64.241 -10.725 1.00 34.67 112 GLY B N 1
ATOM 2791 C CA . GLY B 1 136 ? 22.553 63.105 -11.430 1.00 35.03 112 GLY B CA 1
ATOM 2792 C C . GLY B 1 136 ? 21.047 63.249 -11.537 1.00 34.94 112 GLY B C 1
ATOM 2793 O O . GLY B 1 136 ? 20.465 64.197 -11.015 1.00 35.51 112 GLY B O 1
ATOM 2794 N N . VAL B 1 137 ? 20.446 62.276 -12.219 1.00 35.96 113 VAL B N 1
ATOM 2795 C CA . VAL B 1 137 ? 19.009 62.130 -12.404 1.00 35.30 113 VAL B CA 1
ATOM 2796 C C . VAL B 1 137 ? 18.587 60.678 -12.113 1.00 35.20 113 VAL B C 1
ATOM 2797 O O . VAL B 1 137 ? 19.059 59.732 -12.754 1.00 34.53 113 VAL B O 1
ATOM 2801 N N . ALA B 1 138 ? 17.709 60.521 -11.134 1.00 34.92 114 ALA B N 1
ATOM 2802 C CA . ALA B 1 138 ? 17.108 59.249 -10.784 1.00 35.45 114 ALA B CA 1
ATOM 2803 C C . ALA B 1 138 ? 15.757 59.127 -11.501 1.00 35.76 114 ALA B C 1
ATOM 2804 O O . ALA B 1 138 ? 15.014 60.098 -11.629 1.00 35.34 114 ALA B O 1
ATOM 2806 N N . VAL B 1 139 ? 15.451 57.918 -11.962 1.00 35.91 115 VAL B N 1
ATOM 2807 C CA . VAL B 1 139 ? 14.303 57.686 -12.843 1.00 36.01 115 VAL B CA 1
ATOM 2808 C C . VAL B 1 139 ? 13.673 56.385 -12.404 1.00 36.06 115 VAL B C 1
ATOM 2809 O O . VAL B 1 139 ? 14.345 55.565 -11.780 1.00 36.69 115 VAL B O 1
ATOM 2813 N N . PRO B 1 140 ? 12.382 56.179 -12.707 1.00 36.17 116 PRO B N 1
ATOM 2814 C CA . PRO B 1 140 ? 11.785 54.855 -12.444 1.00 35.61 116 PRO B CA 1
ATOM 2815 C C . PRO B 1 140 ? 12.559 53.712 -13.099 1.00 35.62 116 PRO B C 1
ATOM 2816 O O . PRO B 1 140 ? 13.187 53.914 -14.139 1.00 35.08 116 PRO B O 1
ATOM 2820 N N . LYS B 1 141 ? 12.488 52.510 -12.527 1.00 35.18 117 LYS B N 1
ATOM 2821 C CA . LYS B 1 141 ? 13.252 51.389 -13.081 1.00 35.50 117 LYS B CA 1
ATOM 2822 C C . LYS B 1 141 ? 12.858 51.027 -14.533 1.00 35.05 117 LYS B C 1
ATOM 2823 O O . LYS B 1 141 ? 13.696 50.542 -15.285 1.00 34.54 117 LYS B O 1
ATOM 2829 N N . ASP B 1 142 ? 11.615 51.302 -14.938 1.00 35.07 118 ASP B N 1
ATOM 2830 C CA . ASP B 1 142 ? 11.171 51.017 -16.309 1.00 35.20 118 ASP B CA 1
ATOM 2831 C C . ASP B 1 142 ? 11.423 52.159 -17.302 1.00 35.40 118 ASP B C 1
ATOM 2832 O O . ASP B 1 142 ? 10.928 52.122 -18.422 1.00 34.92 118 ASP B O 1
ATOM 2837 N N . SER B 1 143 ? 12.193 53.164 -16.892 1.00 36.07 119 SER B N 1
ATOM 2838 C CA . SER B 1 143 ? 12.401 54.381 -17.681 1.00 36.40 119 SER B CA 1
ATOM 2839 C C . SER B 1 143 ? 13.616 54.254 -18.577 1.00 36.56 119 SER B C 1
ATOM 2840 O O . SER B 1 143 ? 14.650 53.763 -18.145 1.00 36.53 119 SER B O 1
ATOM 2843 N N . ASN B 1 144 ? 13.491 54.733 -19.811 1.00 37.10 120 ASN B N 1
ATOM 2844 C CA . ASN B 1 144 ? 14.619 54.824 -20.731 1.00 37.48 120 ASN B CA 1
ATOM 2845 C C . ASN B 1 144 ? 15.228 56.237 -20.846 1.00 37.46 120 ASN B C 1
ATOM 2846 O O . ASN B 1 144 ? 15.999 56.497 -21.758 1.00 37.69 120 ASN B O 1
ATOM 2851 N N . ILE B 1 145 ? 14.911 57.129 -19.907 1.00 37.68 121 ILE B N 1
ATOM 2852 C CA . ILE B 1 145 ? 15.559 58.444 -19.850 1.00 37.53 121 ILE B CA 1
ATOM 2853 C C . ILE B 1 145 ? 17.027 58.239 -19.496 1.00 37.54 121 ILE B C 1
ATOM 2854 O O . ILE B 1 145 ? 17.328 57.735 -18.428 1.00 37.86 121 ILE B O 1
ATOM 2859 N N . THR B 1 146 ? 17.928 58.601 -20.404 1.00 37.86 122 THR B N 1
ATOM 2860 C CA . THR B 1 146 ? 19.374 58.458 -20.184 1.00 38.02 122 THR B CA 1
ATOM 2861 C C . THR B 1 146 ? 20.167 59.730 -20.532 1.00 38.05 122 THR B C 1
ATOM 2862 O O . THR B 1 146 ? 21.391 59.719 -20.549 1.00 38.28 122 THR B O 1
ATOM 2866 N N . SER B 1 147 ? 19.468 60.821 -20.818 1.00 38.24 123 SER B N 1
ATOM 2867 C CA . SER B 1 147 ? 20.119 62.084 -21.170 1.00 38.10 123 SER B CA 1
ATOM 2868 C C . SER B 1 147 ? 19.148 63.240 -20.929 1.00 38.13 123 SER B C 1
ATOM 2869 O O . SER B 1 147 ? 17.937 63.020 -20.808 1.00 38.33 123 SER B O 1
ATOM 2872 N N . VAL B 1 148 ? 19.677 64.461 -20.837 1.00 37.95 124 VAL B N 1
ATOM 2873 C CA . VAL B 1 148 ? 18.829 65.652 -20.660 1.00 37.80 124 VAL B CA 1
ATOM 2874 C C . VAL B 1 148 ? 17.928 65.826 -21.898 1.00 38.21 124 VAL B C 1
ATOM 2875 O O . VAL B 1 148 ? 16.805 66.344 -21.809 1.00 37.50 124 VAL B O 1
ATOM 2879 N N . GLU B 1 149 ? 18.413 65.374 -23.055 1.00 37.91 125 GLU B N 1
ATOM 2880 C CA . GLU B 1 149 ? 17.587 65.437 -24.254 1.00 38.11 125 GLU B CA 1
ATOM 2881 C C . GLU B 1 149 ? 16.300 64.622 -24.046 1.00 37.70 125 GLU B C 1
ATOM 2882 O O . GLU B 1 149 ? 15.235 65.022 -24.505 1.00 37.59 125 GLU B O 1
ATOM 2888 N N . ASP B 1 150 ? 16.380 63.516 -23.304 1.00 37.24 126 ASP B N 1
ATOM 2889 C CA . ASP B 1 150 ? 15.195 62.682 -23.047 1.00 37.06 126 ASP B CA 1
ATOM 2890 C C . ASP B 1 150 ? 14.213 63.322 -22.089 1.00 36.73 126 ASP B C 1
ATOM 2891 O O . ASP B 1 150 ? 13.078 62.864 -21.966 1.00 35.93 126 ASP B O 1
ATOM 2896 N N . LEU B 1 151 ? 14.666 64.361 -21.394 1.00 37.35 127 LEU B N 1
ATOM 2897 C CA . LEU B 1 151 ? 13.845 65.091 -20.443 1.00 37.75 127 LEU B CA 1
ATOM 2898 C C . LEU B 1 151 ? 12.995 66.198 -21.081 1.00 38.20 127 LEU B C 1
ATOM 2899 O O . LEU B 1 151 ? 12.130 66.745 -20.412 1.00 38.98 127 LEU B O 1
ATOM 2904 N N . LYS B 1 152 ? 13.218 66.515 -22.358 1.00 39.06 128 LYS B N 1
ATOM 2905 C CA . LYS B 1 152 ? 12.598 67.686 -22.997 1.00 39.42 128 LYS B CA 1
ATOM 2906 C C . LYS B 1 152 ? 11.090 67.866 -22.701 1.00 39.82 128 LYS B C 1
ATOM 2907 O O . LYS B 1 152 ? 10.665 68.952 -22.258 1.00 39.84 128 LYS B O 1
ATOM 2913 N N . ASP B 1 153 ? 10.293 66.821 -22.923 1.00 39.58 129 ASP B N 1
ATOM 2914 C CA . ASP B 1 153 ? 8.836 66.917 -22.761 1.00 39.57 129 ASP B CA 1
ATOM 2915 C C . ASP B 1 153 ? 8.351 66.194 -21.502 1.00 39.29 129 ASP B C 1
ATOM 2916 O O . ASP B 1 153 ? 7.215 65.707 -21.451 1.00 39.22 129 ASP B O 1
ATOM 2921 N N . LYS B 1 154 ? 9.217 66.127 -20.488 1.00 38.65 130 LYS B N 1
ATOM 2922 C CA . LYS B 1 154 ? 8.898 65.505 -19.206 1.00 38.33 130 LYS B CA 1
ATOM 2923 C C . LYS B 1 154 ? 8.843 66.544 -18.080 1.00 37.78 130 LYS B C 1
ATOM 2924 O O . LYS B 1 154 ? 9.187 67.722 -18.269 1.00 37.53 130 LYS B O 1
ATOM 2930 N N . THR B 1 155 ? 8.406 66.066 -16.920 1.00 37.15 131 THR B N 1
ATOM 2931 C CA . THR B 1 155 ? 8.353 66.822 -15.671 1.00 37.11 131 THR B CA 1
ATOM 2932 C C . THR B 1 155 ? 9.465 66.329 -14.734 1.00 36.41 131 THR B C 1
ATOM 2933 O O . THR B 1 155 ? 9.424 65.179 -14.280 1.00 36.25 131 THR B O 1
ATOM 2937 N N . LEU B 1 156 ? 10.450 67.199 -14.476 1.00 36.38 132 LEU B N 1
ATOM 2938 C CA . LEU B 1 156 ? 11.591 66.919 -13.590 1.00 36.55 132 LEU B CA 1
ATOM 2939 C C . LEU B 1 156 ? 11.361 67.458 -12.169 1.00 36.68 132 LEU B C 1
ATOM 2940 O O . LEU B 1 156 ? 10.957 68.607 -11.993 1.00 36.35 132 LEU B O 1
ATOM 2945 N N . LEU B 1 157 ? 11.639 66.624 -11.163 1.00 37.19 133 LEU B N 1
ATOM 2946 C CA . LEU B 1 157 ? 11.389 66.966 -9.757 1.00 36.95 133 LEU B CA 1
ATOM 2947 C C . LEU B 1 157 ? 12.681 67.481 -9.121 1.00 36.78 133 LEU B C 1
ATOM 2948 O O . LEU B 1 157 ? 13.772 66.988 -9.437 1.00 36.09 133 LEU B O 1
ATOM 2953 N N . LEU B 1 158 ? 12.538 68.483 -8.249 1.00 35.85 134 LEU B N 1
ATOM 2954 C CA . LEU B 1 158 ? 13.677 69.211 -7.698 1.00 35.76 134 LEU B CA 1
ATOM 2955 C C . LEU B 1 158 ? 13.399 69.667 -6.277 1.00 35.22 134 LEU B C 1
ATOM 2956 O O . LEU B 1 158 ? 12.268 70.063 -5.954 1.00 35.38 134 LEU B O 1
ATOM 2961 N N . ASN B 1 159 ? 14.452 69.641 -5.460 1.00 34.43 135 ASN B N 1
ATOM 2962 C CA . ASN B 1 159 ? 14.493 70.282 -4.156 1.00 34.03 135 ASN B CA 1
ATOM 2963 C C . ASN B 1 159 ? 14.910 71.727 -4.402 1.00 34.39 135 ASN B C 1
ATOM 2964 O O . ASN B 1 159 ? 15.952 72.024 -5.000 1.00 33.77 135 ASN B O 1
ATOM 2969 N N . LYS B 1 160 ? 14.062 72.632 -3.968 1.00 33.69 136 LYS B N 1
ATOM 2970 C CA . LYS B 1 160 ? 14.295 74.035 -4.176 1.00 34.46 136 LYS B CA 1
ATOM 2971 C C . LYS B 1 160 ? 15.632 74.500 -3.560 1.00 34.38 136 LYS B C 1
ATOM 2972 O O . LYS B 1 160 ? 15.981 74.096 -2.450 1.00 35.02 136 LYS B O 1
ATOM 2978 N N . GLY B 1 161 ? 16.361 75.345 -4.281 1.00 33.78 137 GLY B N 1
ATOM 2979 C CA . GLY B 1 161 ? 17.584 75.960 -3.772 1.00 33.56 137 GLY B CA 1
ATOM 2980 C C . GLY B 1 161 ? 18.833 75.112 -3.906 1.00 33.59 137 GLY B C 1
ATOM 2981 O O . GLY B 1 161 ? 19.930 75.531 -3.501 1.00 33.51 137 GLY B O 1
ATOM 2982 N N . THR B 1 162 ? 18.690 73.930 -4.494 1.00 33.22 138 THR B N 1
ATOM 2983 C CA . THR B 1 162 ? 19.842 73.046 -4.701 1.00 33.89 138 THR B CA 1
ATOM 2984 C C . THR B 1 162 ? 20.583 73.419 -5.972 1.00 33.73 138 THR B C 1
ATOM 2985 O O . THR B 1 162 ? 20.056 74.137 -6.815 1.00 33.44 138 THR B O 1
ATOM 2989 N N . THR B 1 163 ? 21.799 72.903 -6.127 1.00 34.18 139 THR B N 1
ATOM 2990 C CA . THR B 1 163 ? 22.540 73.086 -7.367 1.00 34.43 139 THR B CA 1
ATOM 2991 C C . THR B 1 163 ? 21.824 72.497 -8.587 1.00 34.82 139 THR B C 1
ATOM 2992 O O . THR B 1 163 ? 21.921 73.032 -9.687 1.00 34.57 139 THR B O 1
ATOM 2996 N N . ALA B 1 164 ? 21.094 71.399 -8.384 1.00 35.34 140 ALA B N 1
ATOM 2997 C CA . ALA B 1 164 ? 20.336 70.786 -9.461 1.00 35.19 140 ALA B CA 1
ATOM 2998 C C . ALA B 1 164 ? 19.211 71.699 -9.904 1.00 35.26 140 ALA B C 1
ATOM 2999 O O . ALA B 1 164 ? 18.887 71.746 -11.078 1.00 35.47 140 ALA B O 1
ATOM 3001 N N . ASP B 1 165 ? 18.628 72.428 -8.958 1.00 36.01 141 ASP B N 1
ATOM 3002 C CA . ASP B 1 165 ? 17.624 73.433 -9.258 1.00 35.72 141 ASP B CA 1
ATOM 3003 C C . ASP B 1 165 ? 18.269 74.533 -10.117 1.00 35.61 141 ASP B C 1
ATOM 3004 O O . ASP B 1 165 ? 17.799 74.834 -11.224 1.00 34.79 141 ASP B O 1
ATOM 3009 N N . ALA B 1 166 ? 19.387 75.082 -9.657 1.00 35.33 142 ALA B N 1
ATOM 3010 C CA . ALA B 1 166 ? 20.081 76.125 -10.418 1.00 35.24 142 ALA B CA 1
ATOM 3011 C C . ALA B 1 166 ? 20.463 75.650 -11.821 1.00 35.07 142 ALA B C 1
ATOM 3012 O O . ALA B 1 166 ? 20.240 76.353 -12.795 1.00 34.80 142 ALA B O 1
ATOM 3014 N N . TYR B 1 167 ? 21.039 74.456 -11.896 1.00 35.20 143 TYR B N 1
ATOM 3015 C CA . TYR B 1 167 ? 21.530 73.892 -13.144 1.00 35.48 143 TYR B CA 1
ATOM 3016 C C . TYR B 1 167 ? 20.441 73.857 -14.220 1.00 36.14 143 TYR B C 1
ATOM 3017 O O . TYR B 1 167 ? 20.628 74.378 -15.324 1.00 36.39 143 TYR B O 1
ATOM 3026 N N . PHE B 1 168 ? 19.307 73.241 -13.883 1.00 35.98 144 PHE B N 1
ATOM 3027 C CA . PHE B 1 168 ? 18.214 73.084 -14.828 1.00 36.22 144 PHE B CA 1
ATOM 3028 C C . PHE B 1 168 ? 17.506 74.403 -15.090 1.00 36.21 144 PHE B C 1
ATOM 3029 O O . PHE B 1 168 ? 17.138 74.697 -16.214 1.00 35.48 144 PHE B O 1
ATOM 3037 N N . THR B 1 169 ? 17.335 75.206 -14.048 1.00 36.66 145 THR B N 1
ATOM 3038 C CA . THR B 1 169 ? 16.673 76.481 -14.192 1.00 36.89 145 THR B CA 1
ATOM 3039 C C . THR B 1 169 ? 17.429 77.409 -15.171 1.00 36.89 145 THR B C 1
ATOM 3040 O O . THR B 1 169 ? 16.793 78.115 -15.966 1.00 36.57 145 THR B O 1
ATOM 3044 N N . GLN B 1 170 ? 18.762 77.354 -15.146 1.00 36.87 146 GLN B N 1
ATOM 3045 C CA . GLN B 1 170 ? 19.606 78.209 -15.989 1.00 37.15 146 GLN B CA 1
ATOM 3046 C C . GLN B 1 170 ? 19.918 77.622 -17.353 1.00 36.76 146 GLN B C 1
ATOM 3047 O O . GLN B 1 170 ? 19.814 78.327 -18.359 1.00 36.41 146 GLN B O 1
ATOM 3053 N N . ASN B 1 171 ? 20.327 76.354 -17.383 1.00 36.30 147 ASN B N 1
ATOM 3054 C CA . ASN B 1 171 ? 20.735 75.714 -18.641 1.00 36.36 147 ASN B CA 1
ATOM 3055 C C . ASN B 1 171 ? 19.572 75.146 -19.441 1.00 35.87 147 ASN B C 1
ATOM 3056 O O . ASN B 1 171 ? 19.673 75.017 -20.653 1.00 35.62 147 ASN B O 1
ATOM 3061 N N . TYR B 1 172 ? 18.478 74.797 -18.766 1.00 35.10 148 TYR B N 1
ATOM 3062 C CA . TYR B 1 172 ? 17.345 74.169 -19.434 1.00 35.05 148 TYR B CA 1
ATOM 3063 C C . TYR B 1 172 ? 16.049 74.744 -18.890 1.00 34.72 148 TYR B C 1
ATOM 3064 O O . TYR B 1 172 ? 15.219 74.020 -18.357 1.00 34.21 148 TYR B O 1
ATOM 3073 N N . PRO B 1 173 ? 15.868 76.063 -19.031 1.00 34.21 149 PRO B N 1
ATOM 3074 C CA . PRO B 1 173 ? 14.781 76.774 -18.356 1.00 34.42 149 PRO B CA 1
ATOM 3075 C C . PRO B 1 173 ? 13.376 76.299 -18.738 1.00 34.38 149 PRO B C 1
ATOM 3076 O O . PRO B 1 173 ? 12.421 76.561 -18.002 1.00 34.30 149 PRO B O 1
ATOM 3080 N N . ASN B 1 174 ? 13.263 75.619 -19.878 1.00 34.18 150 ASN B N 1
ATOM 3081 C CA . ASN B 1 174 ? 11.974 75.150 -20.400 1.00 33.97 150 ASN B CA 1
ATOM 3082 C C . ASN B 1 174 ? 11.724 73.634 -20.277 1.00 33.83 150 ASN B C 1
ATOM 3083 O O . ASN B 1 174 ? 10.762 73.117 -20.855 1.00 33.19 150 ASN B O 1
ATOM 3088 N N . ILE B 1 175 ? 12.572 72.920 -19.532 1.00 33.79 151 ILE B N 1
ATOM 3089 C CA . ILE B 1 175 ? 12.221 71.572 -19.068 1.00 33.84 151 ILE B CA 1
ATOM 3090 C C . ILE B 1 175 ? 11.320 71.783 -17.856 1.00 33.79 151 ILE B C 1
ATOM 3091 O O . ILE B 1 175 ? 11.747 72.396 -16.869 1.00 33.29 151 ILE B O 1
ATOM 3096 N N . LYS B 1 176 ? 10.074 71.317 -17.924 1.00 34.02 152 LYS B N 1
ATOM 3097 C CA . LYS B 1 176 ? 9.124 71.577 -16.819 1.00 34.17 152 LYS B CA 1
ATOM 3098 C C . LYS B 1 176 ? 9.626 71.024 -15.498 1.00 33.99 152 LYS B C 1
ATOM 3099 O O . LYS B 1 176 ? 9.888 69.841 -15.403 1.00 34.22 152 LYS B O 1
ATOM 3105 N N . THR B 1 177 ? 9.709 71.870 -14.469 1.00 34.65 153 THR B N 1
ATOM 3106 C CA . THR B 1 177 ? 10.189 71.448 -13.158 1.00 34.45 153 THR B CA 1
ATOM 3107 C C . THR B 1 177 ? 9.166 71.714 -12.074 1.00 35.13 153 THR B C 1
ATOM 3108 O O . THR B 1 177 ? 8.547 72.782 -12.059 1.00 34.82 153 THR B O 1
ATOM 3112 N N . LEU B 1 178 ? 9.001 70.744 -11.166 1.00 35.17 154 LEU B N 1
ATOM 3113 C CA . LEU B 1 178 ? 8.286 70.982 -9.912 1.00 35.24 154 LEU B CA 1
ATOM 3114 C C . LEU B 1 178 ? 9.312 71.020 -8.767 1.00 34.98 154 LEU B C 1
ATOM 3115 O O . LEU B 1 178 ? 10.125 70.115 -8.640 1.00 34.24 154 LEU B O 1
ATOM 3120 N N . LYS B 1 179 ? 9.238 72.050 -7.918 1.00 35.58 155 LYS B N 1
ATOM 3121 C CA . LYS B 1 179 ? 10.240 72.292 -6.873 1.00 35.39 155 LYS B CA 1
ATOM 3122 C C . LYS B 1 179 ? 9.639 72.154 -5.476 1.00 35.75 155 LYS B C 1
ATOM 3123 O O . LYS B 1 179 ? 8.542 72.643 -5.196 1.00 34.94 155 LYS B O 1
ATOM 3129 N N . TYR B 1 180 ? 10.371 71.491 -4.593 1.00 36.14 156 TYR B N 1
ATOM 3130 C CA . TYR B 1 180 ? 9.875 71.220 -3.248 1.00 36.52 156 TYR B CA 1
ATOM 3131 C C . TYR B 1 180 ? 10.845 71.780 -2.208 1.00 36.51 156 TYR B C 1
ATOM 3132 O O . TYR B 1 180 ? 12.054 71.701 -2.377 1.00 37.23 156 TYR B O 1
ATOM 3141 N N . ASP B 1 181 ? 10.305 72.352 -1.146 1.00 37.03 157 ASP B N 1
ATOM 3142 C CA . ASP B 1 181 ? 11.110 72.970 -0.071 1.00 37.18 157 ASP B CA 1
ATOM 3143 C C . ASP B 1 181 ? 12.098 71.978 0.561 1.00 37.35 157 ASP B C 1
ATOM 3144 O O . ASP B 1 181 ? 13.255 72.329 0.836 1.00 37.32 157 ASP B O 1
ATOM 3149 N N . GLN B 1 182 ? 11.624 70.743 0.760 1.00 37.54 158 GLN B N 1
ATOM 3150 C CA . GLN B 1 182 ? 12.312 69.707 1.540 1.00 37.22 158 GLN B CA 1
ATOM 3151 C C . GLN B 1 182 ? 12.682 68.540 0.652 1.00 37.10 158 GLN B C 1
ATOM 3152 O O . GLN B 1 182 ? 11.976 68.263 -0.330 1.00 37.48 158 GLN B O 1
ATOM 3158 N N . ASN B 1 183 ? 13.755 67.835 1.009 1.00 36.59 159 ASN B N 1
ATOM 3159 C CA . ASN B 1 183 ? 14.076 66.558 0.362 1.00 37.25 159 ASN B CA 1
ATOM 3160 C C . ASN B 1 183 ? 13.017 65.479 0.545 1.00 37.11 159 ASN B C 1
ATOM 3161 O O . ASN B 1 183 ? 12.670 64.792 -0.412 1.00 37.39 159 ASN B O 1
ATOM 3166 N N . THR B 1 184 ? 12.505 65.321 1.762 1.00 37.47 160 THR B N 1
ATOM 3167 C CA . THR B 1 184 ? 11.488 64.304 2.014 1.00 37.25 160 THR B CA 1
ATOM 3168 C C . THR B 1 184 ? 10.363 64.438 0.988 1.00 37.01 160 THR B C 1
ATOM 3169 O O . THR B 1 184 ? 10.009 63.450 0.324 1.00 36.60 160 THR B O 1
ATOM 3173 N N . GLU B 1 185 ? 9.840 65.661 0.856 1.00 36.50 161 GLU B N 1
ATOM 3174 C CA . GLU B 1 185 ? 8.768 65.991 -0.087 1.00 36.26 161 GLU B CA 1
ATOM 3175 C C . GLU B 1 185 ? 9.156 65.688 -1.518 0.50 36.17 161 GLU B C 1
ATOM 3176 O O . GLU B 1 185 ? 8.339 65.255 -2.299 1.00 36.65 161 GLU B O 1
ATOM 3182 N N . THR B 1 186 ? 10.406 65.943 -1.867 1.00 36.03 162 THR B N 1
ATOM 3183 C CA . THR B 1 186 ? 10.863 65.793 -3.236 1.00 36.59 162 THR B CA 1
ATOM 3184 C C . THR B 1 186 ? 10.896 64.327 -3.666 1.00 37.32 162 THR B C 1
ATOM 3185 O O . THR B 1 186 ? 10.373 63.985 -4.741 1.00 37.34 162 THR B O 1
ATOM 3189 N N . PHE B 1 187 ? 11.540 63.472 -2.860 1.00 37.23 163 PHE B N 1
ATOM 3190 C CA . PHE B 1 187 ? 11.574 62.047 -3.176 1.00 37.25 163 PHE B CA 1
ATOM 3191 C C . PHE B 1 187 ? 10.186 61.407 -3.007 1.00 37.05 163 PHE B C 1
ATOM 3192 O O . PHE B 1 187 ? 9.908 60.386 -3.616 1.00 37.69 163 PHE B O 1
ATOM 3200 N N . ALA B 1 188 ? 9.313 62.007 -2.205 1.00 37.17 164 ALA B N 1
ATOM 3201 C CA . ALA B 1 188 ? 7.939 61.495 -2.056 1.00 37.46 164 ALA B CA 1
ATOM 3202 C C . ALA B 1 188 ? 7.120 61.725 -3.324 1.00 37.73 164 ALA B C 1
ATOM 3203 O O . ALA B 1 188 ? 6.309 60.890 -3.709 1.00 38.38 164 ALA B O 1
ATOM 3205 N N . ALA B 1 189 ? 7.354 62.855 -3.969 1.00 38.08 165 ALA B N 1
ATOM 3206 C CA . ALA B 1 189 ? 6.733 63.157 -5.252 1.00 38.31 165 ALA B CA 1
ATOM 3207 C C . ALA B 1 189 ? 7.131 62.191 -6.372 1.00 38.26 165 ALA B C 1
ATOM 3208 O O . ALA B 1 189 ? 6.297 61.763 -7.155 1.00 38.16 165 ALA B O 1
ATOM 3210 N N . LEU B 1 190 ? 8.409 61.849 -6.428 1.00 38.54 166 LEU B N 1
ATOM 3211 C CA . LEU B 1 190 ? 8.883 60.777 -7.294 1.00 38.63 166 LEU B CA 1
ATOM 3212 C C . LEU B 1 190 ? 8.040 59.526 -7.093 1.00 38.88 166 LEU B C 1
ATOM 3213 O O . LEU B 1 190 ? 7.379 59.061 -8.004 1.00 38.87 166 LEU B O 1
ATOM 3218 N N . MET B 1 191 ? 8.066 59.000 -5.873 1.00 38.42 167 MET B N 1
ATOM 3219 C CA . MET B 1 191 ? 7.389 57.748 -5.558 1.00 38.50 167 MET B CA 1
ATOM 3220 C C . MET B 1 191 ? 5.897 57.819 -5.864 1.00 38.20 167 MET B C 1
ATOM 3221 O O . MET B 1 191 ? 5.310 56.851 -6.349 1.00 38.47 167 MET B O 1
ATOM 3226 N N . ASP B 1 192 ? 5.284 58.964 -5.580 1.00 37.75 168 ASP B N 1
ATOM 3227 C CA . ASP B 1 192 ? 3.873 59.172 -5.919 1.00 37.38 168 ASP B CA 1
ATOM 3228 C C . ASP B 1 192 ? 3.664 59.517 -7.411 1.00 37.40 168 ASP B C 1
ATOM 3229 O O . ASP B 1 192 ? 2.572 59.951 -7.801 1.00 36.87 168 ASP B O 1
ATOM 3234 N N . LYS B 1 193 ? 4.699 59.330 -8.239 1.00 37.29 169 LYS B N 1
ATOM 3235 C CA . LYS B 1 193 ? 4.586 59.476 -9.698 1.00 37.16 169 LYS B CA 1
ATOM 3236 C C . LYS B 1 193 ? 4.065 60.856 -10.130 1.00 37.00 169 LYS B C 1
ATOM 3237 O O . LYS B 1 193 ? 3.309 60.968 -11.098 1.00 36.89 169 LYS B O 1
ATOM 3243 N N . ARG B 1 194 ? 4.462 61.904 -9.406 1.00 36.85 170 ARG B N 1
ATOM 3244 C CA . ARG B 1 194 ? 4.099 63.278 -9.776 1.00 36.64 170 ARG B CA 1
ATOM 3245 C C . ARG B 1 194 ? 5.080 63.867 -10.795 1.00 36.12 170 ARG B C 1
ATOM 3246 O O . ARG B 1 194 ? 4.795 64.890 -11.424 1.00 35.70 170 ARG B O 1
ATOM 3254 N N . GLY B 1 195 ? 6.215 63.192 -10.979 1.00 35.44 171 GLY B N 1
ATOM 3255 C CA . GLY B 1 195 ? 7.175 63.565 -11.998 1.00 35.35 171 GLY B CA 1
ATOM 3256 C C . GLY B 1 195 ? 7.741 62.343 -12.688 1.00 35.01 171 GLY B C 1
ATOM 3257 O O . GLY B 1 195 ? 7.504 61.217 -12.251 1.00 34.97 171 GLY B O 1
ATOM 3258 N N . ASP B 1 196 ? 8.496 62.574 -13.761 1.00 34.89 172 ASP B N 1
ATOM 3259 C CA . ASP B 1 196 ? 9.106 61.498 -14.558 1.00 34.80 172 ASP B CA 1
ATOM 3260 C C . ASP B 1 196 ? 10.544 61.171 -14.138 1.00 34.25 172 ASP B C 1
ATOM 3261 O O . ASP B 1 196 ? 11.095 60.112 -14.503 1.00 33.28 172 ASP B O 1
ATOM 3266 N N . ALA B 1 197 ? 11.134 62.063 -13.343 1.00 33.65 173 ALA B N 1
ATOM 3267 C CA . ALA B 1 197 ? 12.569 62.017 -13.016 1.00 33.71 173 ALA B CA 1
ATOM 3268 C C . ALA B 1 197 ? 12.876 62.971 -11.859 1.00 33.71 173 ALA B C 1
ATOM 3269 O O . ALA B 1 197 ? 12.068 63.834 -11.568 1.00 32.99 173 ALA B O 1
ATOM 3271 N N . LEU B 1 198 ? 14.050 62.822 -11.230 1.00 34.71 174 LEU B N 1
ATOM 3272 C CA . LEU B 1 198 ? 14.468 63.622 -10.062 1.00 33.90 174 LEU B CA 1
ATOM 3273 C C . LEU B 1 198 ? 15.961 63.874 -10.151 1.00 34.01 174 LEU B C 1
ATOM 3274 O O . LEU B 1 198 ? 16.747 62.935 -10.294 1.00 34.41 174 LEU B O 1
ATOM 3279 N N . SER B 1 199 ? 16.337 65.148 -10.090 1.00 33.53 175 SER B N 1
ATOM 3280 C CA . SER B 1 199 ? 17.737 65.569 -10.156 1.00 33.10 175 SER B CA 1
ATOM 3281 C C . SER B 1 199 ? 18.154 66.120 -8.805 1.00 32.40 175 SER B C 1
ATOM 3282 O O . SER B 1 199 ? 17.392 66.846 -8.150 1.00 32.56 175 SER B O 1
ATOM 3285 N N . HIS B 1 200 ? 19.354 65.734 -8.398 1.00 32.26 176 HIS B N 1
ATOM 3286 C CA . HIS B 1 200 ? 19.945 66.078 -7.123 1.00 32.87 176 HIS B CA 1
ATOM 3287 C C . HIS B 1 200 ? 21.417 65.645 -7.200 1.00 33.09 176 HIS B C 1
ATOM 3288 O O . HIS B 1 200 ? 21.901 65.296 -8.293 1.00 32.83 176 HIS B O 1
ATOM 3295 N N . ASP B 1 201 ? 22.162 65.696 -6.089 1.00 33.85 177 ASP B N 1
ATOM 3296 C CA . ASP B 1 201 ? 23.602 65.374 -6.161 1.00 34.33 177 ASP B CA 1
ATOM 3297 C C . ASP B 1 201 ? 23.633 63.908 -6.497 1.00 34.11 177 ASP B C 1
ATOM 3298 O O . ASP B 1 201 ? 22.765 63.187 -6.012 1.00 34.51 177 ASP B O 1
ATOM 3303 N N . ASN B 1 202 ? 24.605 63.445 -7.297 1.00 35.00 178 ASN B N 1
ATOM 3304 C CA . ASN B 1 202 ? 24.629 62.028 -7.725 1.00 35.14 178 ASN B CA 1
ATOM 3305 C C . ASN B 1 202 ? 24.941 61.078 -6.556 1.00 35.99 178 ASN B C 1
ATOM 3306 O O . ASN B 1 202 ? 24.313 60.027 -6.411 1.00 36.48 178 ASN B O 1
ATOM 3311 N N . THR B 1 203 ? 25.889 61.477 -5.716 1.00 36.26 179 THR B N 1
ATOM 3312 C CA . THR B 1 203 ? 26.132 60.840 -4.419 1.00 36.58 179 THR B CA 1
ATOM 3313 C C . THR B 1 203 ? 24.830 60.537 -3.638 1.00 37.07 179 THR B C 1
ATOM 3314 O O . THR B 1 203 ? 24.608 59.418 -3.181 1.00 37.05 179 THR B O 1
ATOM 3318 N N . LEU B 1 204 ? 23.993 61.552 -3.441 1.00 37.24 180 LEU B N 1
ATOM 3319 C CA . LEU B 1 204 ? 22.699 61.352 -2.771 1.00 36.94 180 LEU B CA 1
ATOM 3320 C C . LEU B 1 204 ? 21.784 60.361 -3.498 1.00 37.31 180 LEU B C 1
ATOM 3321 O O . LEU B 1 204 ? 21.109 59.538 -2.862 1.00 37.27 180 LEU B O 1
ATOM 3326 N N . LEU B 1 205 ? 21.717 60.488 -4.823 1.00 37.34 181 LEU B N 1
ATOM 3327 C CA . LEU B 1 205 ? 20.840 59.633 -5.629 1.00 36.87 181 LEU B CA 1
ATOM 3328 C C . LEU B 1 205 ? 21.312 58.171 -5.681 1.00 36.78 181 LEU B C 1
ATOM 3329 O O . LEU B 1 205 ? 20.485 57.262 -5.683 1.00 36.32 181 LEU B O 1
ATOM 3334 N N . PHE B 1 206 ? 22.620 57.942 -5.691 1.00 36.78 182 PHE B N 1
ATOM 3335 C CA . PHE B 1 206 ? 23.131 56.578 -5.580 1.00 37.17 182 PHE B CA 1
ATOM 3336 C C . PHE B 1 206 ? 22.622 55.931 -4.287 1.00 36.73 182 PHE B C 1
ATOM 3337 O O . PHE B 1 206 ? 22.108 54.817 -4.285 1.00 36.03 182 PHE B O 1
ATOM 3345 N N . ALA B 1 207 ? 22.802 56.633 -3.180 1.00 35.87 183 ALA B N 1
ATOM 3346 C CA . ALA B 1 207 ? 22.356 56.145 -1.881 1.00 35.92 183 ALA B CA 1
ATOM 3347 C C . ALA B 1 207 ? 20.866 55.807 -1.873 1.00 35.66 183 ALA B C 1
ATOM 3348 O O . ALA B 1 207 ? 20.465 54.746 -1.395 1.00 36.12 183 ALA B O 1
ATOM 3350 N N . TRP B 1 208 ? 20.060 56.711 -2.411 1.00 35.18 184 TRP B N 1
ATOM 3351 C CA . TRP B 1 208 ? 18.612 56.570 -2.393 1.00 35.42 184 TRP B CA 1
ATOM 3352 C C . TRP B 1 208 ? 18.139 55.443 -3.325 1.00 35.61 184 TRP B C 1
ATOM 3353 O O . TRP B 1 208 ? 17.281 54.666 -2.934 1.00 35.68 184 TRP B O 1
ATOM 3364 N N . VAL B 1 209 ? 18.707 55.326 -4.530 1.00 36.21 185 VAL B N 1
ATOM 3365 C CA . VAL B 1 209 ? 18.303 54.244 -5.430 1.00 36.29 185 VAL B CA 1
ATOM 3366 C C . VAL B 1 209 ? 18.769 52.862 -4.931 1.00 36.42 185 VAL B C 1
ATOM 3367 O O . VAL B 1 209 ? 18.097 51.869 -5.185 1.00 36.44 185 VAL B O 1
ATOM 3371 N N . LYS B 1 210 ? 19.901 52.802 -4.226 1.00 36.35 186 LYS B N 1
ATOM 3372 C CA . LYS B 1 210 ? 20.320 51.574 -3.543 1.00 36.31 186 LYS B CA 1
ATOM 3373 C C . LYS B 1 210 ? 19.255 51.053 -2.574 1.00 36.24 186 LYS B C 1
ATOM 3374 O O . LYS B 1 210 ? 19.063 49.845 -2.459 1.00 36.29 186 LYS B O 1
ATOM 3380 N N . ASP B 1 211 ? 18.569 51.955 -1.878 1.00 36.47 187 ASP B N 1
ATOM 3381 C CA . ASP B 1 211 ? 17.515 51.553 -0.935 1.00 36.66 187 ASP B CA 1
ATOM 3382 C C . ASP B 1 211 ? 16.132 51.454 -1.580 1.00 36.78 187 ASP B C 1
ATOM 3383 O O . ASP B 1 211 ? 15.205 50.932 -0.958 1.00 36.18 187 ASP B O 1
ATOM 3388 N N . HIS B 1 212 ? 16.019 51.928 -2.827 1.00 36.72 188 HIS B N 1
ATOM 3389 C CA . HIS B 1 212 ? 14.766 51.951 -3.591 1.00 36.89 188 HIS B CA 1
ATOM 3390 C C . HIS B 1 212 ? 14.919 51.319 -4.987 1.00 37.12 188 HIS B C 1
ATOM 3391 O O . HIS B 1 212 ? 15.087 52.034 -5.967 1.00 38.27 188 HIS B O 1
ATOM 3398 N N . PRO B 1 213 ? 14.850 49.982 -5.076 1.00 36.95 189 PRO B N 1
ATOM 3399 C CA . PRO B 1 213 ? 14.971 49.170 -6.306 1.00 36.92 189 PRO B CA 1
ATOM 3400 C C . PRO B 1 213 ? 13.973 49.500 -7.437 1.00 36.92 189 PRO B C 1
ATOM 3401 O O . PRO B 1 213 ? 14.223 49.137 -8.604 1.00 36.29 189 PRO B O 1
ATOM 3405 N N . ASP B 1 214 ? 12.866 50.171 -7.092 1.00 36.71 190 ASP B N 1
ATOM 3406 C CA . ASP B 1 214 ? 11.874 50.644 -8.073 1.00 36.43 190 ASP B CA 1
ATOM 3407 C C . ASP B 1 214 ? 12.382 51.843 -8.877 1.00 36.22 190 ASP B C 1
ATOM 3408 O O . ASP B 1 214 ? 11.682 52.348 -9.753 1.00 36.31 190 ASP B O 1
ATOM 3413 N N . PHE B 1 215 ? 13.595 52.299 -8.562 1.00 36.52 191 PHE B N 1
ATOM 3414 C CA . PHE B 1 215 ? 14.250 53.406 -9.256 1.00 35.91 191 PHE B CA 1
ATOM 3415 C C . PHE B 1 215 ? 15.701 53.063 -9.604 1.00 35.79 191 PHE B C 1
ATOM 3416 O O . PHE B 1 215 ? 16.253 52.071 -9.126 1.00 35.62 191 PHE B O 1
ATOM 3424 N N . LYS B 1 216 ? 16.302 53.878 -10.463 1.00 35.36 192 LYS B N 1
ATOM 3425 C CA . LYS B 1 216 ? 17.670 53.663 -10.924 1.00 35.15 192 LYS B CA 1
ATOM 3426 C C . LYS B 1 216 ? 18.237 54.996 -11.357 1.00 34.96 192 LYS B C 1
ATOM 3427 O O . LYS B 1 216 ? 17.497 55.958 -11.475 1.00 34.64 192 LYS B O 1
ATOM 3433 N N . MET B 1 217 ? 19.542 55.041 -11.600 1.00 35.16 193 MET B N 1
ATOM 3434 C CA . MET B 1 217 ? 20.187 56.246 -12.115 1.00 35.69 193 MET B CA 1
ATOM 3435 C C . MET B 1 217 ? 19.980 56.333 -13.621 1.00 35.85 193 MET B C 1
ATOM 3436 O O . MET B 1 217 ? 20.489 55.485 -14.365 1.00 36.06 193 MET B O 1
ATOM 3441 N N . GLY B 1 218 ? 19.245 57.354 -14.061 1.00 35.77 194 GLY B N 1
ATOM 3442 C CA . GLY B 1 218 ? 19.065 57.645 -15.480 1.00 36.24 194 GLY B CA 1
ATOM 3443 C C . GLY B 1 218 ? 20.323 58.258 -16.060 1.00 36.36 194 GLY B C 1
ATOM 3444 O O . GLY B 1 218 ? 20.797 57.842 -17.115 1.00 36.74 194 GLY B O 1
ATOM 3445 N N . ILE B 1 219 ? 20.855 59.248 -15.356 1.00 36.52 195 ILE B N 1
ATOM 3446 C CA . ILE B 1 219 ? 22.143 59.881 -15.685 1.00 36.91 195 ILE B CA 1
ATOM 3447 C C . ILE B 1 219 ? 22.996 59.826 -14.420 1.00 36.85 195 ILE B C 1
ATOM 3448 O O . ILE B 1 219 ? 22.609 60.365 -13.420 1.00 37.29 195 ILE B O 1
ATOM 3453 N N . LYS B 1 220 ? 24.129 59.136 -14.451 1.00 37.78 196 LYS B N 1
ATOM 3454 C CA . LYS B 1 220 ? 24.963 58.996 -13.254 1.00 38.21 196 LYS B CA 1
ATOM 3455 C C . LYS B 1 220 ? 25.759 60.266 -12.905 1.00 38.68 196 LYS B C 1
ATOM 3456 O O . LYS B 1 220 ? 25.975 60.544 -11.721 1.00 38.89 196 LYS B O 1
ATOM 3462 N N . GLU B 1 221 ? 26.187 61.023 -13.923 1.00 38.77 197 GLU B N 1
ATOM 3463 C CA . GLU B 1 221 ? 27.002 62.238 -13.716 1.00 38.79 197 GLU B CA 1
ATOM 3464 C C . GLU B 1 221 ? 26.681 63.330 -14.730 1.00 38.68 197 GLU B C 1
ATOM 3465 O O . GLU B 1 221 ? 26.731 63.104 -15.943 1.00 37.49 197 GLU B O 1
ATOM 3471 N N . LEU B 1 222 ? 26.368 64.516 -14.199 1.00 38.79 198 LEU B N 1
ATOM 3472 C CA . LEU B 1 222 ? 25.840 65.646 -14.961 1.00 38.64 198 LEU B CA 1
ATOM 3473 C C . LEU B 1 222 ? 26.457 66.937 -14.398 1.00 38.40 198 LEU B C 1
ATOM 3474 O O . LEU B 1 222 ? 26.517 67.108 -13.188 1.00 37.30 198 LEU B O 1
ATOM 3479 N N . GLY B 1 223 ? 26.959 67.808 -15.272 1.00 38.34 199 GLY B N 1
ATOM 3480 C CA . GLY B 1 223 ? 27.571 69.072 -14.848 1.00 38.27 199 GLY B CA 1
ATOM 3481 C C . GLY B 1 223 ? 29.004 68.996 -14.334 1.00 38.27 199 GLY B C 1
ATOM 3482 O O . GLY B 1 223 ? 29.660 67.948 -14.378 1.00 38.46 199 GLY B O 1
ATOM 3483 N N . ASN B 1 224 ? 29.491 70.145 -13.870 1.00 38.43 200 ASN B N 1
ATOM 3484 C CA . ASN B 1 224 ? 30.816 70.289 -13.258 1.00 37.76 200 ASN B CA 1
ATOM 3485 C C . ASN B 1 224 ? 31.094 69.308 -12.121 1.00 37.31 200 ASN B C 1
ATOM 3486 O O . ASN B 1 224 ? 30.191 68.966 -11.332 1.00 36.58 200 ASN B O 1
ATOM 3491 N N . LYS B 1 225 ? 32.362 68.901 -12.024 1.00 36.70 201 LYS B N 1
ATOM 3492 C CA . LYS B 1 225 ? 32.887 68.189 -10.864 1.00 36.31 201 LYS B CA 1
ATOM 3493 C C . LYS B 1 225 ? 33.049 69.207 -9.716 1.00 35.91 201 LYS B C 1
ATOM 3494 O O . LYS B 1 225 ? 34.001 69.999 -9.696 1.00 35.04 201 LYS B O 1
ATOM 3500 N N . ASP B 1 226 ? 32.110 69.172 -8.769 1.00 35.30 202 ASP B N 1
ATOM 3501 C CA . ASP B 1 226 ? 32.036 70.165 -7.695 1.00 35.14 202 ASP B CA 1
ATOM 3502 C C . ASP B 1 226 ? 32.612 69.627 -6.384 1.00 34.70 202 ASP B C 1
ATOM 3503 O O . ASP B 1 226 ? 33.061 68.484 -6.309 1.00 34.30 202 ASP B O 1
ATOM 3508 N N . VAL B 1 227 ? 32.620 70.470 -5.353 1.00 34.36 203 VAL B N 1
ATOM 3509 C CA . VAL B 1 227 ? 33.062 70.067 -4.027 1.00 34.07 203 VAL B CA 1
ATOM 3510 C C . VAL B 1 227 ? 32.076 70.612 -3.019 1.00 33.98 203 VAL B C 1
ATOM 3511 O O . VAL B 1 227 ? 31.454 71.642 -3.253 1.00 34.91 203 VAL B O 1
ATOM 3515 N N . ILE B 1 228 ? 31.949 69.907 -1.908 1.00 34.24 204 ILE B N 1
ATOM 3516 C CA . ILE B 1 228 ? 31.090 70.274 -0.787 1.00 34.19 204 ILE B CA 1
ATOM 3517 C C . ILE B 1 228 ? 32.016 70.864 0.279 1.00 34.78 204 ILE B C 1
ATOM 3518 O O . ILE B 1 228 ? 33.147 70.392 0.452 1.00 34.74 204 ILE B O 1
ATOM 3523 N N . ALA B 1 229 ? 31.547 71.900 0.980 1.00 35.05 205 ALA B N 1
ATOM 3524 C CA . ALA B 1 229 ? 32.384 72.599 1.964 1.00 35.27 205 ALA B CA 1
ATOM 3525 C C . ALA B 1 229 ? 31.593 73.279 3.052 1.00 35.41 205 ALA B C 1
ATOM 3526 O O . ALA B 1 229 ? 30.398 73.601 2.875 1.00 35.91 205 ALA B O 1
ATOM 3528 N N . PRO B 1 230 ? 32.256 73.523 4.200 1.00 35.63 206 PRO B N 1
ATOM 3529 C CA . PRO B 1 230 ? 31.562 74.329 5.205 1.00 35.51 206 PRO B CA 1
ATOM 3530 C C . PRO B 1 230 ? 31.526 75.781 4.752 1.00 35.66 206 PRO B C 1
ATOM 3531 O O . PRO B 1 230 ? 32.442 76.225 4.055 1.00 35.54 206 PRO B O 1
ATOM 3535 N N . ALA B 1 231 ? 30.467 76.490 5.126 1.00 35.47 207 ALA B N 1
ATOM 3536 C CA . ALA B 1 231 ? 30.376 77.940 4.951 1.00 35.80 207 ALA B CA 1
ATOM 3537 C C . ALA B 1 231 ? 30.146 78.666 6.279 1.00 35.37 207 ALA B C 1
ATOM 3538 O O . ALA B 1 231 ? 29.524 78.141 7.209 1.00 35.44 207 ALA B O 1
ATOM 3540 N N . VAL B 1 232 ? 30.672 79.886 6.349 1.00 35.87 208 VAL B N 1
ATOM 3541 C CA . VAL B 1 232 ? 30.461 80.788 7.485 1.00 35.84 208 VAL B CA 1
ATOM 3542 C C . VAL B 1 232 ? 30.056 82.158 6.933 1.00 35.90 208 VAL B C 1
ATOM 3543 O O . VAL B 1 232 ? 29.977 82.334 5.717 1.00 36.51 208 VAL B O 1
ATOM 3547 N N . LYS B 1 233 ? 29.764 83.111 7.814 1.00 35.50 209 LYS B N 1
ATOM 3548 C CA . LYS B 1 233 ? 29.253 84.411 7.384 1.00 35.39 209 LYS B CA 1
ATOM 3549 C C . LYS B 1 233 ? 30.376 85.176 6.696 1.00 35.13 209 LYS B C 1
ATOM 3550 O O . LYS B 1 233 ? 31.528 85.117 7.128 1.00 35.21 209 LYS B O 1
ATOM 3556 N N . LYS B 1 234 ? 30.058 85.874 5.617 1.00 35.05 210 LYS B N 1
ATOM 3557 C CA . LYS B 1 234 ? 31.082 86.581 4.869 1.00 35.30 210 LYS B CA 1
ATOM 3558 C C . LYS B 1 234 ? 31.809 87.521 5.834 1.00 34.91 210 LYS B C 1
ATOM 3559 O O . LYS B 1 234 ? 31.173 88.288 6.550 1.00 34.73 210 LYS B O 1
ATOM 3565 N N . GLY B 1 235 ? 33.137 87.427 5.870 1.00 34.84 211 GLY B N 1
ATOM 3566 C CA . GLY B 1 235 ? 33.962 88.276 6.736 1.00 34.97 211 GLY B CA 1
ATOM 3567 C C . GLY B 1 235 ? 34.403 87.646 8.066 1.00 34.88 211 GLY B C 1
ATOM 3568 O O . GLY B 1 235 ? 35.171 88.259 8.808 1.00 34.26 211 GLY B O 1
ATOM 3569 N N . ASP B 1 236 ? 33.927 86.430 8.358 1.00 35.07 212 ASP B N 1
ATOM 3570 C CA . ASP B 1 236 ? 34.286 85.689 9.588 1.00 34.83 212 ASP B CA 1
ATOM 3571 C C . ASP B 1 236 ? 35.627 84.973 9.401 1.00 34.72 212 ASP B C 1
ATOM 3572 O O . ASP B 1 236 ? 35.701 83.746 9.387 1.00 34.82 212 ASP B O 1
ATOM 3577 N N . LYS B 1 237 ? 36.684 85.772 9.291 1.00 35.29 213 LYS B N 1
ATOM 3578 C CA . LYS B 1 237 ? 38.022 85.298 8.952 1.00 35.33 213 LYS B CA 1
ATOM 3579 C C . LYS B 1 237 ? 38.591 84.345 10.008 1.00 35.34 213 LYS B C 1
ATOM 3580 O O . LYS B 1 237 ? 39.140 83.286 9.676 1.00 34.64 213 LYS B O 1
ATOM 3586 N N . GLU B 1 238 ? 38.448 84.722 11.281 1.00 35.06 214 GLU B N 1
ATOM 3587 C CA . GLU B 1 238 ? 39.015 83.939 12.368 1.00 35.13 214 GLU B CA 1
ATOM 3588 C C . GLU B 1 238 ? 38.351 82.553 12.443 1.00 34.97 214 GLU B C 1
ATOM 3589 O O . GLU B 1 238 ? 39.032 81.546 12.605 1.00 34.42 214 GLU B O 1
ATOM 3595 N N . LEU B 1 239 ? 37.027 82.507 12.318 1.00 35.17 215 LEU B N 1
ATOM 3596 C CA . LEU B 1 239 ? 36.300 81.236 12.336 1.00 35.55 215 LEU B CA 1
ATOM 3597 C C . LEU B 1 239 ? 36.704 80.336 11.155 1.00 35.96 215 LEU B C 1
ATOM 3598 O O . LEU B 1 239 ? 36.863 79.121 11.300 1.00 35.53 215 LEU B O 1
ATOM 3603 N N . LYS B 1 240 ? 36.870 80.944 9.987 1.00 36.24 216 LYS B N 1
ATOM 3604 C CA . LYS B 1 240 ? 37.202 80.210 8.797 1.00 36.34 216 LYS B CA 1
ATOM 3605 C C . LYS B 1 240 ? 38.620 79.612 8.935 1.00 36.76 216 LYS B C 1
ATOM 3606 O O . LYS B 1 240 ? 38.800 78.419 8.695 1.00 36.77 216 LYS B O 1
ATOM 3612 N N . GLU B 1 241 ? 39.611 80.417 9.333 1.00 36.53 217 GLU B N 1
ATOM 3613 C CA . GLU B 1 241 ? 40.985 79.903 9.497 1.00 36.76 217 GLU B CA 1
ATOM 3614 C C . GLU B 1 241 ? 41.019 78.770 10.525 1.00 36.16 217 GLU B C 1
ATOM 3615 O O . GLU B 1 241 ? 41.840 77.880 10.419 1.00 36.95 217 GLU B O 1
ATOM 3621 N N . PHE B 1 242 ? 40.156 78.836 11.534 1.00 35.63 218 PHE B N 1
ATOM 3622 C CA . PHE B 1 242 ? 40.080 77.804 12.594 1.00 35.17 218 PHE B CA 1
ATOM 3623 C C . PHE B 1 242 ? 39.608 76.451 12.022 1.00 34.92 218 PHE B C 1
ATOM 3624 O O . PHE B 1 242 ? 40.206 75.398 12.290 1.00 34.26 218 PHE B O 1
ATOM 3632 N N . ILE B 1 243 ? 38.515 76.508 11.255 1.00 34.40 219 ILE B N 1
ATOM 3633 C CA . ILE B 1 243 ? 37.972 75.351 10.563 1.00 34.14 219 ILE B CA 1
ATOM 3634 C C . ILE B 1 243 ? 38.955 74.848 9.486 1.00 34.55 219 ILE B C 1
ATOM 3635 O O . ILE B 1 243 ? 39.166 73.650 9.356 1.00 33.79 219 ILE B O 1
ATOM 3640 N N . ASP B 1 244 ? 39.535 75.767 8.722 1.00 34.70 220 ASP B N 1
ATOM 3641 C CA . ASP B 1 244 ? 40.473 75.402 7.669 1.00 35.71 220 ASP B CA 1
ATOM 3642 C C . ASP B 1 244 ? 41.683 74.703 8.277 1.00 35.93 220 ASP B C 1
ATOM 3643 O O . ASP B 1 244 ? 41.999 73.602 7.867 1.00 36.63 220 ASP B O 1
ATOM 3648 N N . ASN B 1 245 ? 42.335 75.334 9.260 1.00 36.06 221 ASN B N 1
ATOM 3649 C CA . ASN B 1 245 ? 43.455 74.718 9.977 1.00 36.05 221 ASN B CA 1
ATOM 3650 C C . ASN B 1 245 ? 43.146 73.290 10.466 1.00 36.27 221 ASN B C 1
ATOM 3651 O O . ASN B 1 245 ? 43.966 72.369 10.296 1.00 35.76 221 ASN B O 1
ATOM 3656 N N . LEU B 1 246 ? 41.956 73.123 11.046 1.00 36.32 222 LEU B N 1
ATOM 3657 C CA . LEU B 1 246 ? 41.475 71.830 11.543 1.00 36.53 222 LEU B CA 1
ATOM 3658 C C . LEU B 1 246 ? 41.317 70.822 10.430 1.00 36.81 222 LEU B C 1
ATOM 3659 O O . LEU B 1 246 ? 41.741 69.681 10.565 1.00 36.94 222 LEU B O 1
ATOM 3664 N N . ILE B 1 247 ? 40.693 71.240 9.333 1.00 37.40 223 ILE B N 1
ATOM 3665 C CA . ILE B 1 247 ? 40.479 70.341 8.196 1.00 37.63 223 ILE B CA 1
ATOM 3666 C C . ILE B 1 247 ? 41.802 69.832 7.623 1.00 37.89 223 ILE B C 1
ATOM 3667 O O . ILE B 1 247 ? 41.893 68.669 7.217 1.00 38.39 223 ILE B O 1
ATOM 3672 N N . ILE B 1 248 ? 42.820 70.689 7.593 1.00 38.06 224 ILE B N 1
ATOM 3673 C CA . ILE B 1 248 ? 44.169 70.277 7.187 1.00 38.11 224 ILE B CA 1
ATOM 3674 C C . ILE B 1 248 ? 44.682 69.157 8.094 1.00 38.52 224 ILE B C 1
ATOM 3675 O O . ILE B 1 248 ? 44.941 68.034 7.645 1.00 38.68 224 ILE B O 1
ATOM 3680 N N . LYS B 1 249 ? 44.821 69.467 9.372 1.00 38.93 225 LYS B N 1
ATOM 3681 C CA . LYS B 1 249 ? 45.109 68.468 10.398 1.00 39.03 225 LYS B CA 1
ATOM 3682 C C . LYS B 1 249 ? 44.279 67.171 10.274 1.00 39.15 225 LYS B C 1
ATOM 3683 O O . LYS B 1 249 ? 44.819 66.084 10.416 1.00 38.83 225 LYS B O 1
ATOM 3689 N N . LEU B 1 250 ? 42.970 67.288 10.048 1.00 39.38 226 LEU B N 1
ATOM 3690 C CA . LEU B 1 250 ? 42.114 66.099 9.920 1.00 39.51 226 LEU B CA 1
ATOM 3691 C C . LEU B 1 250 ? 42.431 65.236 8.680 1.00 39.66 226 LEU B C 1
ATOM 3692 O O . LEU B 1 250 ? 42.216 64.023 8.694 1.00 39.64 226 LEU B O 1
ATOM 3697 N N . GLY B 1 251 ? 42.920 65.862 7.615 1.00 39.70 227 GLY B N 1
ATOM 3698 C CA . GLY B 1 251 ? 43.411 65.126 6.449 1.00 40.08 227 GLY B CA 1
ATOM 3699 C C . GLY B 1 251 ? 44.652 64.318 6.785 1.00 40.17 227 GLY B C 1
ATOM 3700 O O . GLY B 1 251 ? 44.801 63.170 6.364 1.00 40.72 227 GLY B O 1
ATOM 3701 N N . GLN B 1 252 ? 45.541 64.909 7.573 1.00 40.31 228 GLN B N 1
ATOM 3702 C CA . GLN B 1 252 ? 46.767 64.237 7.992 1.00 40.35 228 GLN B CA 1
ATOM 3703 C C . GLN B 1 252 ? 46.519 62.961 8.832 1.00 40.00 228 GLN B C 1
ATOM 3704 O O . GLN B 1 252 ? 47.442 62.178 9.055 1.00 40.42 228 GLN B O 1
ATOM 3710 N N . GLU B 1 253 ? 45.279 62.757 9.283 1.00 39.80 229 GLU B N 1
ATOM 3711 C CA . GLU B 1 253 ? 44.891 61.604 10.114 1.00 39.43 229 GLU B CA 1
ATOM 3712 C C . GLU B 1 253 ? 43.883 60.642 9.448 1.00 39.28 229 GLU B C 1
ATOM 3713 O O . GLU B 1 253 ? 43.419 59.694 10.094 1.00 39.28 229 GLU B O 1
ATOM 3719 N N . GLN B 1 254 ? 43.551 60.883 8.175 1.00 38.74 230 GLN B N 1
ATOM 3720 C CA . GLN B 1 254 ? 42.573 60.069 7.432 1.00 38.38 230 GLN B CA 1
ATOM 3721 C C . GLN B 1 254 ? 41.177 60.140 8.049 1.00 37.91 230 GLN B C 1
ATOM 3722 O O . GLN B 1 254 ? 40.432 59.157 8.021 1.00 37.50 230 GLN B O 1
ATOM 3728 N N . PHE B 1 255 ? 40.829 61.312 8.587 1.00 37.25 231 PHE B N 1
ATOM 3729 C CA . PHE B 1 255 ? 39.552 61.523 9.262 1.00 37.14 231 PHE B CA 1
ATOM 3730 C C . PHE B 1 255 ? 38.366 61.269 8.357 1.00 37.07 231 PHE B C 1
ATOM 3731 O O . PHE B 1 255 ? 37.385 60.650 8.767 1.00 37.61 231 PHE B O 1
ATOM 3739 N N . PHE B 1 256 ? 38.415 61.809 7.146 1.00 37.31 232 PHE B N 1
ATOM 3740 C CA . PHE B 1 256 ? 37.261 61.726 6.253 1.00 37.09 232 PHE B CA 1
ATOM 3741 C C . PHE B 1 256 ? 37.084 60.325 5.673 1.00 37.02 232 PHE B C 1
ATOM 3742 O O . PHE B 1 256 ? 35.952 59.871 5.536 1.00 36.86 232 PHE B O 1
ATOM 3750 N N . HIS B 1 257 ? 38.188 59.634 5.388 1.00 37.12 233 HIS B N 1
ATOM 3751 C CA . HIS B 1 257 ? 38.137 58.206 5.014 1.00 37.26 233 HIS B CA 1
ATOM 3752 C C . HIS B 1 257 ? 37.480 57.374 6.130 1.00 37.28 233 HIS B C 1
ATOM 3753 O O . HIS B 1 257 ? 36.595 56.552 5.877 1.00 37.24 233 HIS B O 1
ATOM 3760 N N . LYS B 1 258 ? 37.895 57.621 7.369 1.00 36.78 234 LYS B N 1
ATOM 3761 C CA . LYS B 1 258 ? 37.239 57.026 8.531 1.00 36.54 234 LYS B CA 1
ATOM 3762 C C . LYS B 1 258 ? 35.768 57.428 8.668 1.00 36.05 234 LYS B C 1
ATOM 3763 O O . LYS B 1 258 ? 34.936 56.592 8.985 1.00 35.93 234 LYS B O 1
ATOM 3769 N N . ALA B 1 259 ? 35.442 58.696 8.414 1.00 36.01 235 ALA B N 1
ATOM 3770 C CA . ALA B 1 259 ? 34.036 59.147 8.424 1.00 35.85 235 ALA B CA 1
ATOM 3771 C C . ALA B 1 259 ? 33.181 58.421 7.372 1.00 35.70 235 ALA B C 1
ATOM 3772 O O . ALA B 1 259 ? 32.063 58.004 7.652 1.00 35.92 235 ALA B O 1
ATOM 3774 N N . TYR B 1 260 ? 33.706 58.319 6.156 1.00 35.33 236 TYR B N 1
ATOM 3775 C CA . TYR B 1 260 ? 33.050 57.598 5.058 1.00 35.27 236 TYR B CA 1
ATOM 3776 C C . TYR B 1 260 ? 32.739 56.159 5.428 1.00 35.16 236 TYR B C 1
ATOM 3777 O O . TYR B 1 260 ? 31.616 55.699 5.240 1.00 34.82 236 TYR B O 1
ATOM 3786 N N . ASP B 1 261 ? 33.749 55.449 5.933 1.00 35.19 237 ASP B N 1
ATOM 3787 C CA . ASP B 1 261 ? 33.575 54.079 6.432 1.00 35.48 237 ASP B CA 1
ATOM 3788 C C . ASP B 1 261 ? 32.455 54.034 7.483 1.00 35.48 237 ASP B C 1
ATOM 3789 O O . ASP B 1 261 ? 31.585 53.163 7.450 1.00 35.05 237 ASP B O 1
ATOM 3794 N N . GLU B 1 262 ? 32.482 54.987 8.406 1.00 36.17 238 GLU B N 1
ATOM 3795 C CA . GLU B 1 262 ? 31.472 55.076 9.456 1.00 36.55 238 GLU B CA 1
ATOM 3796 C C . GLU B 1 262 ? 30.066 55.368 8.949 1.00 36.04 238 GLU B C 1
ATOM 3797 O O . GLU B 1 262 ? 29.099 54.783 9.432 1.00 35.88 238 GLU B O 1
ATOM 3803 N N . THR B 1 263 ? 29.946 56.305 8.011 1.00 36.02 239 THR B N 1
ATOM 3804 C CA . THR B 1 263 ? 28.647 56.929 7.726 1.00 35.48 239 THR B CA 1
ATOM 3805 C C . THR B 1 263 ? 28.108 56.718 6.307 1.00 35.53 239 THR B C 1
ATOM 3806 O O . THR B 1 263 ? 26.894 56.840 6.094 1.00 34.37 239 THR B O 1
ATOM 3810 N N . LEU B 1 264 ? 28.988 56.390 5.354 1.00 35.42 240 LEU B N 1
ATOM 3811 C CA . LEU B 1 264 ? 28.636 56.420 3.923 1.00 35.92 240 LEU B CA 1
ATOM 3812 C C . LEU B 1 264 ? 28.730 55.082 3.156 1.00 35.93 240 LEU B C 1
ATOM 3813 O O . LEU B 1 264 ? 27.914 54.809 2.281 1.00 35.32 240 LEU B O 1
ATOM 3818 N N . LYS B 1 265 ? 29.744 54.293 3.477 1.00 36.33 241 LYS B N 1
ATOM 3819 C CA . LYS B 1 265 ? 30.110 53.071 2.739 1.00 36.59 241 LYS B CA 1
ATOM 3820 C C . LYS B 1 265 ? 28.978 52.047 2.615 1.00 36.85 241 LYS B C 1
ATOM 3821 O O . LYS B 1 265 ? 28.808 51.412 1.561 1.00 36.70 241 LYS B O 1
ATOM 3827 N N . ALA B 1 266 ? 28.210 51.887 3.694 1.00 36.79 242 ALA B N 1
ATOM 3828 C CA . ALA B 1 266 ? 27.092 50.947 3.709 1.00 36.74 242 ALA B CA 1
ATOM 3829 C C . ALA B 1 266 ? 25.934 51.405 2.826 1.00 36.51 242 ALA B C 1
ATOM 3830 O O . ALA B 1 266 ? 25.076 50.609 2.493 1.00 36.21 242 ALA B O 1
ATOM 3832 N N . HIS B 1 267 ? 25.902 52.687 2.471 1.00 37.10 243 HIS B N 1
ATOM 3833 C CA . HIS B 1 267 ? 24.788 53.273 1.707 1.00 37.02 243 HIS B CA 1
ATOM 3834 C C . HIS B 1 267 ? 25.071 53.397 0.215 1.00 37.20 243 HIS B C 1
ATOM 3835 O O . HIS B 1 267 ? 24.197 53.821 -0.538 1.00 37.03 243 HIS B O 1
ATOM 3842 N N . PHE B 1 268 ? 26.280 53.031 -0.199 1.00 37.48 244 PHE B N 1
ATOM 3843 C CA . PHE B 1 268 ? 26.585 52.854 -1.613 1.00 36.97 244 PHE B CA 1
ATOM 3844 C C . PHE B 1 268 ? 26.736 51.378 -1.964 1.00 36.67 244 PHE B C 1
ATOM 3845 O O . PHE B 1 268 ? 26.611 50.509 -1.100 1.00 36.52 244 PHE B O 1
ATOM 3853 N N . GLY B 1 269 ? 27.006 51.101 -3.235 1.00 36.18 245 GLY B N 1
ATOM 3854 C CA . GLY B 1 269 ? 27.654 49.862 -3.625 1.00 35.81 245 GLY B CA 1
ATOM 3855 C C . GLY B 1 269 ? 29.146 49.879 -3.358 1.00 35.43 245 GLY B C 1
ATOM 3856 O O . GLY B 1 269 ? 29.787 50.927 -3.429 1.00 35.46 245 GLY B O 1
ATOM 3857 N N . ASP B 1 270 ? 29.700 48.711 -3.049 1.00 35.04 246 ASP B N 1
ATOM 3858 C CA . ASP B 1 270 ? 30.938 48.261 -3.674 1.00 34.80 246 ASP B CA 1
ATOM 3859 C C . ASP B 1 270 ? 31.023 48.722 -5.125 1.00 34.28 246 ASP B C 1
ATOM 3860 O O . ASP B 1 270 ? 30.038 48.668 -5.862 1.00 34.24 246 ASP B O 1
ATOM 3865 N N . ASP B 1 271 ? 32.205 49.176 -5.529 1.00 20.00 247 ASP B N 1
ATOM 3866 C CA . ASP B 1 271 ? 32.410 49.684 -6.880 1.00 20.00 247 ASP B CA 1
ATOM 3867 C C . ASP B 1 271 ? 32.328 51.207 -6.915 1.00 20.00 247 ASP B C 1
ATOM 3868 O O . ASP B 1 271 ? 32.785 51.841 -7.866 1.00 32.98 247 ASP B O 1
ATOM 3873 N N . VAL B 1 272 ? 31.743 51.787 -5.872 1.00 32.88 248 VAL B N 1
ATOM 3874 C CA . VAL B 1 272 ? 32.000 53.180 -5.526 1.00 32.52 248 VAL B CA 1
ATOM 3875 C C . VAL B 1 272 ? 33.143 53.296 -4.523 1.00 32.15 248 VAL B C 1
ATOM 3876 O O . VAL B 1 272 ? 33.152 52.618 -3.496 1.00 32.11 248 VAL B O 1
ATOM 3880 N N . LYS B 1 273 ? 34.106 54.161 -4.828 1.00 31.72 249 LYS B N 1
ATOM 3881 C CA . LYS B 1 273 ? 35.331 54.251 -4.043 1.00 31.39 249 LYS B CA 1
ATOM 3882 C C . LYS B 1 273 ? 35.315 55.477 -3.136 1.00 30.65 249 LYS B C 1
ATOM 3883 O O . LYS B 1 273 ? 34.905 56.562 -3.549 1.00 29.39 249 LYS B O 1
ATOM 3889 N N . ALA B 1 274 ? 35.764 55.297 -1.898 1.00 30.35 250 ALA B N 1
ATOM 3890 C CA . ALA B 1 274 ? 35.930 56.419 -0.967 1.00 30.53 250 ALA B CA 1
ATOM 3891 C C . ALA B 1 274 ? 36.710 57.580 -1.589 1.00 30.29 250 ALA B C 1
ATOM 3892 O O . ALA B 1 274 ? 36.351 58.739 -1.407 1.00 29.75 250 ALA B O 1
ATOM 3894 N N . ASP B 1 275 ? 37.766 57.267 -2.334 1.00 30.22 251 ASP B N 1
ATOM 3895 C CA . ASP B 1 275 ? 38.565 58.307 -2.983 1.00 30.34 251 ASP B CA 1
ATOM 3896 C C . ASP B 1 275 ? 37.762 59.151 -3.980 1.00 30.34 251 ASP B C 1
ATOM 3897 O O . ASP B 1 275 ? 38.140 60.286 -4.264 1.00 30.64 251 ASP B O 1
ATOM 3902 N N . ASP B 1 276 ? 36.658 58.611 -4.498 1.00 29.86 252 ASP B N 1
ATOM 3903 C CA . ASP B 1 276 ? 35.772 59.378 -5.375 1.00 29.61 252 ASP B CA 1
ATOM 3904 C C . ASP B 1 276 ? 34.767 60.264 -4.632 1.00 29.11 252 ASP B C 1
ATOM 3905 O O . ASP B 1 276 ? 34.138 61.119 -5.246 1.00 29.17 252 ASP B O 1
ATOM 3910 N N . VAL B 1 277 ? 34.597 60.047 -3.331 1.00 28.33 253 VAL B N 1
ATOM 3911 C CA . VAL B 1 277 ? 33.670 60.854 -2.518 1.00 28.07 253 VAL B CA 1
ATOM 3912 C C . VAL B 1 277 ? 34.448 61.804 -1.604 1.00 27.67 253 VAL B C 1
ATOM 3913 O O . VAL B 1 277 ? 34.165 62.990 -1.545 1.00 27.84 253 VAL B O 1
ATOM 3917 N N . VAL B 1 278 ? 35.452 61.275 -0.926 1.00 27.31 254 VAL B N 1
ATOM 3918 C CA . VAL B 1 278 ? 36.125 61.983 0.149 1.00 27.43 2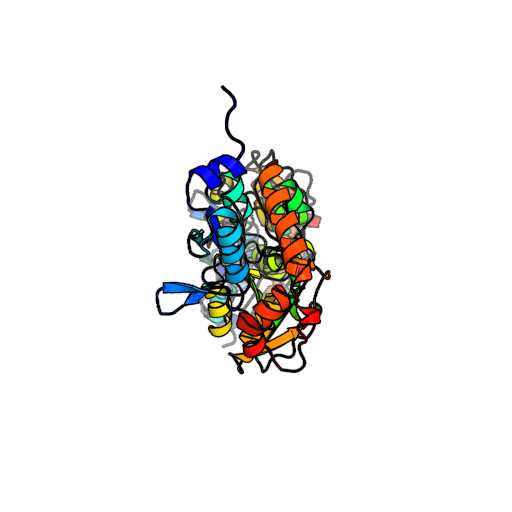54 VAL B CA 1
ATOM 3919 C C . VAL B 1 278 ? 37.170 62.976 -0.371 1.00 27.10 254 VAL B C 1
ATOM 3920 O O . VAL B 1 278 ? 37.801 62.773 -1.420 1.00 26.98 254 VAL B O 1
ATOM 3924 N N . ILE B 1 279 ? 37.325 64.068 0.361 1.00 26.68 255 ILE B N 1
ATOM 3925 C CA . ILE B 1 279 ? 38.521 64.899 0.282 1.00 26.84 255 ILE B CA 1
ATOM 3926 C C . ILE B 1 279 ? 39.095 64.978 1.705 1.00 26.74 255 ILE B C 1
ATOM 3927 O O . ILE B 1 279 ? 38.355 65.291 2.664 1.00 26.36 255 ILE B O 1
ATOM 3932 N N . GLU B 1 280 ? 40.390 64.648 1.815 1.00 26.47 256 GLU B N 1
ATOM 3933 C CA . GLU B 1 280 ? 41.196 64.767 3.040 1.00 26.39 256 GLU B CA 1
ATOM 3934 C C . GLU B 1 280 ? 42.047 66.043 2.968 1.00 26.45 256 GLU B C 1
ATOM 3935 O O . GLU B 1 280 ? 42.842 66.187 2.049 1.00 26.38 256 GLU B O 1
ATOM 3941 N N . GLY B 1 281 ? 41.888 66.957 3.929 1.00 26.55 257 GLY B N 1
ATOM 3942 C CA . GLY B 1 281 ? 42.690 68.182 3.956 1.00 26.43 257 GLY B CA 1
ATOM 3943 C C . GLY B 1 281 ? 42.314 69.180 2.877 1.00 26.42 257 GLY B C 1
ATOM 3944 O O . GLY B 1 281 ? 42.587 68.966 1.694 1.00 26.47 257 GLY B O 1
#

B-factor: mean 36.32, std 3.65, range [20.0, 62.59]

CATH classification: 3.40.190.10 (+1 more: 3.40.190.10)

Sequence (499 aa):
LNSLDKIKQNGVVRIGVFGDKPPFGYVDEKGNNQGYDIALAKRIAKELFGDENKVQFVLVEAANRVEFLKSNKVDIILANFTQTPQRAEQVDFCSPYMKVALGVAVPKDSNITSVEDLKDKTLLLNKGTTADAYFTQNYPNIKTLKYDQNTETFAALMDKRGDALSHDNTLLFAWVKDHPDFKMGIKELGNKDVIAPAVKKGDKELKEFIDNLIIKLGQEQFFHKAYDETLKAHFGDDVKADDVVIEGSKTLNSLDKIKQNGVVRIGVFGDKPPFGYVDEKGNNQGYDIALAKRIAKELFGDENKVQFVLVEAANRVEFLKSNKVDIILANFTQTPQRAEQVDFCSPYMKVALGVAVPKDSNITSVEDLKDKTLLLNKGTTADAYFTQNYPNIKTLKYDQNTETFAALMDKRGDALSHDNTLLFAWVKDHPDFKMGIKELGNKDVIAPAVKKGDKELKEFIDNLIIKLGQEQFFHKAYDETLKAHFGDDVKADDVVIEG

Radius of gyration: 31.61 Å; Cα contacts (8 Å, |Δi|>4): 1053; chains: 2; bounding box: 83×55×79 Å

Solvent-accessible surface area: 23434 Å² total

Nearest PDB structures (foldseek):
  1xt8-assembly1_A  TM=1.004E+00  e=6.236E-60  Campylobacter jejuni
  2yjp-assembly3_C  TM=9.866E-01  e=1.758E-40  Neisseria gonorrhoeae FA 1090
  5eyf-assembly1_A  TM=9.144E-01  e=1.361E-26  Enterococcus faecium DO
  6h20-assembly1_A  TM=9.443E-01  e=4.120E-24  Mycobacterium tuberculosis H37Rv
  5lom-assembly1_A  TM=8.958E-01  e=1.519E-21  Agrobacterium fabrum str. C58

Organism: Campylobacter jejuni subsp. jejuni serotype O:2 (strain ATCC 700819 / NCTC 11168) (NCBI:txid192222)